Protein AF-K2DP05-F1 (afdb_monomer)

Foldseek 3Di:
DAAEEEDDDDDPCCLPVVLVCCVPPVVPHNYWYKYQDPFQGIAIPVQREGEHEDEFDLPPVVVLVVLVCVLVVLLQVLLVVDPLLVVAFAEKEKADESPDDDDPDPCLSNVVSVQVSVCRNVVHQWTDRPNDIIGMDGPTRHDRYYHYHYDYPDDDDLLLVSRLVRCLVVLVVQLVRLPDDDDPDDGHYEYEYEYPDPDDPDLLSVLLSVLVCVVVVLVRPRHQWYWYWYQDPVRRIDIATQDGNVLVVCLVVLNDPDADLNSLANLLSNVQSNVVSDPVSLVSNLSVVCVQLVPHAPQVRYLDFVSLQSLLLSLVVCLVVVVLVSSLVSLCSHLVDDNDPVSGNPVQVVVLVVVLVCLVVLHADPDQRGNLLSNLVSLLSSCLDVVCLVVSVVSLVSQVVVVRLVSLLSSLSSLLSSLQCLVVDDPVSSVVSNVVSVVVLVVCLVPPLVRASNLQSSLSSCVSVLQDAQVSLLVSLVSSVSYPPSLLSLLSLQQPSQVPPCVSDGHDNPSSVVVLLCCQPPPPHDVVSNLSNLQSVLVVCVVPVVCCVRCVVSLVSNLPDQDDLSNLVSNLSSLLSPLVPPLVVSLVSLVSSLVSLLVVLVVVVPDDDAREAPCLSNLLSCLQPPLVCNLVNVVSLLSVVVSPHHHHQLQSSLCSLVNHPDPVSSVVSLVSSVVSVVVVCVVPVPRDDDDSD

Mean predicted aligned error: 13.2 Å

Structure (mmCIF, N/CA/C/O backbone):
data_AF-K2DP05-F1
#
_entry.id   AF-K2DP05-F1
#
loop_
_atom_site.group_PDB
_atom_site.id
_atom_site.type_symbol
_atom_site.label_atom_id
_atom_site.label_alt_id
_atom_site.label_comp_id
_atom_site.label_asym_id
_atom_site.label_entity_id
_atom_site.label_seq_id
_atom_site.pdbx_PDB_ins_code
_atom_site.Cartn_x
_atom_site.Cartn_y
_atom_site.Cartn_z
_atom_site.occupancy
_atom_site.B_iso_or_equiv
_atom_site.auth_seq_id
_atom_site.auth_comp_id
_atom_site.auth_asym_id
_atom_site.auth_atom_id
_atom_site.pdbx_PDB_model_num
ATOM 1 N N . MET A 1 1 ? -7.275 -0.222 50.598 1.00 64.38 1 MET A N 1
ATOM 2 C CA . MET A 1 1 ? -8.168 -1.189 49.925 1.00 64.38 1 MET A CA 1
ATOM 3 C C . MET A 1 1 ? -9.582 -0.656 50.028 1.00 64.38 1 MET A C 1
ATOM 5 O O . MET A 1 1 ? -9.929 -0.184 51.102 1.00 64.38 1 MET A O 1
ATOM 9 N N . THR A 1 2 ? -10.350 -0.670 48.938 1.00 75.88 2 THR A N 1
ATOM 10 C CA . THR A 1 2 ? -11.776 -0.310 48.975 1.00 75.88 2 THR A CA 1
ATOM 11 C C . THR A 1 2 ? -12.585 -1.471 49.518 1.00 75.88 2 THR A C 1
ATOM 13 O O . THR A 1 2 ? -12.425 -2.600 49.063 1.00 75.88 2 THR A O 1
ATOM 16 N N . GLU A 1 3 ? -13.457 -1.185 50.473 1.00 84.69 3 GLU A N 1
ATOM 17 C CA . GLU A 1 3 ? -14.406 -2.148 51.013 1.00 84.69 3 GLU A CA 1
ATOM 18 C C . GLU A 1 3 ? -15.599 -2.295 50.052 1.00 84.69 3 GLU A C 1
ATOM 20 O O . GLU A 1 3 ? -16.242 -1.306 49.696 1.00 84.69 3 GLU A O 1
ATOM 25 N N . ILE A 1 4 ? -15.896 -3.519 49.610 1.00 85.19 4 ILE A N 1
ATOM 26 C CA . ILE A 1 4 ? -17.049 -3.822 48.750 1.00 85.19 4 ILE A CA 1
ATOM 27 C C . ILE A 1 4 ? -18.058 -4.636 49.559 1.00 85.19 4 ILE A C 1
ATOM 29 O O . ILE A 1 4 ? -17.746 -5.735 50.009 1.00 85.19 4 ILE A O 1
ATOM 33 N N . ILE A 1 5 ? -19.272 -4.108 49.725 1.00 84.31 5 ILE A N 1
ATOM 34 C CA . ILE A 1 5 ? -20.331 -4.724 50.531 1.00 84.31 5 ILE A CA 1
ATOM 35 C C . ILE A 1 5 ? -21.539 -5.057 49.649 1.00 84.31 5 ILE A C 1
ATOM 37 O O . ILE A 1 5 ? -22.158 -4.171 49.056 1.00 84.31 5 ILE A O 1
ATOM 41 N N . ARG A 1 6 ? -21.906 -6.342 49.601 1.00 88.06 6 ARG A N 1
ATOM 42 C CA . ARG A 1 6 ? -23.133 -6.820 48.949 1.00 88.06 6 ARG A CA 1
ATOM 43 C C . ARG A 1 6 ? -24.310 -6.767 49.916 1.00 88.06 6 ARG A C 1
ATOM 45 O O . ARG A 1 6 ? -24.205 -7.240 51.045 1.00 88.06 6 ARG A O 1
ATOM 52 N N . GLN A 1 7 ? -25.451 -6.279 49.440 1.00 84.69 7 GLN A N 1
ATOM 53 C CA . GLN A 1 7 ? -26.742 -6.432 50.105 1.00 84.69 7 GLN A CA 1
ATOM 54 C C . GLN A 1 7 ? -27.630 -7.395 49.310 1.00 84.69 7 GLN A C 1
ATOM 56 O O . GLN A 1 7 ? -27.856 -7.200 48.115 1.00 84.69 7 GLN A O 1
ATOM 61 N N . GLY A 1 8 ? -28.127 -8.434 49.984 1.00 81.50 8 GLY A N 1
ATOM 62 C CA . GLY A 1 8 ? -28.930 -9.499 49.378 1.00 81.50 8 GLY A CA 1
ATOM 63 C C . GLY A 1 8 ? -28.146 -10.780 49.072 1.00 81.50 8 GLY A C 1
ATOM 64 O O . GLY A 1 8 ? -26.972 -10.934 49.434 1.00 81.50 8 GLY A O 1
ATOM 65 N N . ASN A 1 9 ? -28.836 -11.721 48.424 1.00 83.69 9 ASN A N 1
ATOM 66 C CA . ASN A 1 9 ? -28.307 -13.050 48.127 1.00 83.69 9 ASN A CA 1
ATOM 67 C C . ASN A 1 9 ? -27.194 -13.007 47.063 1.00 83.69 9 ASN A C 1
ATOM 69 O O . ASN A 1 9 ? -27.253 -12.174 46.156 1.00 83.69 9 ASN A O 1
ATOM 73 N N . PRO A 1 10 ? -26.192 -13.906 47.156 1.00 85.88 10 PRO A N 1
ATOM 74 C CA . PRO A 1 10 ? -25.175 -14.059 46.125 1.00 85.88 10 PRO A CA 1
ATOM 75 C C . PRO A 1 10 ? -25.781 -14.358 44.757 1.00 85.88 10 PRO A C 1
ATOM 77 O O . PRO A 1 10 ? -26.712 -15.157 44.648 1.00 85.88 10 PRO A O 1
ATOM 80 N N . LYS A 1 11 ? -25.181 -13.775 43.722 1.00 89.69 11 LYS A N 1
ATOM 81 C CA . LYS A 1 11 ? -25.457 -14.077 42.315 1.00 89.69 11 LYS A CA 1
ATOM 82 C C . LYS A 1 11 ? -24.193 -14.556 41.610 1.00 89.69 11 LYS A C 1
ATOM 84 O O . LYS A 1 11 ? -23.084 -14.234 42.033 1.00 89.69 11 LYS A O 1
ATOM 89 N N . GLN A 1 12 ? -24.347 -15.303 40.517 1.00 87.00 12 GLN A N 1
ATOM 90 C CA . GLN A 1 12 ? -23.206 -15.758 39.715 1.00 87.00 12 GLN A CA 1
ATOM 91 C C . GLN A 1 12 ? -22.437 -14.567 39.120 1.00 87.00 12 GLN A C 1
ATOM 93 O O . GLN A 1 12 ? -21.209 -14.582 39.043 1.00 87.00 12 GLN A O 1
ATOM 98 N N . GLU A 1 13 ? -23.157 -13.509 38.761 1.00 90.00 13 GLU A N 1
ATOM 99 C CA . GLU A 1 13 ? -22.629 -12.284 38.174 1.00 90.00 13 GLU A CA 1
ATOM 100 C C . GLU A 1 13 ? -21.770 -11.462 39.157 1.00 90.00 13 GLU A C 1
ATOM 102 O O . GLU A 1 13 ? -20.997 -10.602 38.719 1.00 90.00 13 GLU A O 1
ATOM 107 N N . ASP A 1 14 ? -21.806 -11.770 40.465 1.00 89.12 14 ASP A N 1
ATOM 108 C CA . ASP A 1 14 ? -20.963 -11.123 41.483 1.00 89.12 14 ASP A CA 1
ATOM 109 C C . ASP A 1 14 ? -19.472 -11.291 41.144 1.00 89.12 14 ASP A C 1
ATOM 111 O O . ASP A 1 14 ? -18.669 -10.387 41.390 1.00 89.12 14 ASP A O 1
ATOM 115 N N . ALA A 1 15 ? -19.113 -12.415 40.506 1.00 88.12 15 ALA A N 1
ATOM 116 C CA . ALA A 1 15 ? -17.760 -12.719 40.044 1.00 88.12 15 ALA A CA 1
ATOM 117 C C . ALA A 1 15 ? -17.221 -11.714 39.009 1.00 88.12 15 ALA A C 1
ATOM 119 O O . ALA A 1 15 ? -16.009 -11.634 38.816 1.00 88.12 15 ALA A O 1
ATOM 120 N N . TYR A 1 16 ? -18.096 -10.944 38.356 1.00 90.19 16 TYR A N 1
ATOM 121 C CA . TYR A 1 16 ? -17.734 -9.945 37.345 1.00 90.19 16 TYR A CA 1
ATOM 122 C C . TYR A 1 16 ? -17.982 -8.521 37.829 1.00 90.19 16 TYR A C 1
ATOM 124 O O . TYR A 1 16 ? -17.175 -7.625 37.566 1.00 90.19 16 TYR A O 1
ATOM 132 N N . LEU A 1 17 ? -19.068 -8.310 38.579 1.00 91.25 17 LEU A N 1
ATOM 133 C CA . LEU A 1 17 ? -19.383 -7.002 39.136 1.00 91.25 17 LEU A CA 1
ATOM 134 C C . LEU A 1 17 ? -18.304 -6.546 40.124 1.00 91.25 17 LEU A C 1
ATOM 136 O O . LEU A 1 17 ? -17.851 -5.409 40.038 1.00 91.25 17 LEU A O 1
ATOM 140 N N . ILE A 1 18 ? -17.853 -7.414 41.035 1.00 90.06 18 ILE A N 1
ATOM 141 C CA . ILE A 1 18 ? -16.862 -7.042 42.057 1.00 90.06 18 ILE A CA 1
ATOM 142 C C . ILE A 1 18 ? -15.543 -6.567 41.413 1.00 90.06 18 ILE A C 1
ATOM 144 O O . ILE A 1 18 ? -15.092 -5.467 41.756 1.00 90.06 18 ILE A O 1
ATOM 148 N N . PRO A 1 19 ? -14.936 -7.293 40.449 1.00 88.69 19 PRO A N 1
ATOM 149 C CA . PRO A 1 19 ? -13.774 -6.794 39.716 1.00 88.69 19 PRO A CA 1
ATOM 150 C C . PRO A 1 19 ? -14.015 -5.479 38.975 1.00 88.69 19 PRO A C 1
ATOM 152 O O . PRO A 1 19 ? -13.147 -4.606 38.998 1.00 88.69 19 PRO A O 1
ATOM 155 N N . PHE A 1 20 ? -15.182 -5.310 38.344 1.00 90.19 20 PHE A N 1
ATOM 156 C CA . PHE A 1 20 ? -15.545 -4.056 37.683 1.00 90.19 20 PHE A CA 1
ATOM 157 C C . PHE A 1 20 ? -15.580 -2.887 38.679 1.00 90.19 20 PHE A C 1
ATOM 159 O O . PHE A 1 20 ? -14.923 -1.868 38.460 1.00 90.19 20 PHE A O 1
ATOM 166 N N . LEU A 1 21 ? -16.260 -3.055 39.818 1.00 89.38 21 LEU A N 1
ATOM 167 C CA . LEU A 1 21 ? -16.331 -2.049 40.881 1.00 89.38 21 LEU A CA 1
ATOM 168 C C . LEU A 1 21 ? -14.950 -1.736 41.463 1.00 89.38 21 LEU A C 1
ATOM 170 O O . LEU A 1 21 ? -14.613 -0.572 41.674 1.00 89.38 21 LEU A O 1
ATOM 174 N N . THR A 1 22 ? -14.130 -2.762 41.678 1.00 84.94 22 THR A N 1
ATOM 175 C CA . THR A 1 22 ? -12.777 -2.615 42.226 1.00 84.94 22 THR A CA 1
ATOM 176 C C . THR A 1 22 ? -11.888 -1.809 41.285 1.00 84.94 22 THR A C 1
ATOM 178 O O . THR A 1 22 ? -11.253 -0.842 41.703 1.00 84.94 22 THR A O 1
ATOM 181 N N . ASN A 1 23 ? -11.868 -2.163 40.000 1.00 80.12 23 ASN A N 1
ATOM 182 C CA . ASN A 1 23 ? -11.004 -1.511 39.020 1.00 80.12 23 ASN A CA 1
ATOM 183 C C . ASN A 1 23 ? -11.475 -0.102 38.659 1.00 80.12 23 ASN A C 1
ATOM 185 O O . ASN A 1 23 ? -10.648 0.795 38.482 1.00 80.12 23 ASN A O 1
ATOM 189 N N . PHE A 1 24 ? -12.788 0.104 38.552 1.00 78.00 24 PHE A N 1
ATOM 190 C CA . PHE A 1 24 ? -13.334 1.379 38.103 1.00 78.00 24 PHE A CA 1
ATOM 191 C C . PHE A 1 24 ? -13.538 2.380 39.250 1.00 78.00 24 PHE A C 1
ATOM 193 O O . PHE A 1 24 ? -13.177 3.553 39.123 1.00 78.00 24 PHE A O 1
ATOM 200 N N . TYR A 1 25 ? -14.054 1.924 40.393 1.00 77.75 25 TYR A N 1
ATOM 201 C CA . TYR A 1 25 ? -14.427 2.783 41.523 1.00 77.75 25 TYR A CA 1
ATOM 202 C C . TYR A 1 25 ? -13.545 2.606 42.763 1.00 77.75 25 TYR A C 1
ATOM 204 O O . TYR A 1 25 ? -13.482 3.521 43.587 1.00 77.75 25 TYR A O 1
ATOM 212 N N . GLY A 1 26 ? -12.803 1.501 42.879 1.00 67.06 26 GLY A N 1
ATOM 213 C CA . GLY A 1 26 ? -11.958 1.184 44.039 1.00 67.06 26 GLY A CA 1
ATOM 214 C C . GLY A 1 26 ? -10.750 2.107 44.259 1.00 67.06 26 GLY A C 1
ATOM 215 O O . GLY A 1 26 ? -9.982 1.929 45.197 1.00 67.06 26 GLY A O 1
ATOM 216 N N . LYS A 1 27 ? -10.552 3.122 43.412 1.00 67.94 27 LYS A N 1
ATOM 217 C CA . LYS A 1 27 ? -9.594 4.215 43.668 1.00 67.94 27 LYS A CA 1
ATOM 218 C C . LYS A 1 27 ? -10.256 5.508 44.144 1.00 67.94 27 LYS A C 1
ATOM 220 O O . LYS A 1 27 ? -9.560 6.405 44.602 1.00 67.94 27 LYS A O 1
ATOM 225 N N . ARG A 1 28 ? -11.577 5.628 43.991 1.00 73.25 28 ARG A N 1
ATOM 226 C CA . ARG A 1 28 ? -12.344 6.867 44.212 1.00 73.25 28 ARG A CA 1
ATOM 227 C C . ARG A 1 28 ? -13.224 6.813 45.453 1.00 73.25 28 ARG A C 1
ATOM 229 O O . ARG A 1 28 ? -13.580 7.857 45.985 1.00 73.25 28 ARG A O 1
ATOM 236 N N . HIS A 1 29 ? -13.558 5.614 45.917 1.00 76.50 29 HIS A N 1
ATOM 237 C CA . HIS A 1 29 ? -14.427 5.416 47.068 1.00 76.50 29 HIS A CA 1
ATOM 238 C C . HIS A 1 29 ? -13.774 4.449 48.050 1.00 76.50 29 HIS A C 1
ATOM 240 O O . HIS A 1 29 ? -13.302 3.385 47.656 1.00 76.50 29 HIS A O 1
ATOM 246 N N . ALA A 1 30 ? -13.765 4.811 49.334 1.00 77.25 30 ALA A N 1
ATOM 247 C CA . ALA A 1 30 ? -13.285 3.931 50.398 1.00 77.25 30 ALA A CA 1
ATOM 248 C C . ALA A 1 30 ? -14.214 2.722 50.605 1.00 77.25 30 ALA A C 1
ATOM 250 O O . ALA A 1 30 ? -13.748 1.652 50.986 1.00 77.25 30 ALA A O 1
ATOM 251 N N . LYS A 1 31 ? -15.509 2.886 50.299 1.00 85.56 31 LYS A N 1
ATOM 252 C CA . LYS A 1 31 ? -16.551 1.875 50.468 1.00 85.56 31 LYS A CA 1
ATOM 253 C C . LYS A 1 31 ? -17.579 1.932 49.333 1.00 85.56 31 LYS A C 1
ATOM 255 O O . LYS A 1 31 ? -18.032 3.021 48.976 1.00 85.56 31 LYS A O 1
ATOM 260 N N . ILE A 1 32 ? -17.952 0.774 48.789 1.00 87.88 32 ILE A N 1
ATOM 261 C CA . ILE A 1 32 ? -18.952 0.615 47.722 1.00 87.88 32 ILE A CA 1
ATOM 262 C C . ILE A 1 32 ? -19.990 -0.421 48.167 1.00 87.88 32 ILE A C 1
ATOM 264 O O . ILE A 1 32 ? -19.642 -1.546 48.510 1.00 87.88 32 ILE A O 1
ATOM 268 N N . GLU A 1 33 ? -21.269 -0.048 48.141 1.00 90.25 33 GLU A N 1
ATOM 269 C CA . GLU A 1 33 ? -22.407 -0.916 48.447 1.00 90.25 33 GLU A CA 1
ATOM 270 C C . GLU A 1 33 ? -23.235 -1.154 47.188 1.00 90.25 33 GLU A C 1
ATOM 272 O O . GLU A 1 33 ? -23.643 -0.204 46.510 1.00 90.25 33 GLU A O 1
ATOM 277 N N . PHE A 1 34 ? -23.537 -2.418 46.909 1.00 91.50 34 PHE A N 1
ATOM 278 C CA . PHE A 1 34 ? -24.412 -2.793 45.804 1.00 91.50 34 PHE A CA 1
ATOM 279 C C . PHE A 1 34 ? -25.514 -3.750 46.260 1.00 91.50 34 PHE A C 1
ATOM 281 O O . PHE A 1 34 ? -25.333 -4.534 47.193 1.00 91.50 34 PHE A O 1
ATOM 288 N N . ILE A 1 35 ? -26.666 -3.661 45.601 1.00 90.94 35 ILE A N 1
ATOM 289 C CA . ILE A 1 35 ? -27.849 -4.484 45.852 1.00 90.94 35 ILE A CA 1
ATOM 290 C C . ILE A 1 35 ? -28.086 -5.357 44.623 1.00 90.94 35 ILE A C 1
ATOM 292 O O . ILE A 1 35 ? -28.121 -4.834 43.507 1.00 90.94 35 ILE A O 1
ATOM 296 N N . ALA A 1 36 ? -28.259 -6.662 44.823 1.00 90.25 36 ALA A N 1
ATOM 297 C CA . ALA A 1 36 ? -28.726 -7.563 43.773 1.00 90.25 36 ALA A CA 1
ATOM 298 C C . ALA A 1 36 ? -30.238 -7.373 43.567 1.00 90.25 36 ALA A C 1
ATOM 300 O O . ALA A 1 36 ? -31.007 -7.480 44.522 1.00 90.25 36 ALA A O 1
ATOM 301 N N . LEU A 1 37 ? -30.662 -7.093 42.335 1.00 87.88 37 LEU A N 1
ATOM 302 C CA . LEU A 1 37 ? -32.071 -6.885 41.975 1.00 87.88 37 LEU A CA 1
ATOM 303 C C . LEU A 1 37 ? -32.534 -7.946 40.970 1.00 87.88 37 LEU A C 1
ATOM 305 O O . LEU A 1 37 ? -31.718 -8.668 40.411 1.00 87.88 37 LEU A O 1
ATOM 309 N N . GLU A 1 38 ? -33.834 -8.076 40.716 1.00 85.69 38 GLU A N 1
ATOM 310 C CA . GLU A 1 38 ? -34.303 -9.010 39.679 1.00 85.69 38 GLU A CA 1
ATOM 311 C C . GLU A 1 38 ? -34.013 -8.474 38.268 1.00 85.69 38 GLU A C 1
ATOM 313 O O . GLU A 1 38 ? -33.524 -9.209 37.410 1.00 85.69 38 GLU A O 1
ATOM 318 N N . ARG A 1 39 ? -34.327 -7.190 38.036 1.00 85.75 39 ARG A N 1
ATOM 319 C CA . ARG A 1 39 ? -34.051 -6.437 36.803 1.00 85.75 39 ARG A CA 1
ATOM 320 C C . ARG A 1 39 ? -33.924 -4.944 37.131 1.00 85.75 39 ARG A C 1
ATOM 322 O O . ARG A 1 39 ? -34.865 -4.411 37.722 1.00 85.75 39 ARG A O 1
ATOM 329 N N . PRO A 1 40 ? -32.855 -4.245 36.715 1.00 90.69 40 PRO A N 1
ATOM 330 C CA . PRO A 1 40 ? -31.603 -4.778 36.154 1.00 90.69 40 PRO A CA 1
ATOM 331 C C . PRO A 1 40 ? -30.846 -5.647 37.172 1.00 90.69 40 PRO A C 1
ATOM 333 O O . PRO A 1 40 ? -31.324 -5.809 38.283 1.00 90.69 40 PRO A O 1
ATOM 336 N N . ASP A 1 41 ? -29.703 -6.239 36.833 1.00 91.94 41 ASP A N 1
ATOM 337 C CA . ASP A 1 41 ? -29.026 -7.178 37.746 1.00 91.94 41 ASP A CA 1
ATOM 338 C C . ASP A 1 41 ? -28.619 -6.561 39.094 1.00 91.94 41 ASP A C 1
ATOM 340 O O . ASP A 1 41 ? -28.710 -7.239 40.129 1.00 91.94 41 ASP A O 1
ATOM 344 N N . TYR A 1 42 ? -28.189 -5.292 39.081 1.00 93.38 42 TYR A N 1
ATOM 345 C CA . TYR A 1 42 ? -27.649 -4.604 40.252 1.00 93.38 42 TYR A CA 1
ATOM 346 C C . TYR A 1 42 ? -27.976 -3.111 40.318 1.00 93.38 42 TYR A C 1
ATOM 348 O O . TYR A 1 42 ? -28.104 -2.426 39.301 1.00 93.38 42 TYR A O 1
ATOM 356 N N . PHE A 1 43 ? -27.987 -2.587 41.546 1.00 91.75 43 PHE A N 1
ATOM 357 C CA . PHE A 1 43 ? -27.950 -1.155 41.844 1.00 91.75 43 PHE A CA 1
ATOM 358 C C . PHE A 1 43 ? -26.793 -0.823 42.790 1.00 91.75 43 PHE A C 1
ATOM 360 O O . PHE A 1 43 ? -26.665 -1.420 43.859 1.00 91.75 43 PHE A O 1
ATOM 367 N N . ILE A 1 44 ? -25.959 0.148 42.415 1.00 91.06 44 ILE A N 1
ATOM 368 C CA . ILE A 1 44 ? -24.825 0.636 43.202 1.00 91.06 44 ILE A CA 1
ATOM 369 C C . ILE A 1 44 ? -25.233 1.934 43.898 1.00 91.06 44 ILE A C 1
ATOM 371 O O . ILE A 1 44 ? -25.442 2.964 43.248 1.00 91.06 44 ILE A O 1
ATOM 375 N N . LYS A 1 45 ? -25.331 1.898 45.230 1.00 87.75 45 LYS A N 1
ATOM 376 C CA . LYS A 1 45 ? -25.978 2.960 46.014 1.00 87.75 45 LYS A CA 1
ATOM 377 C C . LYS A 1 45 ? -25.252 4.296 45.946 1.00 87.75 45 LYS A C 1
ATOM 379 O O . LYS A 1 45 ? -25.875 5.312 45.660 1.00 87.75 45 LYS A O 1
ATOM 384 N N . GLN A 1 46 ? -23.945 4.300 46.211 1.00 84.69 46 GLN A N 1
ATOM 385 C CA . GLN A 1 46 ? -23.144 5.529 46.326 1.00 84.69 46 GLN A CA 1
ATOM 386 C C . GLN A 1 46 ? -23.085 6.311 45.015 1.00 84.69 46 GLN A C 1
ATOM 388 O O . GLN A 1 46 ? -22.849 7.513 45.017 1.00 84.69 46 GLN A O 1
ATOM 393 N N . LEU A 1 47 ? -23.278 5.611 43.902 1.00 83.38 47 LEU A N 1
ATOM 394 C CA . LEU A 1 47 ? -23.144 6.152 42.559 1.00 83.38 47 LEU A CA 1
ATOM 395 C C . LEU A 1 47 ? -24.492 6.378 41.892 1.00 83.38 47 LEU A C 1
ATOM 397 O O . LEU A 1 47 ? -24.524 6.859 40.762 1.00 83.38 47 LEU A O 1
ATOM 401 N N . ASN A 1 48 ? -25.584 5.977 42.552 1.00 89.25 48 ASN A N 1
ATOM 402 C CA . ASN A 1 48 ? -26.919 5.964 41.976 1.00 89.25 48 ASN A CA 1
ATOM 403 C C . ASN A 1 48 ? -26.895 5.367 40.554 1.00 89.25 48 ASN A C 1
ATOM 405 O O . ASN A 1 48 ? -27.242 6.030 39.579 1.00 89.25 48 ASN A O 1
ATOM 409 N N . THR A 1 49 ? -26.351 4.154 40.426 1.00 91.31 49 THR A N 1
ATOM 410 C CA . THR A 1 49 ? -26.049 3.530 39.128 1.00 91.31 49 THR A CA 1
ATOM 411 C C . THR A 1 49 ? -26.646 2.133 39.053 1.00 91.31 49 THR A C 1
ATOM 413 O O . THR A 1 49 ? -26.416 1.310 39.935 1.00 91.31 49 THR A O 1
ATOM 416 N N . TYR A 1 50 ? -27.372 1.855 37.981 1.00 93.25 50 TYR A N 1
ATOM 417 C CA . TYR A 1 50 ? -27.898 0.541 37.644 1.00 93.25 50 TYR A CA 1
ATOM 418 C C . TYR A 1 50 ? -26.955 -0.178 36.685 1.00 93.25 50 TYR A C 1
ATOM 420 O O . TYR A 1 50 ? -26.472 0.424 35.724 1.00 93.25 50 TYR A O 1
ATOM 428 N N . VAL A 1 51 ? -26.708 -1.464 36.933 1.00 94.38 51 VAL A N 1
ATOM 429 C CA . VAL A 1 51 ? -25.824 -2.290 36.104 1.00 94.38 51 VAL A CA 1
ATOM 430 C C . VAL A 1 51 ? -26.557 -3.546 35.665 1.00 94.38 51 VAL A C 1
ATOM 432 O O . VAL A 1 51 ? -27.055 -4.298 36.498 1.00 94.38 51 VAL A O 1
ATOM 435 N N . GLU A 1 52 ? -26.576 -3.779 34.357 1.00 96.00 52 GLU A N 1
ATOM 436 C CA . GLU A 1 52 ? -26.995 -5.041 33.753 1.00 96.00 52 GLU A CA 1
ATOM 437 C C . GLU A 1 52 ? -25.765 -5.780 33.234 1.00 96.00 52 GLU A C 1
ATOM 439 O O . GLU A 1 52 ? -24.976 -5.214 32.473 1.00 96.00 52 GLU A O 1
ATOM 444 N N . VAL A 1 53 ? -25.602 -7.045 33.613 1.00 94.75 53 VAL A N 1
ATOM 445 C CA . VAL A 1 53 ? -24.462 -7.871 33.216 1.00 94.75 53 VAL A CA 1
ATOM 446 C C . VAL A 1 53 ? -24.881 -8.787 32.068 1.00 94.75 53 VAL A C 1
ATOM 448 O O . VAL A 1 53 ? -25.926 -9.442 32.092 1.00 94.75 53 VAL A O 1
ATOM 451 N N . LYS A 1 54 ? -24.080 -8.826 31.002 1.00 92.81 54 LYS A N 1
ATOM 452 C CA . LYS A 1 54 ? -24.289 -9.730 29.865 1.00 92.81 54 LYS A CA 1
ATOM 453 C C . LYS A 1 54 ? -22.984 -10.405 29.495 1.00 92.81 54 LYS A C 1
ATOM 455 O O . LYS A 1 54 ? -21.994 -9.748 29.194 1.00 92.81 54 LYS A O 1
ATOM 460 N N . GLU A 1 55 ? -22.999 -11.726 29.478 1.00 88.81 55 GLU A N 1
ATOM 461 C CA . GLU A 1 55 ? -21.866 -12.504 29.001 1.00 88.81 55 GLU A CA 1
ATOM 462 C C . GLU A 1 55 ? -21.882 -12.590 27.468 1.00 88.81 55 GLU A C 1
ATOM 464 O O . GLU A 1 55 ? -22.934 -12.769 26.848 1.00 88.81 55 GLU A O 1
ATOM 469 N N . ILE A 1 56 ? -20.704 -12.464 26.861 1.00 84.38 56 ILE A N 1
ATOM 470 C CA . ILE A 1 56 ? -20.488 -12.678 25.432 1.00 84.38 56 ILE A CA 1
ATOM 471 C C . ILE A 1 56 ? -19.921 -14.083 25.263 1.00 84.38 56 ILE A C 1
ATOM 473 O O . ILE A 1 56 ? -18.816 -14.376 25.718 1.00 84.38 56 ILE A O 1
ATOM 477 N N . HIS A 1 57 ? -20.685 -14.927 24.578 1.00 79.19 57 HIS A N 1
ATOM 478 C CA . HIS A 1 57 ? -20.338 -16.304 24.235 1.00 79.19 57 HIS A CA 1
ATOM 479 C C . HIS A 1 57 ? -20.455 -16.483 22.731 1.00 79.19 57 HIS A C 1
ATOM 481 O O . HIS A 1 57 ? -21.308 -15.840 22.130 1.00 79.19 57 HIS A O 1
ATOM 487 N N . ASP A 1 58 ? -19.708 -17.405 22.132 1.00 71.31 58 ASP A N 1
ATOM 488 C CA . ASP A 1 58 ? -19.995 -17.845 20.766 1.00 71.31 58 ASP A CA 1
ATOM 489 C C . ASP A 1 58 ? -21.143 -18.851 20.780 1.00 71.31 58 ASP A C 1
ATOM 491 O O . ASP A 1 58 ? -20.958 -20.062 20.889 1.00 71.31 58 ASP A O 1
ATOM 495 N N . SER A 1 59 ? -22.366 -18.329 20.743 1.00 67.19 59 SER A N 1
ATOM 496 C CA . SER A 1 59 ? -23.569 -19.153 20.861 1.00 67.19 59 SER A CA 1
ATOM 497 C C . SER A 1 59 ? -23.724 -20.160 19.715 1.00 67.19 59 SER A C 1
ATOM 499 O O . SER A 1 59 ? -24.330 -21.211 19.919 1.00 67.19 59 SER A O 1
ATOM 501 N N . GLU A 1 60 ? -23.177 -19.872 18.532 1.00 68.75 60 GLU A N 1
ATOM 502 C CA . GLU A 1 60 ? -23.248 -20.737 17.352 1.00 68.75 60 GLU A CA 1
ATOM 503 C C . GLU A 1 60 ? -22.213 -21.865 17.433 1.00 68.75 60 GLU A C 1
ATOM 505 O O . GLU A 1 60 ? -22.578 -23.041 17.310 1.00 68.75 60 GLU A O 1
ATOM 510 N N . SER A 1 61 ? -20.954 -21.537 17.743 1.00 68.62 61 SER A N 1
ATOM 511 C CA . SER A 1 61 ? -19.909 -22.545 17.950 1.00 68.62 61 SER A CA 1
ATOM 512 C C . SER A 1 61 ? -20.181 -23.401 19.185 1.00 68.62 61 SER A C 1
ATOM 514 O O . SER A 1 61 ? -20.090 -24.622 19.097 1.00 68.62 61 SER A O 1
ATOM 516 N N . ASN A 1 62 ? -20.626 -22.815 20.305 1.00 69.12 62 ASN A N 1
ATOM 517 C CA . ASN A 1 62 ? -20.964 -23.576 21.513 1.00 69.12 62 ASN A CA 1
ATOM 518 C C . ASN A 1 62 ? -22.128 -24.545 21.269 1.00 69.12 62 ASN A C 1
ATOM 520 O O . ASN A 1 62 ? -22.100 -25.674 21.758 1.00 69.12 62 ASN A O 1
ATOM 524 N N . LYS A 1 63 ? -23.149 -24.145 20.496 1.00 73.56 63 LYS A N 1
ATOM 525 C CA . LYS A 1 63 ? -24.238 -25.055 20.100 1.00 73.56 63 LYS A CA 1
ATOM 526 C C . LYS A 1 63 ? -23.728 -26.172 19.197 1.00 73.56 63 LYS A C 1
ATOM 528 O O . LYS A 1 63 ? -24.079 -27.326 19.429 1.00 73.56 63 LYS A O 1
ATOM 533 N N . SER A 1 64 ? -22.897 -25.842 18.211 1.00 73.62 64 SER A N 1
ATOM 534 C CA . SER A 1 64 ? -22.317 -26.817 17.281 1.00 73.62 64 SER A CA 1
ATOM 535 C C . SER A 1 64 ? -21.432 -27.828 18.017 1.00 73.62 64 SER A C 1
ATOM 537 O O . SER A 1 64 ? -21.650 -29.030 17.891 1.00 73.62 64 SER A O 1
ATOM 539 N N . HIS A 1 65 ? -20.545 -27.361 18.900 1.00 73.56 65 HIS A N 1
ATOM 540 C CA . HIS A 1 65 ? -19.719 -28.192 19.778 1.00 73.56 65 HIS A CA 1
ATOM 541 C C . HIS A 1 65 ? -20.549 -29.042 20.745 1.00 73.56 65 HIS A C 1
ATOM 543 O O . HIS A 1 65 ? -20.240 -30.214 20.947 1.00 73.56 65 HIS A O 1
ATOM 549 N N . ALA A 1 66 ? -21.625 -28.503 21.327 1.00 77.81 66 ALA A N 1
ATOM 550 C CA . ALA A 1 66 ? -22.498 -29.270 22.215 1.00 77.81 66 ALA A CA 1
ATOM 551 C C . ALA A 1 66 ? -23.267 -30.374 21.467 1.00 77.81 66 ALA A C 1
ATOM 553 O O . ALA A 1 66 ? -23.430 -31.476 21.994 1.00 77.81 66 ALA A O 1
ATOM 554 N N . ILE A 1 67 ? -23.739 -30.102 20.245 1.00 81.88 67 ILE A N 1
ATOM 555 C CA . ILE A 1 67 ? -24.387 -31.102 19.384 1.00 81.88 67 ILE A CA 1
ATOM 556 C C . ILE A 1 67 ? -23.373 -32.173 18.976 1.00 81.88 67 ILE A C 1
ATOM 558 O O . ILE A 1 67 ? -23.645 -33.361 19.153 1.00 81.88 67 ILE A O 1
ATOM 562 N N . TRP A 1 68 ? -22.197 -31.757 18.506 1.00 85.81 68 TRP A N 1
ATOM 563 C CA . TRP A 1 68 ? -21.097 -32.648 18.153 1.00 85.81 68 TRP A CA 1
ATOM 564 C C . TRP A 1 68 ? -20.709 -33.545 19.332 1.00 85.81 68 TRP A C 1
ATOM 566 O O . TRP A 1 68 ? -20.725 -34.767 19.203 1.00 85.81 68 TRP A O 1
ATOM 576 N N . GLY A 1 69 ? -20.487 -32.964 20.514 1.00 81.19 69 GLY A N 1
ATOM 577 C CA . GLY A 1 69 ? -20.119 -33.694 21.725 1.00 81.19 69 GLY A CA 1
ATOM 578 C C . GLY A 1 69 ? -21.187 -34.701 22.151 1.00 81.19 69 GLY A C 1
ATOM 579 O O . GLY A 1 69 ? -20.861 -35.834 22.490 1.00 81.19 69 GLY A O 1
ATOM 580 N N . LYS A 1 70 ? -22.479 -34.349 22.062 1.00 85.12 70 LYS A N 1
ATOM 581 C CA . LYS A 1 70 ? -23.578 -35.298 22.327 1.00 85.12 70 LYS A CA 1
ATOM 582 C C . LYS A 1 70 ? -23.564 -36.490 21.371 1.00 85.12 70 LYS A C 1
ATOM 584 O O . LYS A 1 70 ? -23.802 -37.614 21.805 1.00 85.12 70 LYS A O 1
ATOM 589 N N . ILE A 1 71 ? -23.330 -36.249 20.083 1.00 86.44 71 ILE A N 1
ATOM 590 C CA . ILE A 1 71 ? -23.319 -37.296 19.056 1.00 86.44 71 ILE A CA 1
ATOM 591 C C . ILE A 1 71 ? -22.096 -38.194 19.233 1.00 86.44 71 ILE A C 1
ATOM 593 O O . ILE A 1 71 ? -22.237 -39.411 19.312 1.00 86.44 71 ILE A O 1
ATOM 597 N N . VAL A 1 72 ? -20.915 -37.596 19.362 1.00 87.62 72 VAL A N 1
ATOM 598 C CA . VAL A 1 72 ? -19.651 -38.314 19.528 1.00 87.62 72 VAL A CA 1
ATOM 599 C C . VAL A 1 72 ? -19.623 -39.112 20.824 1.00 87.62 72 VAL A C 1
ATOM 601 O O . VAL A 1 72 ? -19.202 -40.261 20.796 1.00 87.62 72 VAL A O 1
ATOM 604 N N . ASN A 1 73 ? -20.149 -38.582 21.933 1.00 86.62 73 ASN A N 1
ATOM 605 C CA . ASN A 1 73 ? -20.245 -39.344 23.179 1.00 86.62 73 ASN A CA 1
ATOM 606 C C . ASN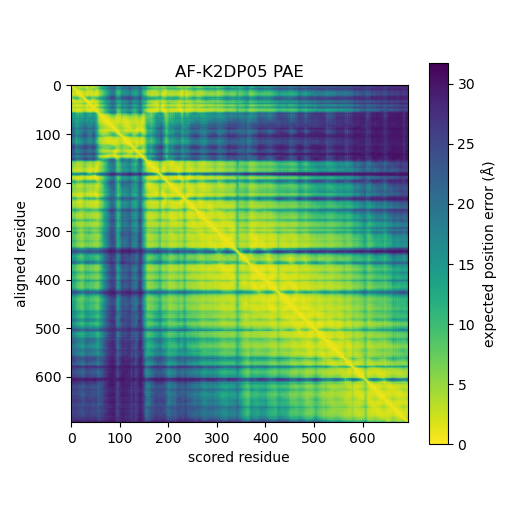 A 1 73 ? -21.126 -40.588 23.022 1.00 86.62 73 ASN A C 1
ATOM 608 O O . ASN A 1 73 ? -20.757 -41.647 23.515 1.00 86.62 73 ASN A O 1
ATOM 612 N N . LYS A 1 74 ? -22.244 -40.498 22.287 1.00 88.62 74 LYS A N 1
ATOM 613 C CA . LYS A 1 74 ? -23.084 -41.670 21.997 1.00 88.62 74 LYS A CA 1
ATOM 614 C C . LYS A 1 74 ? -22.366 -42.693 21.118 1.00 88.62 74 LYS A C 1
ATOM 616 O O . LYS A 1 74 ? -22.382 -43.871 21.449 1.00 88.62 74 LYS A O 1
ATOM 621 N N . ILE A 1 75 ? -21.705 -42.257 20.041 1.00 89.00 75 ILE A N 1
ATOM 622 C CA . ILE A 1 75 ? -20.906 -43.155 19.184 1.00 89.00 75 ILE A CA 1
ATOM 623 C C . ILE A 1 75 ? -19.797 -43.820 20.005 1.00 89.00 75 ILE A C 1
ATOM 625 O O . ILE A 1 75 ? -19.598 -45.022 19.911 1.00 89.00 75 ILE A O 1
ATOM 629 N N . SER A 1 76 ? -19.111 -43.050 20.845 1.00 89.75 76 SER A N 1
ATOM 630 C CA . SER A 1 76 ? -18.053 -43.525 21.733 1.00 89.75 76 SER A CA 1
ATOM 631 C C . SER A 1 76 ? -18.565 -44.593 22.704 1.00 89.75 76 SER A C 1
ATOM 633 O O . SER A 1 76 ? -17.983 -45.672 22.793 1.00 89.75 76 SER A O 1
ATOM 635 N N . SER A 1 77 ? -19.706 -44.359 23.363 1.00 90.00 77 SER A N 1
ATOM 636 C CA . SER A 1 77 ? -20.348 -45.357 24.228 1.00 90.00 77 SER A CA 1
ATOM 637 C C . SER A 1 77 ? -20.708 -46.647 23.484 1.00 90.00 77 SER A C 1
ATOM 639 O O . SER A 1 77 ? -20.475 -47.734 24.016 1.00 90.00 77 SER A O 1
ATOM 641 N N . GLU A 1 78 ? -21.223 -46.546 22.257 1.00 92.75 78 GLU A N 1
ATOM 642 C CA . GLU A 1 78 ? -21.510 -47.711 21.411 1.00 92.75 78 GLU A CA 1
ATOM 643 C C . GLU A 1 78 ? -20.228 -48.440 20.986 1.00 92.75 78 GLU A C 1
ATOM 645 O O . GLU A 1 78 ? -20.187 -49.665 21.024 1.00 92.75 78 GLU A O 1
ATOM 650 N N . VAL A 1 79 ? -19.146 -47.719 20.664 1.00 92.19 79 VAL A N 1
ATOM 651 C CA . VAL A 1 79 ? -17.832 -48.316 20.366 1.00 92.19 79 VAL A CA 1
ATOM 652 C C . VAL A 1 79 ? -17.333 -49.137 21.551 1.00 92.19 79 VAL A C 1
ATOM 654 O O . VAL A 1 79 ? -16.952 -50.289 21.363 1.00 92.19 79 VAL A O 1
ATOM 657 N N . TYR A 1 80 ? -17.371 -48.592 22.768 1.00 89.94 80 TYR A N 1
ATOM 658 C CA . TYR A 1 80 ? -16.901 -49.305 23.960 1.00 89.94 80 TYR A CA 1
ATOM 659 C C . TYR A 1 80 ? -17.788 -50.491 24.356 1.00 89.94 80 TYR A C 1
ATOM 661 O O . TYR A 1 80 ? -17.293 -51.461 24.931 1.00 89.94 80 TYR A O 1
ATOM 669 N N . SER A 1 81 ? -19.082 -50.431 24.038 1.00 90.31 81 SER A N 1
ATOM 670 C CA . SER A 1 81 ? -20.041 -51.506 24.325 1.00 90.31 81 SER A CA 1
ATOM 671 C C . SER A 1 81 ? -20.045 -52.601 23.250 1.00 90.31 81 SER A C 1
ATOM 673 O O . SER A 1 81 ? -20.560 -53.697 23.477 1.00 90.31 81 SER A O 1
ATOM 675 N N . ASN A 1 82 ? -19.459 -52.333 22.080 1.00 92.38 82 ASN A N 1
ATOM 676 C CA . ASN A 1 82 ? -19.446 -53.253 20.954 1.00 92.38 82 ASN A CA 1
ATOM 677 C C . ASN A 1 82 ? -18.466 -54.429 21.185 1.00 92.38 82 ASN A C 1
ATOM 679 O O . ASN A 1 82 ? -17.292 -54.206 21.499 1.00 92.38 82 ASN A O 1
ATOM 683 N N . PRO A 1 83 ? -18.879 -55.693 20.953 1.00 91.06 83 PRO A N 1
ATOM 684 C CA . PRO A 1 83 ? -18.021 -56.868 21.139 1.00 91.06 83 PRO A CA 1
ATOM 685 C C . PRO A 1 83 ? -16.679 -56.825 20.387 1.00 91.06 83 PRO A C 1
ATOM 687 O O . PRO A 1 83 ? -15.688 -57.375 20.878 1.00 91.06 83 PRO A O 1
ATOM 690 N N . LYS A 1 84 ? -16.619 -56.163 19.221 1.00 91.69 84 LYS A N 1
ATOM 691 C CA . LYS A 1 84 ? -15.405 -56.046 18.395 1.00 91.69 84 LYS A CA 1
ATOM 692 C C . LYS A 1 84 ? -14.322 -55.181 19.035 1.00 91.69 84 LYS A C 1
ATOM 694 O O . LYS A 1 84 ? -13.147 -55.370 18.731 1.00 91.69 84 LYS A O 1
ATOM 699 N N . TYR A 1 85 ? -14.672 -54.286 19.959 1.00 91.50 85 TYR A N 1
ATOM 700 C CA . TYR A 1 85 ? -13.702 -53.417 20.630 1.00 91.50 85 TYR A CA 1
ATOM 701 C C . TYR A 1 85 ? -12.614 -54.204 21.379 1.00 91.50 85 TYR A C 1
ATOM 703 O O . TYR A 1 85 ? -11.455 -53.793 21.401 1.00 91.50 85 TYR A O 1
ATOM 711 N N . LYS A 1 86 ? -12.935 -55.407 21.884 1.00 88.56 86 LYS A N 1
ATOM 712 C CA . LYS A 1 86 ? -11.964 -56.317 22.526 1.00 88.56 86 LYS A CA 1
ATOM 713 C C . LYS A 1 86 ? -10.798 -56.726 21.612 1.00 88.56 86 LYS A C 1
ATOM 715 O O . LYS A 1 86 ? -9.774 -57.195 22.104 1.00 88.56 86 LYS A O 1
ATOM 720 N N . GLN A 1 87 ? -10.953 -56.570 20.298 1.00 91.06 87 GLN A N 1
ATOM 721 C CA . GLN A 1 87 ? -9.947 -56.914 19.293 1.00 91.06 87 GLN A CA 1
ATOM 722 C C . GLN A 1 87 ? -9.018 -55.731 18.960 1.00 91.06 87 GLN A C 1
ATOM 724 O O . GLN A 1 87 ? -7.999 -55.921 18.300 1.00 91.06 87 GLN A O 1
ATOM 729 N N . VAL A 1 88 ? -9.323 -54.516 19.432 1.00 89.56 88 VAL A N 1
ATOM 730 C CA . VAL A 1 88 ? -8.543 -53.306 19.134 1.00 89.56 88 VAL A CA 1
ATOM 731 C C . VAL A 1 88 ? -7.207 -53.316 19.885 1.00 89.56 88 VAL A C 1
ATOM 733 O O . VAL A 1 88 ? -7.160 -53.428 21.114 1.00 89.56 88 VAL A O 1
ATOM 736 N N . ARG A 1 89 ? -6.099 -53.165 19.147 1.00 89.94 89 ARG A N 1
ATOM 737 C CA . ARG A 1 89 ? -4.726 -53.118 19.683 1.00 89.94 89 ARG A CA 1
ATOM 738 C C . ARG A 1 89 ? -4.028 -51.800 19.330 1.00 89.94 89 ARG A C 1
ATOM 740 O O . ARG A 1 89 ? -3.640 -51.571 18.181 1.00 89.94 89 ARG A O 1
ATOM 747 N N . GLY A 1 90 ? -3.829 -50.959 20.338 1.00 87.88 90 GLY A N 1
ATOM 748 C CA . GLY A 1 90 ? -3.236 -49.627 20.255 1.00 87.88 90 GLY A CA 1
ATOM 749 C C . GLY A 1 90 ? -4.214 -48.510 20.618 1.00 87.88 90 GLY A C 1
ATOM 750 O O . GLY A 1 90 ? -5.388 -48.745 20.920 1.00 87.88 90 GLY A O 1
ATOM 751 N N . THR A 1 91 ? -3.708 -47.281 20.566 1.00 87.50 91 THR A N 1
ATOM 752 C CA . THR A 1 91 ? -4.489 -46.061 20.784 1.00 87.50 91 THR A CA 1
ATOM 753 C C . THR A 1 91 ? -4.811 -45.411 19.446 1.00 87.50 91 THR A C 1
ATOM 755 O O . THR A 1 91 ? -3.903 -45.061 18.691 1.00 87.50 91 THR A O 1
ATOM 758 N N . TYR A 1 92 ? -6.094 -45.221 19.161 1.00 90.81 92 TYR A N 1
ATOM 759 C CA . TYR A 1 92 ? -6.596 -44.606 17.937 1.00 90.81 92 TYR A CA 1
ATOM 760 C C . TYR A 1 92 ? -7.302 -43.290 18.259 1.00 90.81 92 TYR A C 1
ATOM 762 O O . TYR A 1 92 ? -7.979 -43.180 19.278 1.00 90.81 92 TYR A O 1
ATOM 770 N N . LEU A 1 93 ? -7.157 -42.300 17.383 1.00 89.56 93 LEU A N 1
ATOM 771 C CA . LEU A 1 93 ? -7.910 -41.054 17.399 1.00 89.56 93 LEU A CA 1
ATOM 772 C C . LEU A 1 93 ? -8.789 -40.998 16.151 1.00 89.56 93 LEU A C 1
ATOM 774 O O . LEU A 1 93 ? -8.284 -41.007 15.028 1.00 89.56 93 LEU A O 1
ATOM 778 N N . VAL A 1 94 ? -10.098 -40.936 16.359 1.00 89.88 94 VAL A N 1
ATOM 779 C CA . VAL A 1 94 ? -11.110 -40.800 15.315 1.00 89.88 94 VAL A CA 1
ATOM 780 C C . VAL A 1 94 ? -11.500 -39.334 15.234 1.00 89.88 94 VAL A C 1
ATOM 782 O O . VAL A 1 94 ? -12.156 -38.810 16.134 1.00 89.88 94 VAL A O 1
ATOM 785 N N . ASN A 1 95 ? -11.087 -38.654 14.172 1.00 86.44 95 ASN A N 1
ATOM 786 C CA . ASN A 1 95 ? -11.402 -37.248 13.998 1.00 86.44 95 ASN A CA 1
ATOM 787 C C . ASN A 1 95 ? -12.693 -37.070 13.197 1.00 86.44 95 ASN A C 1
ATOM 789 O O . ASN A 1 95 ? -12.807 -37.497 12.046 1.00 86.44 95 ASN A O 1
ATOM 793 N N . VAL A 1 96 ? -13.659 -36.414 13.828 1.00 85.31 96 VAL A N 1
ATOM 794 C CA . VAL A 1 96 ? -15.044 -36.309 13.389 1.00 85.31 96 VAL A CA 1
ATOM 795 C C . VAL A 1 96 ? -15.380 -34.842 13.084 1.00 85.31 96 VAL A C 1
ATOM 797 O O . VAL A 1 96 ? -15.219 -34.006 13.970 1.00 85.31 96 VAL A O 1
ATOM 800 N N . PRO A 1 97 ? -15.870 -34.498 11.879 1.00 81.19 97 PRO A N 1
ATOM 801 C CA . PRO A 1 97 ? -16.251 -33.123 11.538 1.00 81.19 97 PRO A CA 1
ATOM 802 C C . PRO A 1 97 ? -17.366 -32.539 12.427 1.00 81.19 97 PRO A C 1
ATOM 804 O O . PRO A 1 97 ? -18.310 -33.246 12.782 1.00 81.19 97 PRO A O 1
ATOM 807 N N . GLU A 1 98 ? -17.318 -31.231 12.715 1.00 75.44 98 GLU A N 1
ATOM 808 C CA . GLU A 1 98 ? -18.328 -30.524 13.539 1.00 75.44 98 GLU A CA 1
ATOM 809 C C . GLU A 1 98 ? -19.745 -30.529 12.951 1.00 75.44 98 GLU A C 1
ATOM 811 O O . GLU A 1 98 ? -20.729 -30.404 13.674 1.00 75.44 98 GLU A O 1
ATOM 816 N N . ASN A 1 99 ? -19.874 -30.669 11.633 1.00 75.94 99 ASN A N 1
ATOM 817 C CA . ASN A 1 99 ? -21.135 -30.502 10.911 1.00 75.94 99 ASN A CA 1
ATOM 818 C C . ASN A 1 99 ? -21.968 -31.791 10.793 1.00 75.94 99 ASN A C 1
ATOM 820 O O . ASN A 1 99 ? -22.769 -31.917 9.860 1.00 75.94 99 ASN A O 1
ATOM 824 N N . ILE A 1 100 ? -21.794 -32.751 11.707 1.00 77.00 100 ILE A N 1
ATOM 825 C CA . ILE A 1 100 ? -22.661 -33.930 11.758 1.00 77.00 100 ILE A CA 1
ATOM 826 C C . ILE A 1 100 ? -24.082 -33.507 12.139 1.00 77.00 100 ILE A C 1
ATOM 828 O O . ILE A 1 100 ? -24.324 -32.893 13.178 1.00 77.00 100 ILE A O 1
ATOM 832 N N . LYS A 1 101 ? -25.045 -33.879 11.291 1.00 76.69 101 LYS A N 1
ATOM 833 C CA . LYS A 1 101 ? -26.471 -33.690 11.569 1.00 76.69 101 LYS A CA 1
ATOM 834 C C . LYS A 1 101 ? -26.916 -34.624 12.693 1.00 76.69 101 LYS A C 1
ATOM 836 O O . LYS A 1 101 ? -26.487 -35.774 12.750 1.00 76.69 101 LYS A O 1
ATOM 841 N N . THR A 1 102 ? -27.805 -34.146 13.563 1.00 75.31 102 THR A N 1
ATOM 842 C CA . THR A 1 102 ? -28.402 -34.983 14.610 1.00 75.31 102 THR A CA 1
ATOM 843 C C . THR A 1 102 ? -29.154 -36.157 13.970 1.00 75.31 102 THR A C 1
ATOM 845 O O . THR A 1 102 ? -30.071 -35.909 13.186 1.00 75.31 102 THR A O 1
ATOM 848 N N . PRO A 1 103 ? -28.782 -37.414 14.268 1.00 76.75 103 PRO A N 1
ATOM 849 C CA . PRO A 1 103 ? -29.440 -38.576 13.681 1.00 76.75 103 PRO A CA 1
ATOM 850 C C . PRO A 1 103 ? -30.876 -38.713 14.188 1.00 76.75 103 PRO A C 1
ATOM 852 O O . PRO A 1 103 ? -31.143 -38.453 15.363 1.00 76.75 103 PRO A O 1
ATOM 855 N N . THR A 1 104 ? -31.788 -39.153 13.321 1.00 71.38 104 THR A N 1
ATOM 856 C CA . THR A 1 104 ? -33.196 -39.419 13.664 1.00 71.38 104 THR A CA 1
ATOM 857 C C . THR A 1 104 ? -33.445 -40.854 14.131 1.00 71.38 104 THR A C 1
ATOM 859 O O . THR A 1 104 ? -34.426 -41.102 14.824 1.00 71.38 104 THR A O 1
ATOM 862 N N . GLU A 1 105 ? -32.562 -41.797 13.794 1.00 78.44 105 GLU A N 1
ATOM 863 C CA . GLU A 1 105 ? -32.714 -43.225 14.100 1.00 78.44 105 GLU A CA 1
ATOM 864 C C . GLU A 1 105 ? -31.812 -43.663 15.264 1.00 78.44 105 GLU A C 1
ATOM 866 O O . GLU A 1 105 ? -30.636 -43.305 15.321 1.00 78.44 105 GLU A O 1
ATOM 871 N N . GLN A 1 106 ? -32.333 -44.478 16.189 1.00 71.69 106 GLN A N 1
ATOM 872 C CA . GLN A 1 106 ? -31.559 -45.003 17.329 1.00 71.69 106 GLN A CA 1
ATOM 873 C C . GLN A 1 106 ? -30.457 -45.987 16.911 1.00 71.69 106 GLN A C 1
ATOM 875 O O . GLN A 1 106 ? -29.373 -45.971 17.489 1.00 71.69 106 GLN A O 1
ATOM 880 N N . THR A 1 107 ? -30.700 -46.798 15.879 1.00 82.00 107 THR A N 1
ATOM 881 C CA . THR A 1 107 ? -29.747 -47.786 15.334 1.00 82.00 107 THR A CA 1
ATOM 882 C C . THR A 1 107 ? -28.529 -47.146 14.663 1.00 82.00 107 THR A C 1
ATOM 884 O O . THR A 1 107 ? -27.527 -47.822 14.426 1.00 82.00 107 THR A O 1
ATOM 887 N N . TYR A 1 108 ? -28.587 -45.838 14.395 1.00 85.38 108 TYR A N 1
ATOM 888 C CA . TYR A 1 108 ? -27.512 -45.066 13.786 1.00 85.38 108 TYR A CA 1
ATOM 889 C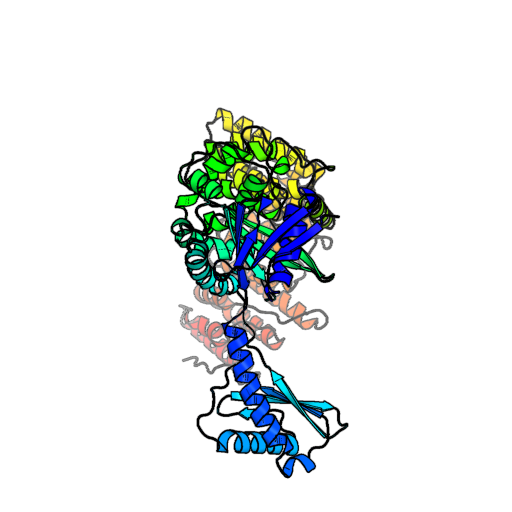 C . TYR A 1 108 ? -26.192 -45.199 14.552 1.00 85.38 108 TYR A C 1
ATOM 891 O O . TYR A 1 108 ? -25.163 -45.517 13.964 1.00 85.38 108 TYR A O 1
ATOM 899 N N . PHE A 1 109 ? -26.214 -44.989 15.872 1.00 87.62 109 PHE A N 1
ATOM 900 C CA . PHE A 1 109 ? -24.988 -44.932 16.674 1.00 87.62 109 PHE A CA 1
ATOM 901 C C . PHE A 1 109 ? -24.259 -46.279 16.705 1.00 87.62 109 PHE A C 1
ATOM 903 O O . PHE A 1 109 ? -23.042 -46.312 16.530 1.00 87.62 109 PHE A O 1
ATOM 910 N N . ALA A 1 110 ? -25.007 -47.380 16.835 1.00 86.94 110 ALA A N 1
ATOM 911 C CA . ALA A 1 110 ? -24.460 -48.732 16.801 1.00 86.94 110 ALA A CA 1
ATOM 912 C C . ALA A 1 110 ? -23.838 -49.059 15.433 1.00 86.94 110 ALA A C 1
ATOM 914 O O . ALA A 1 110 ? -22.736 -49.600 15.369 1.00 86.94 110 ALA A O 1
ATOM 915 N N . LYS A 1 111 ? -24.499 -48.672 14.331 1.00 87.94 111 LYS A N 1
ATOM 916 C CA . LYS A 1 111 ? -23.984 -48.870 12.967 1.00 87.94 111 LYS A CA 1
ATOM 917 C C . LYS A 1 111 ? -22.678 -48.109 12.724 1.00 87.94 111 LYS A C 1
ATOM 919 O O . LYS A 1 111 ? -21.741 -48.663 12.154 1.00 87.94 111 LYS A O 1
ATOM 924 N N . GLU A 1 112 ? -22.610 -46.852 13.157 1.00 89.19 112 GLU A N 1
ATOM 925 C CA . GLU A 1 112 ? -21.410 -46.026 12.992 1.00 89.19 112 GLU A CA 1
ATOM 926 C C . GLU A 1 112 ? -20.252 -46.510 13.873 1.00 89.19 112 GLU A C 1
ATOM 928 O O . GLU A 1 112 ? -19.113 -46.576 13.412 1.00 89.19 112 GLU A O 1
ATOM 933 N N . ALA A 1 113 ? -20.536 -46.933 15.107 1.00 90.56 113 ALA A N 1
ATOM 934 C CA . ALA A 1 113 ? -19.547 -47.562 15.977 1.00 90.56 113 ALA A CA 1
ATOM 935 C C . ALA A 1 113 ? -18.952 -48.834 15.349 1.00 90.56 113 ALA A C 1
ATOM 937 O O . ALA A 1 113 ? -17.733 -49.015 15.345 1.00 90.56 113 ALA A O 1
ATOM 938 N N . ASP A 1 114 ? -19.800 -49.685 14.766 1.00 90.50 114 ASP A N 1
ATOM 939 C CA . ASP A 1 114 ? -19.378 -50.924 14.109 1.00 90.50 114 ASP A CA 1
ATOM 940 C C . ASP A 1 114 ? -18.525 -50.644 12.854 1.00 90.50 114 ASP A C 1
ATOM 942 O O . ASP A 1 114 ? -17.506 -51.299 12.632 1.00 90.50 114 ASP A O 1
ATOM 946 N N . SER A 1 115 ? -18.884 -49.613 12.077 1.00 89.62 115 SER A N 1
ATOM 947 C CA . SER A 1 115 ? -18.109 -49.112 10.929 1.00 89.62 115 SER A CA 1
ATOM 948 C C . SER A 1 115 ? -16.713 -48.624 11.338 1.00 89.62 115 SER A C 1
ATOM 950 O O . SER A 1 115 ? -15.712 -49.025 10.739 1.00 89.62 115 SER A O 1
ATOM 952 N N . ILE A 1 116 ? -16.625 -47.813 12.399 1.00 91.00 116 ILE A N 1
ATOM 953 C CA . ILE A 1 116 ? -15.351 -47.307 12.936 1.00 91.00 116 ILE A CA 1
ATOM 954 C C . ILE A 1 116 ? -14.461 -48.466 13.389 1.00 91.00 116 ILE A C 1
ATOM 956 O O . ILE A 1 116 ? -13.278 -48.499 13.047 1.00 91.00 116 ILE A O 1
ATOM 960 N N . LEU A 1 117 ? -15.020 -49.427 14.128 1.00 92.50 117 LEU A N 1
ATOM 961 C CA . LEU A 1 117 ? -14.273 -50.584 14.617 1.00 92.50 117 LEU A CA 1
ATOM 962 C C . LEU A 1 117 ? -13.770 -51.466 13.475 1.00 92.50 117 LEU A C 1
ATOM 964 O O . LEU A 1 117 ? -12.603 -51.847 13.495 1.00 92.50 117 LEU A O 1
ATOM 968 N N . ASN A 1 118 ? -14.590 -51.733 12.454 1.00 92.44 118 ASN A N 1
ATOM 969 C CA . ASN A 1 118 ? -14.140 -52.473 11.272 1.00 92.44 118 ASN A CA 1
ATOM 970 C C . ASN A 1 118 ? -12.974 -51.747 10.583 1.00 92.44 118 ASN A C 1
ATOM 972 O O . ASN A 1 118 ? -11.953 -52.367 10.302 1.00 92.44 118 ASN A O 1
ATOM 976 N N . SER A 1 119 ? -13.067 -50.426 10.391 1.00 91.88 119 SER A N 1
ATOM 977 C CA . SER A 1 119 ? -11.971 -49.645 9.803 1.00 91.88 119 SER A CA 1
ATOM 978 C C . SER A 1 119 ? -10.692 -49.679 10.642 1.00 91.88 119 SER A C 1
ATOM 980 O O . SER A 1 119 ? -9.602 -49.765 10.080 1.00 91.88 119 SER A O 1
ATOM 982 N N . ILE A 1 120 ? -10.802 -49.648 11.974 1.00 91.25 120 ILE A N 1
ATOM 983 C CA . ILE A 1 120 ? -9.652 -49.781 12.879 1.00 91.25 120 ILE A CA 1
ATOM 984 C C . ILE A 1 120 ? -9.011 -51.168 12.747 1.00 91.25 120 ILE A C 1
ATOM 986 O O . ILE A 1 120 ? -7.790 -51.262 12.620 1.00 91.25 120 ILE A O 1
ATOM 990 N N . LEU A 1 121 ? -9.816 -52.234 12.755 1.00 90.62 121 LEU A N 1
ATOM 991 C CA . LEU A 1 121 ? -9.337 -53.619 12.660 1.00 90.62 121 LEU A CA 1
ATOM 992 C C . LEU A 1 121 ? -8.719 -53.928 11.287 1.00 90.62 121 LEU A C 1
ATOM 994 O O . LEU A 1 121 ? -7.760 -54.691 11.200 1.00 90.62 121 LEU A O 1
ATOM 998 N N . GLU A 1 122 ? -9.208 -53.280 10.232 1.00 90.94 122 GLU A N 1
ATOM 999 C CA . GLU A 1 122 ? -8.672 -53.361 8.869 1.00 90.94 122 GLU A CA 1
ATOM 1000 C C . GLU A 1 122 ? -7.509 -52.381 8.607 1.00 90.94 122 GLU A C 1
ATOM 1002 O O . GLU A 1 122 ? -7.020 -52.299 7.481 1.00 90.94 122 GLU A O 1
ATOM 1007 N N . ASN A 1 123 ? -7.050 -51.628 9.618 1.00 84.81 123 ASN A N 1
ATOM 1008 C CA . ASN A 1 123 ? -6.003 -50.598 9.511 1.00 84.81 123 ASN A CA 1
ATOM 1009 C C . ASN A 1 123 ? -6.263 -49.531 8.423 1.00 84.81 123 ASN A C 1
ATOM 1011 O O . ASN A 1 123 ? -5.336 -49.037 7.775 1.00 84.81 123 ASN A O 1
ATOM 1015 N N . LYS A 1 124 ? -7.522 -49.131 8.228 1.00 88.00 124 LYS A N 1
ATOM 1016 C CA . LYS A 1 124 ? -7.896 -48.042 7.315 1.00 88.00 124 LYS A CA 1
ATOM 1017 C C . LYS A 1 124 ? -7.666 -46.676 7.973 1.00 88.00 124 LYS A C 1
ATOM 1019 O O . LYS A 1 124 ? -8.091 -46.439 9.099 1.00 88.00 124 LYS A O 1
ATOM 1024 N N . LEU A 1 125 ? -7.064 -45.740 7.230 1.00 83.38 125 LEU A N 1
ATOM 1025 C CA . LEU A 1 125 ? -6.798 -44.356 7.680 1.00 83.38 125 LEU A CA 1
ATOM 1026 C C . LEU A 1 125 ? -8.041 -43.446 7.682 1.00 83.38 125 LEU A C 1
ATOM 1028 O O . LEU A 1 125 ? -7.969 -42.267 8.035 1.00 83.38 125 LEU A O 1
ATOM 1032 N N . GLY A 1 126 ? -9.195 -43.974 7.285 1.00 80.25 126 GLY A N 1
ATOM 1033 C CA . GLY A 1 126 ? -10.439 -43.229 7.266 1.00 80.25 126 GLY A CA 1
ATOM 1034 C C . GLY A 1 126 ? -11.657 -44.134 7.220 1.00 80.25 126 GLY A C 1
ATOM 1035 O O . GLY A 1 126 ? -11.591 -45.302 6.837 1.00 80.25 126 GLY A O 1
ATOM 1036 N N . ALA A 1 127 ? -12.784 -43.562 7.614 1.00 80.88 127 ALA A N 1
ATOM 1037 C CA . ALA A 1 127 ? -14.098 -44.173 7.512 1.00 80.88 127 ALA A CA 1
ATOM 1038 C C . ALA A 1 127 ? -15.113 -43.104 7.092 1.00 80.88 127 ALA A C 1
ATOM 1040 O O . ALA A 1 127 ? -14.766 -41.939 6.873 1.00 80.88 127 ALA A O 1
ATOM 1041 N N . LYS A 1 128 ? -16.374 -43.499 6.961 1.00 77.25 128 LYS A N 1
ATOM 1042 C CA . LYS A 1 128 ? -17.476 -42.559 6.773 1.00 77.25 128 LYS A CA 1
ATOM 1043 C C . LYS A 1 128 ? -18.403 -42.658 7.966 1.00 77.25 128 LYS A C 1
ATOM 1045 O O . LYS A 1 128 ? -18.726 -43.769 8.369 1.00 77.25 128 LYS A O 1
ATOM 1050 N N . ILE A 1 129 ? -18.812 -41.495 8.466 1.00 72.19 129 ILE A N 1
ATOM 1051 C CA . ILE A 1 129 ? -19.964 -41.354 9.351 1.00 72.19 129 ILE A CA 1
ATOM 1052 C C . ILE A 1 129 ? -21.048 -40.639 8.554 1.00 72.19 129 ILE A C 1
ATOM 1054 O O . ILE A 1 129 ? -20.844 -39.504 8.109 1.00 72.19 129 ILE A O 1
ATOM 1058 N N . SER A 1 130 ? -22.182 -41.303 8.310 1.00 71.25 130 SER A N 1
ATOM 1059 C CA . SER A 1 130 ? -23.149 -40.888 7.282 1.00 71.25 130 SER A CA 1
ATOM 1060 C C . SER A 1 130 ? -22.489 -40.685 5.899 1.00 71.25 130 SER A C 1
ATOM 1062 O O . SER A 1 130 ? -22.111 -41.639 5.222 1.00 71.25 130 SER A O 1
ATOM 1064 N N . SER A 1 131 ? -22.335 -39.424 5.473 1.00 69.88 131 SER A N 1
ATOM 1065 C CA . SER A 1 131 ? -21.723 -38.983 4.213 1.00 69.88 131 SER A CA 1
ATOM 1066 C C . SER A 1 131 ? -20.436 -38.177 4.425 1.00 69.88 131 SER A C 1
ATOM 1068 O O . SER A 1 131 ? -19.874 -37.659 3.461 1.00 69.88 131 SER A O 1
ATOM 1070 N N . LEU A 1 132 ? -19.995 -38.018 5.675 1.00 77.62 132 LEU A N 1
ATOM 1071 C CA . LEU A 1 132 ? -18.824 -37.229 6.036 1.00 77.62 132 LEU A CA 1
ATOM 1072 C C . LEU A 1 132 ? -17.624 -38.155 6.221 1.00 77.62 132 LEU A C 1
ATOM 1074 O O . LEU A 1 132 ? -17.689 -39.143 6.956 1.00 77.62 132 LEU A O 1
ATOM 1078 N N . SER A 1 133 ? -16.528 -37.832 5.540 1.00 82.06 133 SER A N 1
ATOM 1079 C CA . SER A 1 133 ? -15.260 -38.533 5.712 1.00 82.06 133 SER A CA 1
ATOM 1080 C C . SER A 1 133 ? -14.675 -38.208 7.084 1.00 82.06 133 SER A C 1
ATOM 1082 O O . SER A 1 133 ? -14.522 -37.036 7.430 1.00 82.06 133 SER A O 1
ATOM 1084 N N . ILE A 1 134 ? -14.332 -39.246 7.840 1.00 86.31 134 ILE A N 1
ATOM 1085 C CA . ILE A 1 134 ? -13.596 -39.145 9.101 1.00 86.31 134 ILE A CA 1
ATOM 1086 C C . ILE A 1 134 ? -12.184 -39.689 8.912 1.00 86.31 134 ILE A C 1
ATOM 1088 O O . ILE A 1 134 ? -11.971 -40.604 8.110 1.00 86.31 134 ILE A O 1
ATOM 1092 N N . THR A 1 135 ? -11.222 -39.143 9.651 1.00 87.81 135 THR A N 1
ATOM 1093 C CA . THR A 1 135 ? -9.845 -39.653 9.654 1.00 87.81 135 THR A CA 1
ATOM 1094 C C . THR A 1 135 ? -9.593 -40.456 10.916 1.00 87.81 135 THR A C 1
ATOM 1096 O O . THR A 1 135 ? -10.025 -40.079 12.004 1.00 87.81 135 THR A O 1
ATOM 1099 N N . ILE A 1 136 ? -8.916 -41.589 10.764 1.00 89.12 136 ILE A N 1
ATOM 1100 C CA . ILE A 1 136 ? -8.560 -42.470 11.872 1.00 89.12 136 ILE A CA 1
ATOM 1101 C C . ILE A 1 136 ? -7.041 -42.526 11.922 1.00 89.12 136 ILE A C 1
ATOM 1103 O O . ILE A 1 136 ? -6.395 -43.014 10.996 1.00 89.12 136 ILE A O 1
ATOM 1107 N N . SER A 1 137 ? -6.478 -42.029 13.016 1.00 88.50 137 SER A N 1
ATOM 1108 C CA . SER A 1 137 ? -5.036 -41.991 13.230 1.00 88.50 137 SER A CA 1
ATOM 1109 C C . SER A 1 137 ? -4.664 -42.926 14.366 1.00 88.50 137 SER A C 1
ATOM 1111 O O . SER A 1 137 ? -5.150 -42.771 15.485 1.00 88.50 137 SER A O 1
ATOM 1113 N N . LYS A 1 138 ? -3.767 -43.880 14.110 1.00 89.06 138 LYS A N 1
ATOM 1114 C CA . LYS A 1 138 ? -3.150 -44.659 15.184 1.00 89.06 138 LYS A CA 1
ATOM 1115 C C . LYS A 1 138 ? -2.073 -43.806 15.850 1.00 89.06 138 LYS A C 1
ATOM 1117 O O . LYS A 1 138 ? -1.086 -43.454 15.215 1.00 89.06 138 LYS A O 1
ATOM 1122 N N . ILE A 1 139 ? -2.283 -43.456 17.113 1.00 85.94 139 ILE A N 1
ATOM 1123 C CA . ILE A 1 139 ? -1.392 -42.583 17.884 1.00 85.94 139 ILE A CA 1
ATOM 1124 C C . ILE A 1 139 ? -0.202 -43.373 18.429 1.00 85.94 139 ILE A C 1
ATOM 1126 O O . ILE A 1 139 ? 0.930 -42.902 18.385 1.00 85.94 139 ILE A O 1
ATOM 1130 N N . ASN A 1 140 ? -0.442 -44.586 18.932 1.00 84.44 140 ASN A N 1
ATOM 1131 C CA . ASN A 1 140 ? 0.613 -45.493 19.376 1.00 84.44 140 ASN A CA 1
ATOM 1132 C C . ASN A 1 140 ? 0.126 -46.954 19.394 1.00 84.44 140 ASN A C 1
ATOM 1134 O O . ASN A 1 140 ? -1.060 -47.252 19.222 1.00 84.44 140 ASN A O 1
ATOM 1138 N N . ASN A 1 141 ? 1.065 -47.880 19.593 1.00 84.88 141 ASN A N 1
ATOM 1139 C CA . ASN A 1 141 ? 0.793 -49.319 19.637 1.00 84.88 141 ASN A CA 1
ATOM 1140 C C . ASN A 1 141 ? 0.420 -49.841 21.035 1.00 84.88 141 ASN A C 1
ATOM 1142 O O . ASN A 1 141 ? 0.089 -51.017 21.161 1.00 84.88 141 ASN A O 1
ATOM 1146 N N . SER A 1 142 ? 0.471 -49.004 22.073 1.00 75.94 142 SER A N 1
ATOM 1147 C CA . SER A 1 142 ? 0.187 -49.397 23.454 1.00 75.94 142 SER A CA 1
ATOM 1148 C C . SER A 1 142 ? -1.279 -49.157 23.833 1.00 75.94 142 SER A C 1
ATOM 1150 O O . SER A 1 142 ? -1.914 -48.198 23.398 1.00 75.94 142 SER A O 1
ATOM 1152 N N . GLY A 1 143 ? -1.819 -50.050 24.666 1.00 78.88 143 GLY A N 1
ATOM 1153 C CA . GLY A 1 143 ? -3.199 -49.980 25.153 1.00 78.88 143 GLY A CA 1
ATOM 1154 C C . GLY A 1 143 ? -4.250 -50.448 24.140 1.00 78.88 143 GLY A C 1
ATOM 1155 O O . GLY A 1 143 ? -3.930 -51.016 23.098 1.00 78.88 143 GLY A O 1
ATOM 1156 N N . SER A 1 144 ? -5.517 -50.225 24.478 1.00 84.75 144 SER A N 1
ATOM 1157 C CA . SER A 1 144 ? -6.678 -50.496 23.623 1.00 84.75 144 SER A CA 1
ATOM 1158 C C . SER A 1 144 ? -7.654 -49.346 23.822 1.00 84.75 144 SER A C 1
ATOM 1160 O O . SER A 1 144 ? -8.504 -49.410 24.702 1.00 84.75 144 SER A O 1
ATOM 1162 N N . TYR A 1 145 ? -7.492 -48.251 23.081 1.00 89.06 145 TYR A N 1
ATOM 1163 C CA . TYR A 1 145 ? -8.284 -47.033 23.279 1.00 89.06 145 TYR A CA 1
ATOM 1164 C C . TYR A 1 145 ? -8.690 -46.411 21.947 1.00 89.06 145 TYR A C 1
ATOM 1166 O O . TYR A 1 145 ? -7.900 -46.390 21.003 1.00 89.06 145 TYR A O 1
ATOM 1174 N N . VAL A 1 146 ? -9.913 -45.884 21.883 1.00 90.25 146 VAL A N 1
ATOM 1175 C CA . VAL A 1 146 ? -10.440 -45.166 20.718 1.00 90.25 146 VAL A CA 1
ATOM 1176 C C . VAL A 1 146 ? -10.940 -43.804 21.191 1.00 90.25 146 VAL A C 1
ATOM 1178 O O . VAL A 1 146 ? -12.044 -43.658 21.708 1.00 90.25 146 VAL A O 1
ATOM 1181 N N . GLY A 1 147 ? -10.087 -42.795 21.052 1.00 86.56 147 GLY A N 1
ATOM 1182 C CA . GLY A 1 147 ? -10.424 -41.408 21.331 1.00 86.56 147 GLY A CA 1
ATOM 1183 C C . GLY A 1 147 ? -11.135 -40.761 20.153 1.00 86.56 147 GLY A C 1
ATOM 1184 O O . GLY A 1 147 ? -10.949 -41.167 19.007 1.00 86.56 147 GLY A O 1
ATOM 1185 N N . PHE A 1 148 ? -11.901 -39.711 20.429 1.00 88.88 148 PHE A N 1
ATOM 1186 C CA . PHE A 1 148 ? -12.564 -38.918 19.402 1.00 88.88 148 PHE A CA 1
ATOM 1187 C C . PHE A 1 148 ? -12.072 -37.473 19.454 1.00 88.88 148 PHE A C 1
ATOM 1189 O O . PHE A 1 148 ? -12.014 -36.869 20.524 1.00 88.88 148 PHE A O 1
ATOM 1196 N N . GLY A 1 149 ? -11.704 -36.941 18.293 1.00 81.00 149 GLY A N 1
ATOM 1197 C CA . GLY A 1 149 ? -11.235 -35.572 18.097 1.00 81.00 149 GLY A CA 1
ATOM 1198 C C . GLY A 1 149 ? -12.064 -34.861 17.036 1.00 81.00 149 GLY A C 1
ATOM 1199 O O . GLY A 1 149 ? -12.850 -35.486 16.330 1.00 81.00 149 GLY A O 1
ATOM 1200 N N . ASN A 1 150 ? -11.897 -33.552 16.914 1.00 79.50 150 ASN A N 1
ATOM 1201 C CA . ASN A 1 150 ? -12.645 -32.727 15.973 1.00 79.50 150 ASN A CA 1
ATOM 1202 C C . ASN A 1 150 ? -11.733 -32.228 14.834 1.00 79.50 150 ASN A C 1
ATOM 1204 O O . ASN A 1 150 ? -10.588 -31.856 15.085 1.00 79.50 150 ASN A O 1
ATOM 1208 N N . ILE A 1 151 ? -12.243 -32.200 13.595 1.00 69.25 151 ILE A N 1
ATOM 1209 C CA . ILE A 1 151 ? -11.614 -31.511 12.455 1.00 69.25 151 ILE A CA 1
ATOM 1210 C C . ILE A 1 151 ? -12.424 -30.250 12.140 1.00 69.25 151 ILE A C 1
ATOM 1212 O O . ILE A 1 151 ? -13.469 -30.317 11.485 1.00 69.25 151 ILE A O 1
ATOM 1216 N N . GLY A 1 152 ? -11.923 -29.094 12.572 1.00 59.62 152 GLY A N 1
ATOM 1217 C CA . GLY A 1 152 ? -12.473 -27.804 12.162 1.00 59.62 152 GLY A CA 1
ATOM 1218 C C . GLY A 1 152 ? -12.251 -27.549 10.666 1.00 59.62 152 GLY A C 1
ATOM 1219 O O . GLY A 1 152 ? -11.264 -27.999 10.078 1.00 59.62 152 GLY A O 1
ATOM 1220 N N . LYS A 1 153 ? -13.153 -26.798 10.027 1.00 56.19 153 LYS A N 1
ATOM 1221 C CA . LYS A 1 153 ? -12.907 -26.293 8.669 1.00 56.19 153 LYS A CA 1
ATOM 1222 C C . LYS A 1 153 ? -11.855 -25.188 8.751 1.0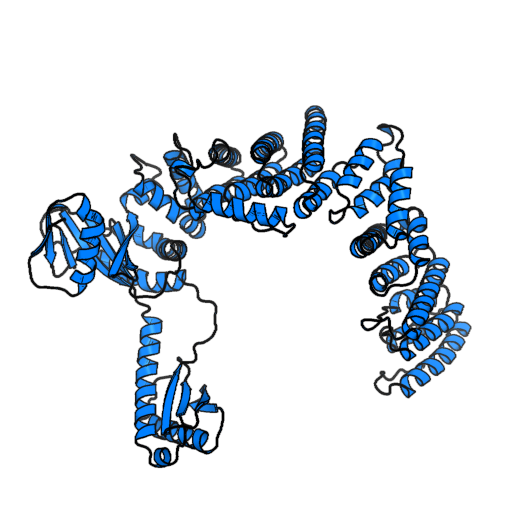0 56.19 153 LYS A C 1
ATOM 1224 O O . LYS A 1 153 ? -12.105 -24.157 9.367 1.00 56.19 153 LYS A O 1
ATOM 1229 N N . GLY A 1 154 ? -10.700 -25.381 8.118 1.00 45.56 154 GLY A N 1
ATOM 1230 C CA . GLY A 1 154 ? -9.754 -24.288 7.897 1.00 45.56 154 GLY A CA 1
ATOM 1231 C C . GLY A 1 154 ? -10.428 -23.193 7.066 1.00 45.56 154 GLY A C 1
ATOM 1232 O O . GLY A 1 154 ? -10.830 -23.440 5.931 1.00 45.56 154 GLY A O 1
ATOM 1233 N N . GLY A 1 155 ? -10.595 -22.006 7.642 1.00 54.16 155 GLY A N 1
ATOM 1234 C CA . GLY A 1 155 ? -11.220 -20.857 6.996 1.00 54.16 155 GLY A CA 1
ATOM 1235 C C . GLY A 1 155 ? -10.772 -19.553 7.650 1.00 54.16 155 GLY A C 1
ATOM 1236 O O . GLY A 1 155 ? -10.353 -19.545 8.806 1.00 54.16 155 GLY A O 1
ATOM 1237 N N . SER A 1 156 ? -10.832 -18.452 6.898 1.00 57.84 156 SER A N 1
ATOM 1238 C CA . SER A 1 156 ? -10.588 -17.118 7.451 1.00 57.84 156 SER A CA 1
ATOM 1239 C C . SER A 1 156 ? -11.674 -16.793 8.482 1.00 57.84 156 SER A C 1
ATOM 1241 O O . SER A 1 156 ? -12.865 -16.912 8.193 1.00 57.84 156 SER A O 1
ATOM 1243 N N . ILE A 1 157 ? -11.256 -16.428 9.693 1.00 68.19 157 ILE A N 1
ATOM 1244 C CA . ILE A 1 157 ? -12.142 -16.002 10.778 1.00 68.19 157 ILE A CA 1
ATOM 1245 C C . ILE A 1 157 ? -12.269 -14.480 10.694 1.00 68.19 157 ILE A C 1
ATOM 1247 O O . ILE A 1 157 ? -11.259 -13.796 10.543 1.00 68.19 157 ILE A O 1
ATOM 1251 N N . ASP A 1 158 ? -13.492 -13.958 10.816 1.00 78.62 158 ASP A N 1
ATOM 1252 C CA . ASP A 1 158 ? -13.768 -12.530 11.019 1.00 78.62 158 ASP A CA 1
ATOM 1253 C C . ASP A 1 158 ? -14.163 -12.304 12.490 1.00 78.62 158 ASP A C 1
ATOM 1255 O O . ASP A 1 158 ? -15.340 -12.463 12.846 1.00 78.62 158 ASP A O 1
ATOM 1259 N N . PRO A 1 159 ? -13.201 -11.955 13.370 1.00 81.12 159 PRO A N 1
ATOM 1260 C CA . PRO A 1 159 ? -13.462 -11.768 14.793 1.00 81.12 159 PRO A CA 1
ATOM 1261 C C . PRO A 1 159 ? -14.517 -10.702 15.071 1.00 81.12 159 PRO A C 1
ATOM 1263 O O . PRO A 1 159 ? -15.333 -10.858 15.979 1.00 81.12 159 PRO A O 1
ATOM 1266 N N . SER A 1 160 ? -14.520 -9.630 14.273 1.00 85.19 160 SER A N 1
ATOM 1267 C CA . SER A 1 160 ? -15.421 -8.495 14.458 1.00 85.19 160 SER A CA 1
ATOM 1268 C C . SER A 1 160 ? -16.868 -8.906 14.186 1.00 85.19 160 SER A C 1
ATOM 1270 O O . SER A 1 160 ? -17.782 -8.598 14.949 1.00 85.19 160 SER A O 1
ATOM 1272 N N . ASN A 1 161 ? -17.109 -9.652 13.109 1.00 85.38 161 ASN A N 1
ATOM 1273 C CA . ASN A 1 161 ? -18.456 -10.125 12.803 1.00 85.38 161 ASN A CA 1
ATOM 1274 C C . ASN A 1 161 ? -18.953 -11.166 13.820 1.00 85.38 161 ASN A C 1
ATOM 1276 O O . ASN A 1 161 ? -20.127 -11.155 14.194 1.00 85.38 161 ASN A O 1
ATOM 1280 N N . ILE A 1 162 ? -18.071 -12.042 14.313 1.00 81.88 162 ILE A N 1
ATOM 1281 C CA . ILE A 1 162 ? -18.431 -13.013 15.358 1.00 81.88 162 ILE A CA 1
ATOM 1282 C C . ILE A 1 162 ? -18.830 -12.289 16.645 1.00 81.88 162 ILE A C 1
ATOM 1284 O O . ILE A 1 162 ? -19.895 -12.564 17.201 1.00 81.88 162 ILE A O 1
ATOM 1288 N N . VAL A 1 163 ? -18.027 -11.327 17.106 1.00 85.88 163 VAL A N 1
ATOM 1289 C CA . VAL A 1 163 ? -18.355 -10.543 18.304 1.00 85.88 163 VAL A CA 1
ATOM 1290 C C . VAL A 1 163 ? -19.649 -9.749 18.080 1.00 85.88 163 VAL A C 1
ATOM 1292 O O . VAL A 1 163 ? -20.546 -9.828 18.918 1.00 85.88 163 VAL A O 1
ATOM 1295 N N . TYR A 1 164 ? -19.820 -9.086 16.928 1.00 89.19 164 TYR A N 1
ATOM 1296 C CA . TYR A 1 164 ? -21.052 -8.373 16.550 1.00 89.19 164 TYR A CA 1
ATOM 1297 C C . TYR A 1 164 ? -22.317 -9.235 16.696 1.00 89.19 164 TYR A C 1
ATOM 1299 O O . TYR A 1 164 ? -23.282 -8.825 17.350 1.00 89.19 164 TYR A O 1
ATOM 1307 N N . LYS A 1 165 ? -22.311 -10.445 16.119 1.00 86.56 165 LYS A N 1
ATOM 1308 C CA . LYS A 1 165 ? -23.453 -11.372 16.169 1.00 86.56 165 LYS A CA 1
ATOM 1309 C C . LYS A 1 165 ? -23.835 -11.754 17.599 1.00 86.56 165 LYS A C 1
ATOM 1311 O O . LYS A 1 165 ? -25.019 -11.939 17.875 1.00 86.56 165 LYS A O 1
ATOM 1316 N N . ASN A 1 166 ? -22.858 -11.840 18.500 1.00 85.94 166 ASN A N 1
ATOM 1317 C CA . ASN A 1 166 ? -23.083 -12.249 19.884 1.00 85.94 166 ASN A CA 1
ATOM 1318 C C . ASN A 1 166 ? -23.438 -11.073 20.815 1.00 85.94 166 ASN A C 1
ATOM 1320 O O . ASN A 1 166 ? -24.194 -11.268 21.764 1.00 85.94 166 ASN A O 1
ATOM 1324 N N . ILE A 1 167 ? -22.991 -9.842 20.535 1.00 89.19 167 ILE A N 1
ATOM 1325 C CA . ILE A 1 167 ? -23.353 -8.663 21.349 1.00 89.19 167 ILE A CA 1
ATOM 1326 C C . ILE A 1 167 ? -24.701 -8.045 20.962 1.00 89.19 167 ILE A C 1
ATOM 1328 O O . ILE A 1 167 ? -25.415 -7.536 21.828 1.00 89.19 167 ILE A O 1
ATOM 1332 N N . LYS A 1 168 ? -25.088 -8.092 19.679 1.00 90.19 168 LYS A N 1
ATOM 1333 C CA . LYS A 1 168 ? -26.300 -7.412 19.190 1.00 90.19 168 LYS A CA 1
ATOM 1334 C C . LYS A 1 168 ? -27.579 -7.844 19.933 1.00 90.19 168 LYS A C 1
ATOM 1336 O O . LYS A 1 168 ? -28.330 -6.961 20.359 1.00 90.19 168 LYS A O 1
ATOM 1341 N N . PRO A 1 169 ? -27.849 -9.148 20.160 1.00 88.25 169 PRO A N 1
ATOM 1342 C CA . PRO A 1 169 ? -29.019 -9.573 20.932 1.00 88.25 169 PRO A CA 1
ATOM 1343 C C . PRO A 1 169 ? -28.961 -9.122 22.398 1.00 88.25 169 PRO A C 1
ATOM 1345 O O . PRO A 1 169 ? -29.996 -8.800 22.990 1.00 88.25 169 PRO A O 1
ATOM 1348 N N . CYS A 1 170 ? -27.757 -9.060 22.979 1.00 90.31 170 CYS A N 1
ATOM 1349 C CA . CYS A 1 170 ? -27.544 -8.626 24.357 1.00 90.31 170 CYS A CA 1
ATOM 1350 C C . CYS A 1 170 ? -27.944 -7.163 24.558 1.00 90.31 170 CYS A C 1
ATOM 1352 O O . CYS A 1 170 ? -28.553 -6.851 25.577 1.00 90.31 170 CYS A O 1
ATOM 1354 N N . PHE A 1 171 ? -27.684 -6.286 23.583 1.00 93.38 171 PHE A N 1
ATOM 1355 C CA . PHE A 1 171 ? -28.020 -4.860 23.683 1.00 93.38 171 PHE A CA 1
ATOM 1356 C C . PHE A 1 171 ? -29.524 -4.624 23.767 1.00 93.38 171 PHE A C 1
ATOM 1358 O O . PHE A 1 171 ? -29.986 -3.927 24.669 1.00 93.38 171 PHE A O 1
ATOM 1365 N N . LYS A 1 172 ? -30.308 -5.277 22.902 1.00 91.12 172 LYS A N 1
ATOM 1366 C CA . LYS A 1 172 ? -31.772 -5.173 22.947 1.00 91.12 172 LYS A CA 1
ATOM 1367 C C . LYS A 1 172 ? -32.322 -5.637 24.298 1.00 91.12 172 LYS A C 1
ATOM 1369 O O . LYS A 1 172 ? -33.137 -4.943 24.902 1.00 91.12 172 LYS A O 1
ATOM 1374 N N . LYS A 1 173 ? -31.852 -6.792 24.785 1.00 92.50 173 LYS A N 1
ATOM 1375 C CA . LYS A 1 173 ? -32.285 -7.359 26.070 1.00 92.50 173 LYS A CA 1
ATOM 1376 C C . LYS A 1 173 ? -31.911 -6.442 27.241 1.00 92.50 173 LYS A C 1
ATOM 1378 O O . LYS A 1 173 ? -32.768 -6.135 28.067 1.00 92.50 173 LYS A O 1
ATOM 1383 N N . ALA A 1 174 ? -30.671 -5.957 27.266 1.00 94.44 174 ALA A N 1
ATOM 1384 C CA . ALA A 1 174 ? -30.178 -5.057 28.301 1.00 94.44 174 ALA A CA 1
ATOM 1385 C C . ALA A 1 174 ? -30.947 -3.731 28.334 1.00 94.44 174 ALA A C 1
ATOM 1387 O O . ALA A 1 174 ? -31.325 -3.283 29.411 1.00 94.44 174 ALA A O 1
ATOM 1388 N N . ASN A 1 175 ? -31.259 -3.140 27.175 1.00 94.62 175 ASN A N 1
ATOM 1389 C CA . ASN A 1 175 ? -32.059 -1.916 27.106 1.00 94.62 175 ASN A CA 1
ATOM 1390 C C . ASN A 1 175 ? -33.451 -2.097 27.735 1.00 94.62 175 ASN A C 1
ATOM 1392 O O . ASN A 1 175 ? -33.948 -1.199 28.411 1.00 94.62 175 ASN A O 1
ATOM 1396 N N . THR A 1 176 ? -34.085 -3.258 27.545 1.00 93.25 176 THR A N 1
ATOM 1397 C CA . THR A 1 176 ? -35.358 -3.568 28.211 1.00 93.25 176 THR A CA 1
ATOM 1398 C C . THR A 1 176 ? -35.176 -3.733 29.720 1.00 93.25 176 THR A C 1
ATOM 1400 O O . THR A 1 176 ? -35.965 -3.186 30.482 1.00 93.25 176 THR A O 1
ATOM 1403 N N . GLN A 1 177 ? -34.142 -4.452 30.166 1.00 93.25 177 GLN A N 1
ATOM 1404 C CA . GLN A 1 177 ? -33.905 -4.731 31.591 1.00 93.25 177 GLN A CA 1
ATOM 1405 C C . GLN A 1 177 ? -33.534 -3.470 32.386 1.00 93.25 177 GLN A C 1
ATOM 1407 O O . GLN A 1 177 ? -34.102 -3.235 33.448 1.00 93.25 177 GLN A O 1
ATOM 1412 N N . LEU A 1 178 ? -32.684 -2.605 31.828 1.00 92.25 178 LEU A N 1
ATOM 1413 C CA . LEU A 1 178 ? -32.332 -1.297 32.398 1.00 92.25 178 LEU A CA 1
ATOM 1414 C C . LEU A 1 178 ? -33.495 -0.287 32.368 1.00 92.25 178 LEU A C 1
ATOM 1416 O O . LEU A 1 178 ? -33.424 0.766 33.002 1.00 92.25 178 LEU A O 1
ATOM 1420 N N . GLY A 1 179 ? -34.558 -0.578 31.612 1.00 88.25 179 GLY A N 1
ATOM 1421 C CA . GLY A 1 179 ? -35.785 0.218 31.564 1.00 88.25 179 GLY A CA 1
ATOM 1422 C C . GLY A 1 179 ? -36.796 -0.106 32.663 1.00 88.25 179 GLY A C 1
ATOM 1423 O O . GLY A 1 179 ? -37.775 0.626 32.807 1.00 88.25 179 GLY A O 1
ATOM 1424 N N . TYR A 1 180 ? -36.589 -1.178 33.437 1.00 86.00 180 TYR A N 1
ATOM 1425 C CA . TYR A 1 180 ? -37.483 -1.507 34.547 1.00 86.00 180 TYR A CA 1
ATOM 1426 C C . TYR A 1 180 ? -37.377 -0.446 35.645 1.00 86.00 180 TYR A C 1
ATOM 1428 O O . TYR A 1 180 ? -36.294 -0.138 36.138 1.00 86.00 180 TYR A O 1
ATOM 1436 N N . LYS A 1 181 ? -38.525 0.113 36.040 1.00 70.50 181 LYS A N 1
ATOM 1437 C CA . LYS A 1 181 ? -38.612 1.097 37.122 1.00 70.50 181 LYS A CA 1
ATOM 1438 C C . LYS A 1 181 ? -38.468 0.392 38.471 1.00 70.50 181 LYS A C 1
ATOM 1440 O O . LYS A 1 181 ? -39.451 -0.076 39.034 1.00 70.50 181 LYS A O 1
ATOM 1445 N N . TRP A 1 182 ? -37.244 0.324 38.980 1.00 63.44 182 TRP A N 1
ATOM 1446 C CA . TRP A 1 182 ? -36.956 -0.017 40.370 1.00 63.44 182 TRP A CA 1
ATOM 1447 C C . TRP A 1 182 ? -36.596 1.286 41.101 1.00 63.44 182 TRP A C 1
ATOM 1449 O O . TRP A 1 182 ? -35.514 1.815 40.903 1.00 63.44 182 TRP A O 1
ATOM 1459 N N . HIS A 1 183 ? -37.521 1.813 41.914 1.00 57.22 183 HIS A N 1
ATOM 1460 C CA . HIS A 1 183 ? -37.445 3.091 42.656 1.00 57.22 183 HIS A CA 1
ATOM 1461 C C . HIS A 1 183 ? -37.530 4.407 41.841 1.00 57.22 183 HIS A C 1
ATOM 1463 O O . HIS A 1 183 ? -37.217 4.471 40.658 1.00 57.22 183 HIS A O 1
ATOM 1469 N N . GLU A 1 184 ? -37.954 5.491 42.511 1.00 52.53 184 GLU A N 1
ATOM 1470 C CA . GLU A 1 184 ? -38.169 6.853 41.967 1.00 52.53 184 GLU A CA 1
ATOM 1471 C C . GLU A 1 184 ? -36.883 7.609 41.571 1.00 52.53 184 GLU A C 1
ATOM 1473 O O . GLU A 1 184 ? -36.936 8.770 41.164 1.00 52.53 184 GLU A O 1
ATOM 1478 N N . LYS A 1 185 ? -35.703 6.994 41.702 1.00 59.88 185 LYS A N 1
ATOM 1479 C CA . LYS A 1 185 ? -34.425 7.673 41.459 1.00 59.88 185 LYS A CA 1
ATOM 1480 C C . LYS A 1 185 ? -33.943 7.450 40.028 1.00 59.88 185 LYS A C 1
ATOM 1482 O O . LYS A 1 185 ? -33.606 6.329 39.648 1.00 59.88 185 LYS A O 1
ATOM 1487 N N . ASN A 1 186 ? -33.830 8.545 39.273 1.00 72.25 186 ASN A N 1
ATOM 1488 C CA . ASN A 1 186 ? -33.091 8.591 38.011 1.00 72.25 186 ASN A CA 1
ATOM 1489 C C . ASN A 1 186 ? -31.607 8.338 38.299 1.00 72.25 186 ASN A C 1
ATOM 1491 O O . ASN A 1 186 ? -30.923 9.208 38.835 1.00 72.25 186 ASN A O 1
ATOM 1495 N N . GLY A 1 187 ? -31.139 7.128 38.001 1.00 83.94 187 GLY A N 1
ATOM 1496 C CA . GLY A 1 187 ? -29.747 6.713 38.152 1.00 83.94 187 GLY A CA 1
ATOM 1497 C C . GLY A 1 187 ? -29.116 6.351 36.813 1.00 83.94 187 GLY A C 1
ATOM 1498 O O . GLY A 1 187 ? -29.827 5.967 35.883 1.00 83.94 187 GLY A O 1
ATOM 1499 N N . LYS A 1 188 ? -27.786 6.451 36.736 1.00 90.81 188 LYS A N 1
ATOM 1500 C CA . LYS A 1 188 ? -27.001 6.129 35.536 1.00 90.81 188 LYS A CA 1
ATOM 1501 C C . LYS A 1 188 ? -27.189 4.666 35.146 1.00 90.81 188 LYS A C 1
ATOM 1503 O O . LYS A 1 188 ? -27.199 3.805 36.024 1.00 90.81 188 LYS A O 1
ATOM 1508 N N . LYS A 1 189 ? -27.292 4.361 33.852 1.00 94.25 189 LYS A N 1
ATOM 1509 C CA . LYS A 1 189 ? -27.585 2.997 33.370 1.00 94.25 189 LYS A CA 1
ATOM 1510 C C . LYS A 1 189 ? -26.432 2.395 32.573 1.00 94.25 189 LYS A C 1
ATOM 1512 O O . LYS A 1 189 ? -26.119 2.839 31.467 1.00 94.25 189 LYS A O 1
ATOM 1517 N N . ILE A 1 190 ? -25.816 1.355 33.128 1.00 95.44 190 ILE A N 1
ATOM 1518 C CA . ILE A 1 190 ? -24.625 0.706 32.579 1.00 95.44 190 ILE A CA 1
ATOM 1519 C C . ILE A 1 190 ? -24.951 -0.710 32.104 1.00 95.44 190 ILE A C 1
ATOM 1521 O O . ILE A 1 190 ? -25.508 -1.519 32.843 1.00 95.44 190 ILE A O 1
ATOM 1525 N N . LEU A 1 191 ? -24.514 -1.034 30.890 1.00 96.56 191 LEU A N 1
ATOM 1526 C CA . LEU A 1 191 ? -24.369 -2.408 30.425 1.00 96.56 191 LEU A CA 1
ATOM 1527 C C . LEU A 1 191 ? -22.916 -2.860 30.617 1.00 96.56 191 LEU A C 1
ATOM 1529 O O . LEU A 1 191 ? -22.003 -2.292 30.018 1.00 96.56 191 LEU A O 1
ATOM 1533 N N . LEU A 1 192 ? -22.706 -3.905 31.415 1.00 95.69 192 LEU A N 1
ATOM 1534 C CA . LEU A 1 192 ? -21.414 -4.562 31.589 1.00 95.69 192 LEU A CA 1
ATOM 1535 C C . LEU A 1 192 ? -21.353 -5.834 30.738 1.00 95.69 192 LEU A C 1
ATOM 1537 O O . LEU A 1 192 ? -22.006 -6.834 31.035 1.00 95.69 192 LEU A O 1
ATOM 1541 N N . LEU A 1 193 ? -20.547 -5.798 29.682 1.00 93.88 193 LEU A N 1
ATOM 1542 C CA . LEU A 1 193 ? -20.233 -6.947 28.846 1.00 93.88 193 LEU A CA 1
ATOM 1543 C C . LEU A 1 193 ? -19.066 -7.732 29.439 1.00 93.88 193 LEU A C 1
ATOM 1545 O O . LEU A 1 193 ? -17.984 -7.187 29.642 1.00 93.88 193 LEU A O 1
ATOM 1549 N N . VAL A 1 194 ? -19.267 -9.022 29.672 1.00 90.44 194 VAL A N 1
ATOM 1550 C CA . VAL A 1 194 ? -18.235 -9.919 30.197 1.00 90.44 194 VAL A CA 1
ATOM 1551 C C . VAL A 1 194 ? -17.802 -10.852 29.087 1.00 90.44 194 VAL A C 1
ATOM 1553 O O . VAL A 1 194 ? -18.609 -11.638 28.588 1.00 90.44 194 VAL A O 1
ATOM 1556 N N . ASN A 1 195 ? -16.532 -10.782 28.694 1.00 85.62 195 ASN A N 1
ATOM 1557 C CA . ASN A 1 195 ? -16.040 -11.683 27.668 1.00 85.62 195 ASN A CA 1
ATOM 1558 C C . ASN A 1 195 ? -15.801 -13.080 28.234 1.00 85.62 195 ASN A C 1
ATOM 1560 O O . ASN A 1 195 ? -14.966 -13.268 29.121 1.00 85.62 195 ASN A O 1
ATOM 1564 N N . LYS A 1 196 ? -16.518 -14.059 27.691 1.00 79.31 196 LYS A N 1
ATOM 1565 C CA . LYS A 1 196 ? -16.322 -15.486 27.964 1.00 79.31 196 LYS A CA 1
ATOM 1566 C C . LYS A 1 196 ? -15.807 -16.237 26.743 1.00 79.31 196 LYS A C 1
ATOM 1568 O O . LYS A 1 196 ? -15.777 -17.464 26.739 1.00 79.31 196 LYS A O 1
ATOM 1573 N N . TYR A 1 197 ? -15.388 -15.498 25.723 1.00 74.25 197 TYR A N 1
ATOM 1574 C CA . TYR A 1 197 ? -14.940 -16.024 24.452 1.00 74.25 197 TYR A CA 1
ATOM 1575 C C . TYR A 1 197 ? -13.484 -15.640 24.161 1.00 74.25 197 TYR A C 1
ATOM 1577 O O . TYR A 1 197 ? -12.965 -14.667 24.701 1.00 74.25 197 TYR A O 1
ATOM 1585 N N . TYR A 1 198 ? -12.801 -16.418 23.316 1.00 69.19 198 TYR A N 1
ATOM 1586 C CA . TYR A 1 198 ? -11.388 -16.180 22.983 1.00 69.19 198 TYR A CA 1
ATOM 1587 C C . TYR A 1 198 ? -11.181 -14.918 22.124 1.00 69.19 198 TYR A C 1
ATOM 1589 O O . TYR A 1 198 ? -10.116 -14.311 22.155 1.00 69.19 198 TYR A O 1
ATOM 1597 N N . PHE A 1 199 ? -12.212 -14.494 21.386 1.00 67.44 199 PHE A N 1
ATOM 1598 C CA . PHE A 1 199 ? -12.224 -13.235 20.639 1.00 67.44 199 PHE A CA 1
ATOM 1599 C C . PHE A 1 199 ? -12.900 -12.119 21.444 1.00 67.44 199 PHE A C 1
ATOM 1601 O O . PHE A 1 199 ? -13.755 -12.415 22.282 1.00 67.44 199 PHE A O 1
ATOM 1608 N N . PRO A 1 200 ? -12.581 -10.840 21.179 1.00 72.12 200 PRO A N 1
ATOM 1609 C CA . PRO A 1 200 ? -11.683 -10.317 20.145 1.00 72.12 200 PRO A CA 1
ATOM 1610 C C . PRO A 1 200 ? -10.194 -10.472 20.485 1.00 72.12 200 PRO A C 1
ATOM 1612 O O . PRO A 1 200 ? -9.815 -10.388 21.650 1.00 72.12 200 PRO A O 1
ATOM 1615 N N . LEU A 1 201 ? -9.355 -10.651 19.455 1.00 67.88 201 LEU A N 1
ATOM 1616 C CA . LEU A 1 201 ? -7.892 -10.710 19.612 1.00 67.88 201 LEU A CA 1
ATOM 1617 C C . LEU A 1 201 ? -7.290 -9.319 19.830 1.00 67.88 201 LEU A C 1
ATOM 1619 O O . LEU A 1 201 ? -6.266 -9.180 20.498 1.00 67.88 201 LEU A O 1
ATOM 1623 N N . TRP A 1 202 ? -7.932 -8.292 19.268 1.00 77.62 202 TRP A N 1
ATOM 1624 C CA . TRP A 1 202 ? -7.467 -6.912 19.323 1.00 77.62 202 TRP A CA 1
ATOM 1625 C C . TRP A 1 202 ? -8.609 -5.938 19.610 1.00 77.62 202 TRP A C 1
ATOM 1627 O O . TRP A 1 202 ? -9.768 -6.185 19.278 1.00 77.62 202 TRP A O 1
ATOM 1637 N N . ASP A 1 203 ? -8.277 -4.771 20.167 1.00 81.44 203 ASP A N 1
ATOM 1638 C CA . ASP A 1 203 ? -9.273 -3.742 20.490 1.00 81.44 203 ASP A CA 1
ATOM 1639 C C . ASP A 1 203 ? -10.050 -3.276 19.255 1.00 81.44 203 ASP A C 1
ATOM 1641 O O . ASP A 1 203 ? -11.256 -3.046 19.341 1.00 81.44 203 ASP A O 1
ATOM 1645 N N . TRP A 1 204 ? -9.413 -3.192 18.083 1.00 80.69 204 TRP A N 1
ATOM 1646 C CA . TRP A 1 204 ? -10.123 -2.787 16.870 1.00 80.69 204 TRP A CA 1
ATOM 1647 C C . TRP A 1 204 ? -11.254 -3.751 16.507 1.00 80.69 204 TRP A C 1
ATOM 1649 O O . TRP A 1 204 ? -12.255 -3.296 15.958 1.00 80.69 204 TRP A O 1
ATOM 1659 N N . ASP A 1 205 ? -11.147 -5.046 16.825 1.00 84.94 205 ASP A N 1
ATOM 1660 C CA . ASP A 1 205 ? -12.204 -6.005 16.503 1.00 84.94 205 ASP A CA 1
ATOM 1661 C C . ASP A 1 205 ? -13.446 -5.701 17.335 1.00 84.94 205 ASP A C 1
ATOM 1663 O O . ASP A 1 205 ? -14.565 -5.645 16.824 1.00 84.94 205 ASP A O 1
ATOM 1667 N N . LEU A 1 206 ? -13.233 -5.414 18.619 1.00 88.62 206 LEU A N 1
ATOM 1668 C CA . LEU A 1 206 ? -14.278 -5.039 19.561 1.00 88.62 206 LEU A CA 1
ATOM 1669 C C . LEU A 1 206 ? -14.997 -3.755 19.129 1.00 88.62 206 LEU A C 1
ATOM 1671 O O . LEU A 1 206 ? -16.227 -3.712 19.081 1.00 88.62 206 LEU A O 1
ATOM 1675 N N . PHE A 1 207 ? -14.239 -2.715 18.773 1.00 91.38 207 PHE A N 1
ATOM 1676 C CA . PHE A 1 207 ? -14.818 -1.436 18.361 1.00 91.38 207 PHE A CA 1
ATOM 1677 C C . PHE A 1 207 ? -15.471 -1.500 16.973 1.00 91.38 207 PHE A C 1
ATOM 1679 O O . PHE A 1 207 ? -16.535 -0.909 16.794 1.00 91.38 207 PHE A O 1
ATOM 1686 N N . ASN A 1 208 ? -14.924 -2.262 16.016 1.00 90.00 208 ASN A N 1
ATOM 1687 C CA . ASN A 1 208 ? -15.601 -2.536 14.739 1.00 90.00 208 ASN A CA 1
ATOM 1688 C C . ASN A 1 208 ? -16.935 -3.268 14.970 1.00 90.00 208 ASN A C 1
ATOM 1690 O O . ASN A 1 208 ? -17.948 -2.918 14.365 1.00 90.00 208 ASN A O 1
ATOM 1694 N N . SER A 1 209 ? -16.956 -4.240 15.887 1.00 90.31 209 SER A N 1
ATOM 1695 C CA . SER A 1 209 ? -18.170 -4.990 16.237 1.00 90.31 209 SER A CA 1
ATOM 1696 C C . SER A 1 209 ? -19.270 -4.084 16.773 1.00 90.31 209 SER A C 1
ATOM 1698 O O . SER A 1 209 ? -20.415 -4.159 16.332 1.00 90.31 209 SER A O 1
ATOM 1700 N N . ILE A 1 210 ? -18.935 -3.210 17.725 1.00 92.44 210 ILE A N 1
ATOM 1701 C CA . ILE A 1 210 ? -19.919 -2.313 18.339 1.00 92.44 210 ILE A CA 1
ATOM 1702 C C . ILE A 1 210 ? -20.335 -1.214 17.367 1.00 92.44 210 ILE A C 1
ATOM 1704 O O . ILE A 1 210 ? -21.516 -0.868 17.324 1.00 92.44 210 ILE A O 1
ATOM 1708 N N . ALA A 1 211 ? -19.429 -0.722 16.521 1.00 92.88 211 ALA A N 1
ATOM 1709 C CA . ALA A 1 211 ? -19.780 0.249 15.490 1.00 92.88 211 ALA A CA 1
ATOM 1710 C C . ALA A 1 211 ? -20.871 -0.268 14.537 1.00 92.88 211 ALA A C 1
ATOM 1712 O O . ALA A 1 211 ? -21.772 0.487 14.174 1.00 92.88 211 ALA A O 1
ATOM 1713 N N . ASN A 1 212 ? -20.899 -1.571 14.239 1.00 90.50 212 ASN A N 1
ATOM 1714 C CA . ASN A 1 212 ? -21.973 -2.186 13.448 1.00 90.50 212 ASN A CA 1
ATOM 1715 C C . ASN A 1 212 ? -23.351 -2.184 14.145 1.00 90.50 212 ASN A C 1
ATOM 1717 O O . ASN A 1 212 ? -24.374 -2.395 13.495 1.00 90.50 212 ASN A O 1
ATOM 1721 N N . THR A 1 213 ? -23.405 -1.947 15.459 1.00 90.88 213 THR A N 1
ATOM 1722 C CA . THR A 1 213 ? -24.654 -1.746 16.223 1.00 90.88 213 THR A CA 1
ATOM 1723 C C . THR A 1 213 ? -24.958 -0.274 16.493 1.00 90.88 213 THR A C 1
ATOM 1725 O O . THR A 1 213 ? -25.957 0.033 17.134 1.00 90.88 213 THR A O 1
ATOM 1728 N N . TYR A 1 214 ? -24.118 0.654 16.023 1.00 91.75 214 TYR A N 1
ATOM 1729 C CA . TYR A 1 214 ? -24.192 2.061 16.416 1.00 91.75 214 TYR A CA 1
ATOM 1730 C C . TYR A 1 214 ? -25.552 2.699 16.123 1.00 91.75 214 TYR A C 1
ATOM 1732 O O . TYR A 1 214 ? -26.062 3.461 16.940 1.00 91.75 214 TYR A O 1
ATOM 1740 N N . LYS A 1 215 ? -26.179 2.348 14.992 1.00 88.81 215 LYS A N 1
ATOM 1741 C CA . LYS A 1 215 ? -27.525 2.826 14.658 1.00 88.81 215 LYS A CA 1
ATOM 1742 C C . LYS A 1 215 ? -28.544 2.423 15.732 1.00 88.81 215 LYS A C 1
ATOM 1744 O O . LYS A 1 215 ? -29.232 3.304 16.236 1.00 88.81 215 LYS A O 1
ATOM 1749 N N . ASP A 1 216 ? -28.555 1.147 16.115 1.00 90.00 216 ASP A N 1
ATOM 1750 C CA . ASP A 1 216 ? -29.444 0.595 17.146 1.00 90.00 216 ASP A CA 1
ATOM 1751 C C . ASP A 1 216 ? -29.147 1.224 18.522 1.00 90.00 216 ASP A C 1
ATOM 1753 O O . ASP A 1 216 ? -30.058 1.595 19.256 1.00 90.00 216 ASP A O 1
ATOM 1757 N N . LEU A 1 217 ? -27.864 1.410 18.860 1.00 91.75 217 LEU A N 1
ATOM 1758 C CA . LEU A 1 217 ? -27.441 2.016 20.130 1.00 91.75 217 LEU A CA 1
ATOM 1759 C C . LEU A 1 217 ? -27.991 3.430 20.335 1.00 91.75 217 LEU A C 1
ATOM 1761 O O . LEU A 1 217 ? -28.303 3.799 21.463 1.00 91.75 217 LEU A O 1
ATOM 1765 N N . ARG A 1 218 ? -28.142 4.214 19.261 1.00 89.19 218 ARG A N 1
ATOM 1766 C CA . ARG A 1 218 ? -28.724 5.563 19.345 1.00 89.19 218 ARG A CA 1
ATOM 1767 C C . ARG A 1 218 ? -30.218 5.552 19.667 1.00 89.19 218 ARG A C 1
ATOM 1769 O O . ARG A 1 218 ? -30.712 6.530 20.219 1.00 89.19 218 ARG A O 1
ATOM 1776 N N . GLU A 1 219 ? -30.919 4.476 19.326 1.00 90.44 219 GLU A N 1
ATOM 1777 C CA . GLU A 1 219 ? -32.356 4.313 19.575 1.00 90.44 219 GLU A CA 1
ATOM 1778 C C . GLU A 1 219 ? -32.632 3.770 20.987 1.00 90.44 219 GLU A C 1
ATOM 1780 O O . GLU A 1 219 ? -33.724 3.943 21.525 1.00 90.44 219 GLU A O 1
ATOM 1785 N N . TYR A 1 220 ? -31.642 3.146 21.632 1.00 92.94 220 TYR A N 1
ATOM 1786 C CA . TYR A 1 220 ? -31.794 2.620 22.985 1.00 92.94 220 TYR A CA 1
ATOM 1787 C C . TYR A 1 220 ? -31.821 3.731 24.044 1.00 92.94 220 TYR A C 1
ATOM 1789 O O . TYR A 1 220 ? -30.848 4.447 24.299 1.00 92.94 220 TYR A O 1
ATOM 1797 N N . GLU A 1 221 ? -32.965 3.864 24.713 1.00 90.69 221 GLU A N 1
ATOM 1798 C CA . GLU A 1 221 ? -33.195 4.883 25.737 1.00 90.69 221 GLU A CA 1
ATOM 1799 C C . GLU A 1 221 ? -32.433 4.615 27.039 1.00 90.69 221 GLU A C 1
ATOM 1801 O O . GLU A 1 221 ? -31.930 5.556 27.652 1.00 90.69 221 GLU A O 1
ATOM 1806 N N . ASN A 1 222 ? -32.295 3.344 27.421 1.00 93.19 222 ASN A N 1
ATOM 1807 C CA . ASN A 1 222 ? -31.882 2.928 28.760 1.00 93.19 222 ASN A CA 1
ATOM 1808 C C . ASN A 1 222 ? -30.418 2.492 28.868 1.00 93.19 222 ASN A C 1
ATOM 1810 O O . ASN A 1 222 ? -30.014 2.057 29.937 1.00 93.19 222 ASN A O 1
ATOM 1814 N N . ILE A 1 223 ? -29.629 2.563 27.796 1.00 94.75 223 ILE A N 1
ATOM 1815 C CA . ILE A 1 223 ? -28.192 2.264 27.846 1.00 94.75 223 ILE A CA 1
ATOM 1816 C C . ILE A 1 223 ? -27.433 3.583 27.757 1.00 94.75 223 ILE A C 1
ATOM 1818 O O . ILE A 1 223 ? -27.402 4.212 26.701 1.00 94.75 223 ILE A O 1
ATOM 1822 N N . GLU A 1 224 ? -26.823 4.006 28.861 1.00 94.75 224 GLU A N 1
ATOM 1823 C CA . GLU A 1 224 ? -26.007 5.223 28.890 1.00 94.75 224 GLU A CA 1
ATOM 1824 C C . GLU A 1 224 ? -24.530 4.914 28.667 1.00 94.75 224 GLU A C 1
ATOM 1826 O O . GLU A 1 224 ? -23.867 5.628 27.921 1.00 94.75 224 GLU A O 1
ATOM 1831 N N . GLU A 1 225 ? -24.017 3.826 29.243 1.00 95.00 225 GLU A N 1
ATOM 1832 C CA . GLU A 1 225 ? -22.654 3.361 28.988 1.00 95.00 225 GLU A CA 1
ATOM 1833 C C . GLU A 1 225 ? -22.595 1.861 28.731 1.00 95.00 225 GLU A C 1
ATOM 1835 O O . GLU A 1 225 ? -23.359 1.080 29.302 1.00 95.00 225 GLU A O 1
ATOM 1840 N N . ILE A 1 226 ? -21.631 1.462 27.901 1.00 95.88 226 ILE A N 1
ATOM 1841 C CA . ILE A 1 226 ? -21.268 0.060 27.702 1.00 95.88 226 ILE A CA 1
ATOM 1842 C C . ILE A 1 226 ? -19.827 -0.115 28.144 1.00 95.88 226 ILE A C 1
ATOM 1844 O O . ILE A 1 226 ? -18.917 0.495 27.579 1.00 95.88 226 ILE A O 1
ATOM 1848 N N . TRP A 1 227 ? -19.630 -0.970 29.135 1.00 94.06 227 TRP A N 1
ATOM 1849 C CA . TRP A 1 227 ? -18.326 -1.369 29.635 1.00 94.06 227 TRP A CA 1
ATOM 1850 C C . TRP A 1 227 ? -18.038 -2.805 29.245 1.00 94.06 227 TRP A C 1
ATOM 1852 O O . TRP A 1 227 ? -18.946 -3.615 29.096 1.00 94.06 227 TRP A O 1
ATOM 1862 N N . TYR A 1 228 ? -16.761 -3.117 29.097 1.00 91.94 228 TYR A N 1
ATOM 1863 C CA . TYR A 1 228 ? -16.295 -4.440 28.738 1.00 91.94 228 TYR A CA 1
ATOM 1864 C C . TYR A 1 228 ? -15.223 -4.913 29.691 1.00 91.94 228 TYR A C 1
ATOM 1866 O O . TYR A 1 228 ? -14.270 -4.188 29.983 1.00 91.94 228 TYR A O 1
ATOM 1874 N N . LEU A 1 229 ? -15.423 -6.131 30.172 1.00 90.44 229 LEU A N 1
ATOM 1875 C CA . LEU A 1 229 ? -14.603 -6.782 31.165 1.00 90.44 229 LEU A CA 1
ATOM 1876 C C . LEU A 1 229 ? -13.885 -7.968 30.519 1.00 90.44 229 LEU A C 1
ATOM 1878 O O . LEU A 1 229 ? -14.526 -8.931 30.089 1.00 90.44 229 LEU A O 1
ATOM 1882 N N . LEU A 1 230 ? -12.556 -7.887 30.463 1.00 85.62 230 LEU A N 1
ATOM 1883 C CA . LEU A 1 230 ? -11.692 -8.927 29.911 1.00 85.62 230 LEU A CA 1
ATOM 1884 C C . LEU A 1 230 ? -10.891 -9.593 31.040 1.00 85.62 230 LEU A C 1
ATOM 1886 O O . LEU A 1 230 ? -10.132 -8.892 31.717 1.00 85.62 230 LEU A O 1
ATOM 1890 N N . PRO A 1 231 ? -11.031 -10.911 31.263 1.00 80.25 231 PRO A N 1
ATOM 1891 C CA . PRO A 1 231 ? -10.178 -11.628 32.205 1.00 80.25 231 PRO A CA 1
ATOM 1892 C C . PRO A 1 231 ? -8.731 -11.702 31.694 1.00 80.25 231 PRO A C 1
ATOM 1894 O O . PRO A 1 231 ? -8.492 -11.916 30.506 1.00 80.25 231 PRO A O 1
ATOM 1897 N N . LYS A 1 232 ? -7.767 -11.545 32.601 1.00 79.50 232 LYS A N 1
ATOM 1898 C CA . LYS A 1 232 ? -6.330 -11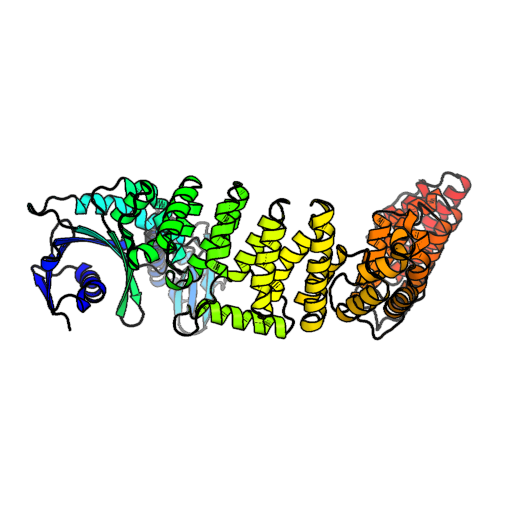.765 32.379 1.00 79.50 232 LYS A CA 1
ATOM 1899 C C . LYS A 1 232 ? -5.879 -13.066 33.048 1.00 79.50 232 LYS A C 1
ATOM 1901 O O . LYS A 1 232 ? -6.538 -13.558 33.960 1.00 79.50 232 LYS A O 1
ATOM 1906 N N . GLU A 1 233 ? -4.711 -13.572 32.650 1.00 73.50 233 GLU A N 1
ATOM 1907 C CA . GLU A 1 233 ? -4.124 -14.829 33.153 1.00 73.50 233 GLU A CA 1
ATOM 1908 C C . GLU A 1 233 ? -3.982 -14.885 34.690 1.00 73.50 233 GLU A C 1
ATOM 1910 O O . GLU A 1 233 ? -4.097 -15.953 35.281 1.00 73.50 233 GLU A O 1
ATOM 1915 N N . ASN A 1 234 ? -3.828 -13.736 35.358 1.00 74.19 234 ASN A N 1
ATOM 1916 C CA . ASN A 1 234 ? -3.609 -13.649 36.808 1.00 74.19 234 ASN A CA 1
ATOM 1917 C C . ASN A 1 234 ? -4.901 -13.495 37.639 1.00 74.19 234 ASN A C 1
ATOM 1919 O O . ASN A 1 234 ? -4.848 -12.963 38.745 1.00 74.19 234 ASN A O 1
ATOM 1923 N N . ASN A 1 235 ? -6.073 -13.870 37.108 1.00 68.75 235 ASN A N 1
ATOM 1924 C CA . ASN A 1 235 ? -7.395 -13.548 37.685 1.00 68.75 235 ASN A CA 1
ATOM 1925 C C . ASN A 1 235 ? -7.659 -12.037 37.863 1.00 68.75 235 ASN A C 1
ATOM 1927 O O . ASN A 1 235 ? -8.606 -11.629 38.539 1.00 68.75 235 ASN A O 1
ATOM 1931 N N . GLU A 1 236 ? -6.839 -11.193 37.238 1.00 78.62 236 GLU A N 1
ATOM 1932 C CA . GLU A 1 236 ? -7.104 -9.767 37.108 1.00 78.62 236 GLU A CA 1
ATOM 1933 C C . GLU A 1 236 ? -8.079 -9.513 35.960 1.00 78.62 236 GLU A C 1
ATOM 1935 O O . GLU A 1 236 ? -8.218 -10.322 35.045 1.00 78.62 236 GLU A O 1
ATOM 1940 N N . TYR A 1 237 ? -8.722 -8.350 35.975 1.00 81.62 237 TYR A N 1
ATOM 1941 C CA . TYR A 1 237 ? -9.628 -7.943 34.910 1.00 81.62 237 TYR A CA 1
ATOM 1942 C C . TYR A 1 237 ? -9.221 -6.597 34.328 1.00 81.62 237 TYR A C 1
ATOM 1944 O O . TYR A 1 237 ? -8.899 -5.657 35.055 1.00 81.62 237 TYR A O 1
ATOM 1952 N N . GLU A 1 238 ? -9.282 -6.486 33.005 1.00 84.31 238 GLU A N 1
ATOM 1953 C CA . GLU A 1 238 ? -9.209 -5.210 32.306 1.00 84.31 238 GLU A CA 1
ATOM 1954 C C . GLU A 1 238 ? -10.621 -4.671 32.057 1.00 84.31 238 GLU A C 1
ATOM 1956 O O . GLU A 1 238 ? -11.473 -5.379 31.522 1.00 84.31 238 GLU A O 1
ATOM 1961 N N . CYS A 1 239 ? -10.864 -3.413 32.432 1.00 87.44 239 CYS A N 1
ATOM 1962 C CA . CYS A 1 239 ? -12.129 -2.720 32.186 1.00 87.44 239 CYS A CA 1
ATOM 1963 C C . CYS A 1 239 ? -11.951 -1.696 31.062 1.00 87.44 239 CYS A C 1
ATOM 1965 O O . CYS A 1 239 ? -11.111 -0.800 31.172 1.00 87.44 239 CYS A O 1
ATOM 1967 N N . LYS A 1 240 ? -12.766 -1.783 30.008 1.00 88.69 240 LYS A N 1
ATOM 1968 C CA . LYS A 1 240 ? -12.749 -0.848 28.874 1.00 88.69 240 LYS A CA 1
ATOM 1969 C C . LYS A 1 240 ? -14.120 -0.214 28.685 1.00 88.69 240 LYS A C 1
ATOM 1971 O O . LYS A 1 240 ? -15.113 -0.922 28.557 1.00 88.69 240 LYS A O 1
ATOM 1976 N N . LEU A 1 241 ? -14.171 1.115 28.630 1.00 91.50 241 LEU A N 1
ATOM 1977 C CA . LEU A 1 241 ? -15.364 1.830 28.186 1.00 91.50 241 LEU A CA 1
ATOM 1978 C C . LEU A 1 241 ? -15.468 1.691 26.667 1.00 91.50 241 LEU A C 1
ATOM 1980 O O . LEU A 1 241 ? -14.528 2.039 25.949 1.00 91.50 241 LEU A O 1
ATOM 1984 N N . LEU A 1 242 ? -16.597 1.176 26.193 1.00 93.38 242 LEU A N 1
ATOM 1985 C CA . LEU A 1 242 ? -16.850 0.935 24.777 1.00 93.38 242 LEU A CA 1
ATOM 1986 C C . LEU A 1 242 ? -17.875 1.891 24.183 1.00 93.38 242 LEU A C 1
ATOM 1988 O O . LEU A 1 242 ? -17.852 2.097 22.979 1.00 93.38 242 LEU A O 1
ATOM 1992 N N . TYR A 1 243 ? -18.761 2.484 24.978 1.00 95.25 243 TYR A N 1
ATOM 1993 C CA . TYR A 1 243 ? -19.762 3.437 24.494 1.00 95.25 243 TYR A CA 1
ATOM 1994 C C . TYR A 1 243 ? -20.212 4.365 25.622 1.00 95.25 243 TYR A C 1
ATOM 1996 O O . TYR A 1 243 ? -20.342 3.911 26.756 1.00 95.25 243 TYR A O 1
ATOM 2004 N N . GLY A 1 244 ? -20.486 5.630 25.295 1.00 94.44 244 GLY A N 1
ATOM 2005 C CA . GLY A 1 244 ? -21.064 6.620 26.204 1.00 94.44 244 GLY A CA 1
ATOM 2006 C C . GLY A 1 244 ? -22.077 7.499 25.472 1.00 94.44 244 GLY A C 1
ATOM 2007 O O . GLY A 1 244 ? -21.711 8.252 24.571 1.00 94.44 244 GLY A O 1
ATOM 2008 N N . LYS A 1 245 ? -23.354 7.401 25.843 1.00 93.31 245 LYS A N 1
ATOM 2009 C CA . LYS A 1 245 ? -24.486 8.002 25.125 1.00 93.31 245 LYS A CA 1
ATOM 2010 C C . LYS A 1 245 ? -24.379 9.516 24.987 1.00 93.31 245 LYS A C 1
ATOM 2012 O O . LYS A 1 245 ? -24.655 10.043 23.914 1.00 93.31 245 LYS A O 1
ATOM 2017 N N . GLU A 1 246 ? -23.950 10.208 26.040 1.00 91.50 246 GLU A N 1
ATOM 2018 C CA . GLU A 1 246 ? -23.774 11.665 26.020 1.00 91.50 246 GLU A CA 1
ATOM 2019 C C . GLU A 1 246 ? -22.718 12.095 24.998 1.00 91.50 246 GLU A C 1
ATOM 2021 O O . GLU A 1 246 ? -23.012 12.929 24.145 1.00 91.50 246 GLU A O 1
ATOM 2026 N N . LEU A 1 247 ? -21.547 11.445 24.994 1.00 92.94 247 LEU A N 1
ATOM 2027 C CA . LEU A 1 247 ? -20.479 11.719 24.028 1.00 92.94 247 LEU A CA 1
ATOM 2028 C C . LEU A 1 247 ? -20.969 11.566 22.582 1.00 92.94 247 LEU A C 1
ATOM 2030 O O . LEU A 1 247 ? -20.684 12.404 21.727 1.00 92.94 247 LEU A O 1
ATOM 2034 N N . PHE A 1 248 ? -21.705 10.491 22.293 1.00 93.25 248 PHE A N 1
ATOM 2035 C CA . PHE A 1 248 ? -22.214 10.253 20.943 1.00 93.25 248 PHE A CA 1
ATOM 2036 C C . PHE A 1 248 ? -23.380 11.178 20.588 1.00 93.25 248 PHE A C 1
ATOM 2038 O O . PHE A 1 248 ? -23.484 11.584 19.436 1.00 93.25 248 PHE A O 1
ATOM 2045 N N . LYS A 1 249 ? -24.203 11.603 21.552 1.00 92.88 249 LYS A N 1
ATOM 2046 C CA . LYS A 1 249 ? -25.207 12.655 21.333 1.00 92.88 249 LYS A CA 1
ATOM 2047 C C . LYS A 1 249 ? -24.543 13.987 20.967 1.00 92.88 249 LYS A C 1
ATOM 2049 O O . LYS A 1 249 ? -24.980 14.636 20.019 1.00 92.88 249 LYS A O 1
ATOM 2054 N N . GLU A 1 250 ? -23.469 14.369 21.658 1.00 93.31 250 GLU A N 1
ATOM 2055 C CA . GLU A 1 250 ? -22.681 15.560 21.317 1.00 93.31 250 GLU A CA 1
ATOM 2056 C C . GLU A 1 250 ? -22.003 15.435 19.942 1.00 93.31 250 GLU A C 1
ATOM 2058 O O . GLU A 1 250 ? -21.990 16.405 19.182 1.00 93.31 250 GLU A O 1
ATOM 2063 N N . LEU A 1 251 ? -21.500 14.245 19.583 1.00 94.00 251 LEU A N 1
ATOM 2064 C CA . LEU A 1 251 ? -20.929 13.970 18.258 1.00 94.00 251 LEU A CA 1
ATOM 2065 C C . LEU A 1 251 ? -21.968 14.119 17.140 1.00 94.00 251 LEU A C 1
ATOM 2067 O O . LEU A 1 251 ? -21.681 14.727 16.109 1.00 94.00 251 LEU A O 1
ATOM 2071 N N . GLU A 1 252 ? -23.169 13.566 17.326 1.00 92.25 252 GLU A N 1
ATOM 2072 C CA . GLU A 1 252 ? -24.258 13.658 16.346 1.00 92.25 252 GLU A CA 1
ATOM 2073 C C . GLU A 1 252 ? -24.700 15.104 16.125 1.00 92.25 252 GLU A C 1
ATOM 2075 O O . GLU A 1 252 ? -24.870 15.522 14.977 1.00 92.25 252 GLU A O 1
ATOM 2080 N N . ASN A 1 253 ? -24.821 15.863 17.215 1.00 92.81 253 ASN A N 1
ATOM 2081 C CA . ASN A 1 253 ? -25.274 17.251 17.204 1.00 92.81 253 ASN A CA 1
ATOM 2082 C C . ASN A 1 253 ? -24.157 18.260 16.908 1.00 92.81 253 ASN A C 1
ATOM 2084 O O . ASN A 1 253 ? -24.444 19.447 16.776 1.00 92.81 253 ASN A O 1
ATOM 2088 N N . LYS A 1 254 ? -22.893 17.814 16.823 1.00 93.69 254 LYS A N 1
ATOM 2089 C CA . LYS A 1 254 ? -21.707 18.683 16.734 1.00 93.69 254 LYS A CA 1
ATOM 2090 C C . LYS A 1 254 ? -21.736 19.779 17.810 1.00 93.69 254 LYS A C 1
ATOM 2092 O O . LYS A 1 254 ? -21.534 20.955 17.525 1.00 93.69 254 LYS A O 1
ATOM 2097 N N . SER A 1 255 ? -22.019 19.387 19.051 1.00 92.25 255 SER A N 1
ATOM 2098 C CA . SER A 1 255 ? -22.296 20.311 20.158 1.00 92.25 255 SER A CA 1
ATOM 2099 C C . SER A 1 255 ? -21.499 19.959 21.417 1.00 92.25 255 SER A C 1
ATOM 2101 O O . SER A 1 255 ? -22.063 19.902 22.508 1.00 92.25 255 SER A O 1
ATOM 2103 N N . PHE A 1 256 ? -20.204 19.666 21.266 1.00 88.31 256 PHE A N 1
ATOM 2104 C CA . PHE A 1 256 ? -19.337 19.328 22.398 1.00 88.31 256 PHE A CA 1
ATOM 2105 C C . PHE A 1 256 ? -19.242 20.492 23.388 1.00 88.31 256 PHE A C 1
ATOM 2107 O O . PHE A 1 256 ? -18.846 21.603 23.022 1.00 88.31 256 PHE A O 1
ATOM 2114 N N . THR A 1 257 ? -19.572 20.216 24.646 1.00 82.25 257 THR A N 1
ATOM 2115 C CA . THR A 1 257 ? -19.483 21.186 25.746 1.00 82.25 257 THR A CA 1
ATOM 2116 C C . THR A 1 257 ? -18.166 21.057 26.507 1.00 82.25 257 THR A C 1
ATOM 2118 O O . THR A 1 257 ? -17.485 22.058 26.725 1.00 82.25 257 THR A O 1
ATOM 2121 N N . GLU A 1 258 ? -17.760 19.824 26.818 1.00 84.06 258 GLU A N 1
ATOM 2122 C CA . GLU A 1 258 ? -16.476 19.485 27.428 1.00 84.06 258 GLU A CA 1
ATOM 2123 C C . GLU A 1 258 ? -16.034 18.074 27.000 1.00 84.06 258 GLU A C 1
ATOM 2125 O O . GLU A 1 258 ? -16.809 17.121 27.032 1.00 84.06 258 GLU A O 1
ATOM 2130 N N . ILE A 1 259 ? -14.757 17.901 26.631 1.00 83.62 259 ILE A N 1
ATOM 2131 C CA . ILE A 1 259 ? -14.198 16.576 26.321 1.00 83.62 259 ILE A CA 1
ATOM 2132 C C . ILE A 1 259 ? -13.116 16.212 27.334 1.00 83.62 259 ILE A C 1
ATOM 2134 O O . ILE A 1 259 ? -11.989 16.717 27.296 1.00 83.62 259 ILE A O 1
ATOM 2138 N N . THR A 1 260 ? -13.455 15.264 28.208 1.00 86.06 260 THR A N 1
ATOM 2139 C CA . THR A 1 260 ? -12.509 14.636 29.136 1.00 86.06 260 THR A CA 1
ATOM 2140 C C . THR A 1 260 ? -11.488 13.764 28.392 1.00 86.06 260 THR A C 1
ATOM 2142 O O . THR A 1 260 ? -11.710 13.338 27.256 1.00 86.06 260 THR A O 1
ATOM 2145 N N . SER A 1 261 ? -10.368 13.423 29.037 1.00 83.00 261 SER A N 1
ATOM 2146 C CA . SER A 1 261 ? -9.376 12.503 28.452 1.00 83.00 261 SER A CA 1
ATOM 2147 C C . SER A 1 261 ? -9.968 11.126 28.116 1.00 83.00 261 SER A C 1
ATOM 2149 O O . SER A 1 261 ? -9.599 10.534 27.105 1.00 83.00 261 SER A O 1
ATOM 2151 N N . ASN A 1 262 ? -10.928 10.642 28.913 1.00 83.81 262 ASN A N 1
ATOM 2152 C CA . ASN A 1 262 ? -11.624 9.380 28.647 1.00 83.81 262 ASN A CA 1
ATOM 2153 C C . ASN A 1 262 ? -12.529 9.481 27.414 1.00 83.81 262 ASN A C 1
ATOM 2155 O O . ASN A 1 262 ? -12.545 8.561 26.602 1.00 83.81 262 ASN A O 1
ATOM 2159 N N . ASN A 1 263 ? -13.228 10.606 27.244 1.00 88.31 263 ASN A N 1
ATOM 2160 C CA . ASN A 1 263 ? -14.053 10.868 26.065 1.00 88.31 263 ASN A CA 1
ATOM 2161 C C . ASN A 1 263 ? -13.197 10.945 24.794 1.00 88.31 263 ASN A C 1
ATOM 2163 O O . ASN A 1 263 ? -13.548 10.353 23.776 1.00 88.31 263 ASN A O 1
ATOM 2167 N N . ALA A 1 264 ? -12.045 11.619 24.862 1.00 87.69 264 ALA A N 1
ATOM 2168 C CA . ALA A 1 264 ? -11.109 11.689 23.743 1.00 87.69 264 ALA A CA 1
ATOM 2169 C C . ALA A 1 264 ? -10.539 10.306 23.380 1.00 87.69 264 ALA A C 1
ATOM 2171 O O . ALA A 1 264 ? -10.484 9.958 22.200 1.00 87.69 264 ALA A O 1
ATOM 2172 N N . LEU A 1 265 ? -10.167 9.500 24.382 1.00 86.50 265 LEU A N 1
ATOM 2173 C CA . LEU A 1 265 ? -9.700 8.129 24.171 1.00 86.50 265 LEU A CA 1
ATOM 2174 C C . LEU A 1 265 ? -10.796 7.260 23.544 1.00 86.50 265 LEU A C 1
ATOM 2176 O O . LEU A 1 265 ? -10.539 6.578 22.552 1.00 86.50 265 LEU A O 1
ATOM 2180 N N . LEU A 1 266 ? -12.020 7.324 24.074 1.00 91.19 266 LEU A N 1
ATOM 2181 C CA . LEU A 1 266 ? -13.164 6.596 23.534 1.00 91.19 266 LEU A CA 1
ATOM 2182 C C . LEU A 1 266 ? -13.416 6.984 22.074 1.00 91.19 266 LEU A C 1
ATOM 2184 O O . LEU A 1 266 ? -13.465 6.108 21.213 1.00 91.19 266 LEU A O 1
ATOM 2188 N N . LEU A 1 267 ? -13.490 8.281 21.770 1.00 91.62 267 LEU A N 1
ATOM 2189 C CA . LEU A 1 267 ? -13.712 8.739 20.402 1.00 91.62 267 LEU A CA 1
ATOM 2190 C C . LEU A 1 267 ? -12.591 8.292 19.454 1.00 91.62 267 LEU A C 1
ATOM 2192 O O . LEU A 1 267 ? -12.871 7.902 18.324 1.00 91.62 267 LEU A O 1
ATOM 2196 N N . SER A 1 268 ? -11.335 8.290 19.909 1.00 89.38 268 SER A N 1
ATOM 2197 C CA . SER A 1 268 ? -10.203 7.838 19.091 1.00 89.38 268 SER A CA 1
ATOM 2198 C C . SER A 1 268 ? -10.335 6.372 18.666 1.00 89.38 268 SER A C 1
ATOM 2200 O O . SER A 1 268 ? -10.072 6.033 17.514 1.00 89.38 268 SER A O 1
ATOM 2202 N N . ARG A 1 269 ? -10.834 5.510 19.559 1.00 89.81 269 ARG A N 1
ATOM 2203 C CA . ARG A 1 269 ? -11.070 4.085 19.280 1.00 89.81 269 ARG A CA 1
ATOM 2204 C C . ARG A 1 269 ? -12.254 3.862 18.344 1.00 89.81 269 ARG A C 1
ATOM 2206 O O . ARG A 1 269 ? -12.259 2.901 17.583 1.00 89.81 269 ARG A O 1
ATOM 2213 N N . TRP A 1 270 ? -13.216 4.780 18.357 1.00 92.88 270 TRP A N 1
ATOM 2214 C CA . TRP A 1 270 ? -14.360 4.799 17.446 1.00 92.88 270 TRP A CA 1
ATOM 2215 C C . TRP A 1 270 ? -14.087 5.464 16.098 1.00 92.88 270 TRP A C 1
ATOM 2217 O O . TRP A 1 270 ? -14.887 5.301 15.180 1.00 92.88 270 TRP A O 1
ATOM 2227 N N . PHE A 1 271 ? -12.969 6.176 15.950 1.00 92.00 271 PHE A N 1
ATOM 2228 C CA . PHE A 1 271 ? -12.686 6.979 14.765 1.00 92.00 271 PHE A CA 1
ATOM 2229 C C . PHE A 1 271 ? -12.698 6.138 13.479 1.00 92.00 271 PHE A C 1
ATOM 2231 O O . PHE A 1 271 ? -13.521 6.369 12.594 1.00 92.00 271 PHE A O 1
ATOM 2238 N N . ALA A 1 272 ? -11.846 5.113 13.393 1.00 90.56 272 ALA A N 1
ATOM 2239 C CA . ALA A 1 272 ? -11.794 4.235 12.223 1.00 90.56 272 ALA A CA 1
ATOM 2240 C C . ALA A 1 272 ? -13.062 3.378 12.033 1.00 90.56 272 ALA A C 1
ATOM 2242 O O . ALA A 1 272 ? -13.552 3.308 10.904 1.00 90.56 272 ALA A O 1
ATOM 2243 N N . PRO A 1 273 ? -13.642 2.764 13.085 1.00 91.94 273 PRO A N 1
ATOM 2244 C CA . PRO A 1 273 ? -14.913 2.055 12.961 1.00 91.94 273 PRO A CA 1
ATOM 2245 C C . PRO A 1 273 ? -16.048 2.910 12.380 1.00 91.94 273 PRO A C 1
ATOM 2247 O O . PRO A 1 273 ? -16.722 2.466 11.456 1.00 91.94 273 PRO A O 1
ATOM 2250 N N . LEU A 1 274 ? -16.239 4.151 12.844 1.00 92.31 274 LEU A N 1
ATOM 2251 C CA . LEU A 1 274 ? -17.310 5.019 12.331 1.00 92.31 274 LEU A CA 1
ATOM 2252 C C . LEU A 1 274 ? -17.105 5.419 10.870 1.00 92.31 274 LEU A C 1
ATOM 2254 O O . LEU A 1 274 ? -18.080 5.459 10.118 1.00 92.31 274 LEU A O 1
ATOM 2258 N N . LEU A 1 275 ? -15.856 5.660 10.453 1.00 89.81 275 LEU A N 1
ATOM 2259 C CA . LEU A 1 275 ? -15.534 5.922 9.047 1.00 89.81 275 LEU A CA 1
ATOM 2260 C C . LEU A 1 275 ? -15.931 4.753 8.134 1.00 89.81 275 LEU A C 1
ATOM 2262 O O . LEU A 1 275 ? -16.366 4.985 7.009 1.00 89.81 275 LEU A O 1
ATOM 2266 N N . LYS A 1 276 ? -15.814 3.508 8.615 1.00 88.00 276 LYS A N 1
ATOM 2267 C CA . LYS A 1 276 ? -16.213 2.306 7.862 1.00 88.00 276 LYS A CA 1
ATOM 2268 C C . LYS A 1 276 ? -17.726 2.108 7.810 1.00 88.00 276 LYS A C 1
ATOM 2270 O O . LYS A 1 276 ? -18.220 1.567 6.827 1.00 88.00 276 LYS A O 1
ATOM 2275 N N . VAL A 1 277 ? -18.453 2.521 8.851 1.00 85.94 277 VAL A N 1
ATOM 2276 C CA . VAL A 1 277 ? -19.917 2.369 8.912 1.00 85.94 277 VAL A CA 1
ATOM 2277 C C . VAL A 1 277 ? -20.605 3.260 7.880 1.00 85.94 277 VAL A C 1
ATOM 2279 O O . VAL A 1 277 ? -21.523 2.810 7.200 1.00 85.94 277 VAL A O 1
ATOM 2282 N N . SER A 1 278 ? -20.206 4.532 7.776 1.00 85.25 278 SER A N 1
ATOM 2283 C CA . SER A 1 278 ? -20.788 5.453 6.796 1.00 85.25 278 SER A CA 1
ATOM 2284 C C . SER A 1 278 ? -19.931 6.698 6.579 1.00 85.25 278 SER A C 1
ATOM 2286 O O . SER A 1 278 ? -19.509 7.355 7.533 1.00 85.25 278 SER A O 1
ATOM 2288 N N . ALA A 1 279 ? -19.817 7.117 5.316 1.00 85.88 279 ALA A N 1
ATOM 2289 C CA . ALA A 1 279 ? -19.207 8.386 4.915 1.00 85.88 279 ALA A CA 1
ATOM 2290 C C . ALA A 1 279 ? -19.893 9.622 5.540 1.00 85.88 279 ALA A C 1
ATOM 2292 O O . ALA A 1 279 ? -19.296 10.696 5.625 1.00 85.88 279 ALA A O 1
ATOM 2293 N N . SER A 1 280 ? -21.137 9.489 6.022 1.00 87.44 280 SER A N 1
ATOM 2294 C CA . SER A 1 280 ? -21.857 10.565 6.720 1.00 87.44 280 SER A CA 1
ATOM 2295 C C . SER A 1 280 ? -21.232 10.955 8.064 1.00 87.44 280 SER A C 1
ATOM 2297 O O . SER A 1 280 ? -21.576 12.000 8.617 1.00 87.44 280 SER A O 1
ATOM 2299 N N . TYR A 1 281 ? -20.359 10.115 8.633 1.00 90.75 281 TYR A N 1
ATOM 2300 C CA . TYR A 1 281 ? -19.694 10.400 9.907 1.00 90.75 281 TYR A CA 1
ATOM 2301 C C . TYR A 1 281 ? -18.425 11.230 9.759 1.00 90.75 281 TYR A C 1
ATOM 2303 O O . TYR A 1 281 ? -17.977 11.811 10.743 1.00 90.75 281 TYR A O 1
ATOM 2311 N N . GLU A 1 282 ? -17.872 11.346 8.555 1.00 92.81 282 GLU A N 1
ATOM 2312 C CA . GLU A 1 282 ? -16.605 12.039 8.321 1.00 92.81 282 GLU A CA 1
ATOM 2313 C C . GLU A 1 282 ? -16.614 13.488 8.821 1.00 92.81 282 GLU A C 1
ATOM 2315 O O . GLU A 1 282 ? -15.701 13.909 9.524 1.00 92.81 282 GLU A O 1
ATOM 2320 N N . GLU A 1 283 ? -17.676 14.243 8.533 1.00 93.19 283 GLU A N 1
ATOM 2321 C CA . GLU A 1 283 ? -17.782 15.644 8.951 1.00 93.19 283 GLU A CA 1
ATOM 2322 C C . GLU A 1 283 ? -17.937 15.783 10.477 1.00 93.19 283 GLU A C 1
ATOM 2324 O O . GLU A 1 283 ? -17.387 16.697 11.092 1.00 93.19 283 GLU A O 1
ATOM 2329 N N . LYS A 1 284 ? -18.659 14.850 11.113 1.00 94.19 284 LYS A N 1
ATOM 2330 C CA . LYS A 1 284 ? -18.832 14.806 12.576 1.00 94.19 284 LYS A CA 1
ATOM 2331 C C . LYS A 1 284 ? -17.516 14.467 13.268 1.00 94.19 284 LYS A C 1
ATOM 2333 O O . LYS A 1 284 ? -17.151 15.110 14.250 1.00 94.19 284 LYS A O 1
ATOM 2338 N N . LEU A 1 285 ? -16.780 13.501 12.724 1.00 94.44 285 LEU A N 1
ATOM 2339 C CA . LEU A 1 285 ? -15.459 13.114 13.206 1.00 94.44 285 LEU A CA 1
ATOM 2340 C C . LEU A 1 285 ? -14.436 14.235 13.015 1.00 94.44 285 LEU A C 1
ATOM 2342 O O . LEU A 1 285 ? -13.657 14.487 13.930 1.00 94.44 285 LEU A O 1
ATOM 2346 N N . LEU A 1 286 ? -14.470 14.953 11.888 1.00 94.94 286 LEU A N 1
ATOM 2347 C CA . LEU A 1 286 ? -13.629 16.131 11.670 1.00 94.94 286 LEU A CA 1
ATOM 2348 C C . LEU A 1 286 ? -13.932 17.229 12.696 1.00 94.94 286 LEU A C 1
ATOM 2350 O O . LEU A 1 286 ? -13.009 17.769 13.306 1.00 94.94 286 LEU A O 1
ATOM 2354 N N . TYR A 1 287 ? -15.214 17.534 12.920 1.00 94.44 287 TYR A N 1
ATOM 2355 C CA . TYR A 1 287 ? -15.637 18.511 13.924 1.00 94.44 287 TYR A CA 1
ATOM 2356 C C . TYR A 1 287 ? -15.131 18.129 15.322 1.00 94.44 287 TYR A C 1
ATOM 2358 O O . TYR A 1 287 ? -14.502 18.938 16.007 1.00 94.44 287 TYR A O 1
ATOM 2366 N N . ALA A 1 288 ? -15.333 16.872 15.718 1.00 93.81 288 ALA A N 1
ATOM 2367 C CA . ALA A 1 288 ? -14.876 16.363 17.002 1.00 93.81 288 ALA A CA 1
ATOM 2368 C C . ALA A 1 288 ? -13.349 16.407 17.135 1.00 93.81 288 ALA A C 1
ATOM 2370 O O . ALA A 1 288 ? -12.822 16.851 18.154 1.00 93.81 288 ALA A O 1
ATOM 2371 N N . LEU A 1 289 ? -12.624 16.019 16.085 1.00 94.12 289 LEU A N 1
ATOM 2372 C CA . LEU A 1 289 ? -11.167 16.058 16.057 1.00 94.12 289 LEU A CA 1
ATOM 2373 C C . LEU A 1 289 ? -10.640 17.491 16.212 1.00 94.12 289 LEU A C 1
ATOM 2375 O O . LEU A 1 289 ? -9.732 17.727 17.010 1.00 94.12 289 LEU A O 1
ATOM 2379 N N . LYS A 1 290 ? -11.234 18.461 15.506 1.00 93.75 290 LYS A N 1
ATOM 2380 C CA . LYS A 1 290 ? -10.905 19.887 15.652 1.00 93.75 290 LYS A CA 1
ATOM 2381 C C . LYS A 1 290 ? -11.149 20.395 17.063 1.00 93.75 290 LYS A C 1
ATOM 2383 O O . LYS A 1 290 ? -10.312 21.126 17.593 1.00 93.75 290 LYS A O 1
ATOM 2388 N N . TYR A 1 291 ? -12.263 19.997 17.669 1.00 92.75 291 TYR A N 1
ATOM 2389 C CA . TYR A 1 291 ? -12.592 20.373 19.037 1.00 92.75 291 TYR A CA 1
ATOM 2390 C C . TYR A 1 291 ? -11.560 19.809 20.028 1.00 92.75 291 TYR A C 1
ATOM 2392 O O . TYR A 1 291 ? -10.966 20.559 20.803 1.00 92.75 291 TYR A O 1
ATOM 2400 N N . ILE A 1 292 ? -11.265 18.507 19.942 1.00 91.12 292 ILE A N 1
ATOM 2401 C CA . ILE A 1 292 ? -10.292 17.814 20.803 1.00 91.12 292 ILE A CA 1
ATOM 2402 C C . ILE A 1 292 ? -8.890 18.421 20.680 1.00 91.12 292 ILE A C 1
ATOM 2404 O O . ILE A 1 292 ? -8.189 18.610 21.679 1.00 91.12 292 ILE A O 1
ATOM 2408 N N . LEU A 1 293 ? -8.472 18.726 19.451 1.00 91.12 293 LEU A N 1
ATOM 2409 C CA . LEU A 1 293 ? -7.125 19.192 19.135 1.00 91.12 293 LEU A CA 1
ATOM 2410 C C . LEU A 1 293 ? -6.994 20.716 19.090 1.00 91.12 293 LEU A C 1
ATOM 2412 O O . LEU A 1 293 ? -5.939 21.214 18.685 1.00 91.12 293 LEU A O 1
ATOM 2416 N N . LYS A 1 294 ? -8.016 21.477 19.509 1.00 88.94 294 LYS A N 1
ATOM 2417 C CA . LYS A 1 294 ? -8.030 22.948 19.423 1.00 88.94 294 LYS A CA 1
ATOM 2418 C C . LYS A 1 294 ? -6.738 23.559 19.979 1.00 88.94 294 LYS A C 1
ATOM 2420 O O . LYS A 1 294 ? -6.050 24.285 19.263 1.00 88.94 294 LYS A O 1
ATOM 2425 N N . TYR A 1 295 ? -6.344 23.131 21.182 1.00 86.56 295 TYR A N 1
ATOM 2426 C CA . TYR A 1 295 ? -5.130 23.578 21.886 1.00 86.56 295 TYR A CA 1
ATOM 2427 C C . TYR A 1 295 ? -4.179 22.437 22.283 1.00 86.56 295 TYR A C 1
ATOM 2429 O O . TYR A 1 295 ? -3.264 22.639 23.078 1.00 86.56 295 TYR A O 1
ATOM 2437 N N . LYS A 1 296 ? -4.395 21.224 21.761 1.00 87.69 296 LYS A N 1
ATOM 2438 C CA . LYS A 1 296 ? -3.617 20.025 22.110 1.00 87.69 296 LYS A CA 1
ATOM 2439 C C . LYS A 1 296 ? -2.958 19.424 20.871 1.00 87.69 296 LYS A C 1
ATOM 2441 O O . LYS A 1 296 ? -3.474 19.549 19.762 1.00 87.69 296 LYS A O 1
ATOM 2446 N N . HIS A 1 297 ? -1.820 18.762 21.060 1.00 87.88 297 HIS A N 1
ATOM 2447 C CA . HIS A 1 297 ? -1.176 17.992 19.998 1.00 87.88 297 HIS A CA 1
ATOM 2448 C C . HIS A 1 297 ? -1.755 16.565 19.951 1.00 87.88 297 HIS A C 1
ATOM 2450 O O . HIS A 1 297 ? -1.972 16.001 21.024 1.00 87.88 297 HIS A O 1
ATOM 2456 N N . PRO A 1 298 ? -1.935 15.932 18.771 1.00 89.88 298 PRO A N 1
ATOM 2457 C CA . PRO A 1 298 ? -2.435 14.555 18.667 1.00 89.88 298 PRO A CA 1
ATOM 2458 C C . PRO A 1 298 ? -1.728 13.558 19.598 1.00 89.88 298 PRO A C 1
ATOM 2460 O O . PRO A 1 298 ? -2.380 12.886 20.390 1.00 89.88 298 PRO A O 1
ATOM 2463 N N . PHE A 1 299 ? -0.390 13.538 19.578 1.00 86.12 299 PHE A N 1
ATOM 2464 C CA . PHE A 1 299 ? 0.431 12.683 20.454 1.00 86.12 299 PHE A CA 1
ATOM 2465 C C . PHE A 1 299 ? 0.308 12.967 21.964 1.00 86.12 299 PHE A C 1
ATOM 2467 O O . PHE A 1 299 ? 0.811 12.176 22.751 1.00 86.12 299 PHE A O 1
ATOM 2474 N N . ASP A 1 300 ? -0.293 14.088 22.379 1.00 83.81 300 ASP A N 1
ATOM 2475 C CA . ASP A 1 300 ? -0.548 14.377 23.799 1.00 83.81 300 ASP A CA 1
ATOM 2476 C C . ASP A 1 300 ? -1.944 13.907 24.243 1.00 83.81 300 ASP A C 1
ATOM 2478 O O . ASP A 1 300 ? -2.220 13.850 25.439 1.00 83.81 300 ASP A O 1
ATOM 2482 N N . VAL A 1 301 ? -2.837 13.615 23.291 1.00 84.06 301 VAL A N 1
ATOM 2483 C CA . VAL A 1 301 ? -4.230 13.230 23.557 1.00 84.06 301 VAL A CA 1
ATOM 2484 C C . VAL A 1 301 ? -4.448 11.738 23.350 1.00 84.06 301 VAL A C 1
ATOM 2486 O O . VAL A 1 301 ? -5.120 11.101 24.157 1.00 84.06 301 VAL A O 1
ATOM 2489 N N . PHE A 1 302 ? -3.899 11.183 22.270 1.00 84.38 302 PHE A N 1
ATOM 2490 C CA . PHE A 1 302 ? -4.142 9.802 21.872 1.00 84.38 302 PHE A CA 1
ATOM 2491 C C . PHE A 1 302 ? -2.936 8.926 22.215 1.00 84.38 302 PHE A C 1
ATOM 2493 O O . PHE A 1 302 ? -1.827 9.152 21.729 1.00 84.38 302 PHE A O 1
ATOM 2500 N N . THR A 1 303 ? -3.169 7.913 23.049 1.00 75.38 303 THR A N 1
ATOM 2501 C CA . THR A 1 303 ? -2.136 6.997 23.561 1.00 75.38 303 THR A CA 1
ATOM 2502 C C . THR A 1 303 ? -1.941 5.747 22.703 1.00 75.38 303 THR A C 1
ATOM 2504 O O . THR A 1 303 ? -0.947 5.039 22.842 1.00 75.38 303 THR A O 1
ATOM 2507 N N . ASP A 1 304 ? -2.887 5.461 21.812 1.00 76.81 304 ASP A N 1
ATOM 2508 C CA . ASP A 1 304 ? -2.870 4.268 20.972 1.00 76.81 304 ASP A CA 1
ATOM 2509 C C . ASP A 1 304 ? -2.397 4.664 19.559 1.00 76.81 304 ASP A C 1
ATOM 2511 O O . ASP A 1 304 ? -2.868 5.649 18.985 1.00 76.81 304 ASP A O 1
ATOM 2515 N N . ASN A 1 305 ? -1.452 3.909 18.987 1.00 78.06 305 ASN A N 1
ATOM 2516 C CA . ASN A 1 305 ? -0.909 4.195 17.650 1.00 78.06 305 ASN A CA 1
ATOM 2517 C C . ASN A 1 305 ? -1.948 4.023 16.545 1.00 78.06 305 ASN A C 1
ATOM 2519 O O . ASN A 1 305 ? -2.041 4.866 15.659 1.00 78.06 305 ASN A O 1
ATOM 2523 N N . TYR A 1 306 ? -2.747 2.960 16.629 1.00 81.81 306 TYR A N 1
ATOM 2524 C CA . TYR A 1 306 ? -3.733 2.640 15.606 1.00 81.81 306 TYR A CA 1
ATOM 2525 C C . TYR A 1 306 ? -4.708 3.812 15.352 1.00 81.81 306 TYR A C 1
ATOM 2527 O O . TYR A 1 306 ? -4.789 4.271 14.214 1.00 81.81 306 TYR A O 1
ATOM 2535 N N . PRO A 1 307 ? -5.355 4.413 16.376 1.00 83.25 307 PRO A N 1
ATOM 2536 C CA . PRO A 1 307 ? -6.132 5.637 16.186 1.00 83.25 307 PRO A CA 1
ATOM 2537 C C . PRO A 1 307 ? -5.355 6.807 15.575 1.00 83.25 307 PRO A C 1
ATOM 2539 O O . PRO A 1 307 ? -5.899 7.517 14.737 1.00 83.25 307 PRO A O 1
ATOM 2542 N N . LEU A 1 308 ? -4.097 7.032 15.970 1.00 87.62 308 LEU A N 1
ATOM 2543 C CA . LEU A 1 308 ? -3.288 8.127 15.421 1.00 87.62 308 LEU A CA 1
ATOM 2544 C C . LEU A 1 308 ? -2.997 7.936 13.928 1.00 87.62 308 LEU A C 1
ATOM 2546 O O . LEU A 1 308 ? -3.067 8.901 13.168 1.00 87.62 308 LEU A O 1
ATOM 2550 N N . GLU A 1 309 ? -2.672 6.712 13.515 1.00 89.19 309 GLU A N 1
ATOM 2551 C CA . GLU A 1 309 ? -2.436 6.347 12.116 1.00 89.19 309 GLU A CA 1
ATOM 2552 C C . GLU A 1 309 ? -3.708 6.525 11.281 1.00 89.19 309 GLU A C 1
ATOM 2554 O O . GLU A 1 309 ? -3.671 7.125 10.208 1.00 89.19 309 GLU A O 1
ATOM 2559 N N . GLU A 1 310 ? -4.850 6.091 11.812 1.00 89.88 310 GLU A N 1
ATOM 2560 C CA . GLU A 1 310 ? -6.165 6.239 11.187 1.00 89.88 310 GLU A CA 1
ATOM 2561 C C . GLU A 1 310 ? -6.593 7.707 11.061 1.00 89.88 310 GLU A C 1
ATOM 2563 O O . GLU A 1 310 ? -7.054 8.137 10.000 1.00 89.88 310 GLU A O 1
ATOM 2568 N N . ILE A 1 311 ? -6.366 8.506 12.107 1.00 93.25 311 ILE A N 1
ATOM 2569 C CA . ILE A 1 311 ? -6.592 9.952 12.082 1.00 93.25 311 ILE A CA 1
ATOM 2570 C C . ILE A 1 311 ? -5.670 10.618 11.056 1.00 93.25 311 ILE A C 1
ATOM 2572 O O . ILE A 1 311 ? -6.134 11.465 10.302 1.00 93.25 311 ILE A O 1
ATOM 2576 N N . ALA A 1 312 ? -4.389 10.248 10.969 1.00 93.38 312 ALA A N 1
ATOM 2577 C CA . ALA A 1 312 ? -3.496 10.787 9.942 1.00 93.38 312 ALA A CA 1
ATOM 2578 C C . ALA A 1 312 ? -3.966 10.401 8.530 1.00 93.38 312 ALA A C 1
ATOM 2580 O O . ALA A 1 312 ? -4.035 11.252 7.641 1.00 93.38 312 ALA A O 1
ATOM 2581 N N . ARG A 1 313 ? -4.362 9.138 8.330 1.00 93.06 313 ARG A N 1
ATOM 2582 C CA . ARG A 1 313 ? -4.875 8.618 7.055 1.00 93.06 313 ARG A CA 1
ATOM 2583 C C . ARG A 1 313 ? -6.161 9.310 6.610 1.00 93.06 313 ARG A C 1
ATOM 2585 O O . ARG A 1 313 ? -6.398 9.405 5.405 1.00 93.06 313 ARG A O 1
ATOM 2592 N N . PHE A 1 314 ? -6.955 9.839 7.539 1.00 95.31 314 PHE A N 1
ATOM 2593 C CA . PHE A 1 314 ? -8.156 10.613 7.229 1.00 95.31 314 PHE A CA 1
ATOM 2594 C C . PHE A 1 314 ? -7.883 11.810 6.306 1.00 95.31 314 PHE A C 1
ATOM 2596 O O . PHE A 1 314 ? -8.743 12.166 5.505 1.00 95.31 314 PHE A O 1
ATOM 2603 N N . GLY A 1 315 ? -6.660 12.356 6.297 1.00 96.19 315 GLY A N 1
ATOM 2604 C CA . GLY A 1 315 ? -6.255 13.382 5.331 1.00 96.19 315 GLY A CA 1
ATOM 2605 C C . GLY A 1 315 ? -6.460 12.966 3.869 1.00 96.19 315 GLY A C 1
ATOM 2606 O O . GLY A 1 315 ? -6.850 13.786 3.041 1.00 96.19 315 GLY A O 1
ATOM 2607 N N . ASN A 1 316 ? -6.307 11.677 3.544 1.00 95.19 316 ASN A N 1
ATOM 2608 C CA . ASN A 1 316 ? -6.578 11.168 2.196 1.00 95.19 316 ASN A CA 1
ATOM 2609 C C . ASN A 1 316 ? -8.059 11.244 1.820 1.00 95.19 316 ASN A C 1
ATOM 2611 O O . ASN A 1 316 ? -8.376 11.428 0.640 1.00 95.19 316 ASN A O 1
ATOM 2615 N N . VAL A 1 317 ? -8.947 11.070 2.800 1.00 94.31 317 VAL A N 1
ATOM 2616 C CA . VAL A 1 317 ? -10.397 11.174 2.621 1.00 94.31 317 VAL A CA 1
ATOM 2617 C C . VAL A 1 317 ? -10.771 12.634 2.373 1.00 94.31 317 VAL A C 1
ATOM 2619 O O . VAL A 1 317 ? -11.421 12.928 1.373 1.00 94.31 317 VAL A O 1
ATOM 2622 N N . LEU A 1 318 ? -10.248 13.548 3.198 1.00 96.56 318 LEU A N 1
ATOM 2623 C CA . LEU A 1 318 ? -10.452 14.994 3.057 1.00 96.56 318 LEU A CA 1
ATOM 2624 C C . LEU A 1 318 ? -10.015 15.498 1.672 1.00 96.56 318 LEU A C 1
ATOM 2626 O O . LEU A 1 318 ? -10.796 16.142 0.973 1.00 96.56 318 LEU A O 1
ATOM 2630 N N . ILE A 1 319 ? -8.816 15.117 1.216 1.00 96.75 319 ILE A N 1
ATOM 2631 C CA . ILE A 1 319 ? -8.325 15.470 -0.129 1.00 96.75 319 ILE A CA 1
ATOM 2632 C C . ILE A 1 319 ? -9.219 14.875 -1.224 1.00 96.75 319 ILE A C 1
ATOM 2634 O O . ILE A 1 319 ? -9.516 15.545 -2.209 1.00 96.75 319 ILE A O 1
ATOM 2638 N N . GLY A 1 320 ? -9.679 13.629 -1.056 1.00 94.62 320 GLY A N 1
ATOM 2639 C CA . GLY A 1 320 ? -10.585 12.975 -2.006 1.00 94.62 320 GLY A CA 1
ATOM 2640 C C . GLY A 1 320 ? -11.928 13.694 -2.176 1.00 94.62 320 GLY A C 1
ATOM 2641 O O . GLY A 1 320 ? -12.537 13.583 -3.234 1.00 94.62 320 GLY A O 1
ATOM 2642 N N . LYS A 1 321 ? -12.357 14.460 -1.167 1.00 93.75 321 LYS A N 1
ATOM 2643 C CA . LYS A 1 321 ? -13.577 15.283 -1.186 1.00 93.75 321 LYS A CA 1
ATOM 2644 C C . LYS A 1 321 ? -13.330 16.754 -1.531 1.00 93.75 321 LYS A C 1
ATOM 2646 O O . LYS A 1 321 ? -14.244 17.564 -1.423 1.00 93.75 321 LYS A O 1
ATOM 2651 N N . GLY A 1 322 ? -12.103 17.120 -1.904 1.00 94.56 322 GLY A N 1
ATOM 2652 C CA . GLY A 1 322 ? -11.729 18.509 -2.179 1.00 94.56 322 GLY A CA 1
ATOM 2653 C C . GLY A 1 322 ? -11.637 19.398 -0.930 1.00 94.56 322 GLY A C 1
ATOM 2654 O O . GLY A 1 322 ? -11.532 20.615 -1.051 1.00 94.56 322 GLY A O 1
ATOM 2655 N N . GLN A 1 323 ? -11.642 18.821 0.277 1.00 96.19 323 GLN A N 1
ATOM 2656 C CA . GLN A 1 323 ? -11.491 19.545 1.544 1.00 96.19 323 GLN A CA 1
ATOM 2657 C C . GLN A 1 323 ? -10.002 19.765 1.866 1.00 96.19 323 GLN A C 1
ATOM 2659 O O . GLN A 1 323 ? -9.478 19.279 2.869 1.00 96.19 323 GLN A O 1
ATOM 2664 N N . TYR A 1 324 ? -9.295 20.470 0.981 1.00 96.81 324 TYR A N 1
ATOM 2665 C CA . TYR A 1 324 ? -7.840 20.635 1.055 1.00 96.81 324 TYR A CA 1
ATOM 2666 C C . TYR A 1 324 ? -7.375 21.392 2.301 1.00 96.81 324 TYR A C 1
ATOM 2668 O O . TYR A 1 324 ? -6.452 20.935 2.967 1.00 96.81 324 TYR A O 1
ATOM 2676 N N . GLU A 1 325 ? -8.051 22.484 2.668 1.00 96.81 325 GLU A N 1
ATOM 2677 C CA . GLU A 1 325 ? -7.714 23.271 3.867 1.00 96.81 325 GLU A CA 1
ATOM 2678 C C . GLU A 1 325 ? -7.806 22.430 5.150 1.00 96.81 325 GLU A C 1
ATOM 2680 O O . GLU A 1 325 ? -7.006 22.568 6.075 1.00 96.81 325 GLU A O 1
ATOM 2685 N N . GLU A 1 326 ? -8.743 21.481 5.180 1.00 97.38 326 GLU A N 1
ATOM 2686 C CA . GLU A 1 326 ? -8.918 20.563 6.303 1.00 97.38 326 GLU A CA 1
ATOM 2687 C C . GLU A 1 326 ? -7.811 19.514 6.374 1.00 97.38 326 GLU A C 1
ATOM 2689 O O . GLU A 1 326 ? -7.314 19.184 7.455 1.00 97.38 326 GLU A O 1
ATOM 2694 N N . ALA A 1 327 ? -7.379 19.016 5.215 1.00 97.31 327 ALA A N 1
ATOM 2695 C CA . ALA A 1 327 ? -6.226 18.133 5.128 1.00 97.31 327 ALA A CA 1
ATOM 2696 C C . ALA A 1 327 ? -4.932 18.855 5.535 1.00 97.31 327 ALA A C 1
ATOM 2698 O O . ALA A 1 327 ? -4.122 18.285 6.265 1.00 97.31 327 ALA A O 1
ATOM 2699 N N . ILE A 1 328 ? -4.758 20.113 5.121 1.00 97.00 328 ILE A N 1
ATOM 2700 C CA . ILE A 1 328 ? -3.625 20.967 5.499 1.00 97.00 328 ILE A CA 1
ATOM 2701 C C . ILE A 1 328 ? -3.594 21.163 7.015 1.00 97.00 328 ILE A C 1
ATOM 2703 O O . ILE A 1 328 ? -2.579 20.861 7.644 1.00 97.00 328 ILE A O 1
ATOM 2707 N N . TRP A 1 329 ? -4.719 21.561 7.619 1.00 96.06 329 TRP A N 1
ATOM 2708 C CA . TRP A 1 329 ? -4.842 21.691 9.073 1.00 96.06 329 TRP A CA 1
ATOM 2709 C C . TRP A 1 329 ? -4.426 20.404 9.800 1.00 96.06 329 TRP A C 1
ATOM 2711 O O . TRP A 1 329 ? -3.666 20.443 10.772 1.00 96.06 329 TRP A O 1
ATOM 2721 N N . LEU A 1 330 ? -4.888 19.248 9.314 1.00 95.81 330 LEU A N 1
ATOM 2722 C CA . LEU A 1 330 ? -4.556 17.949 9.891 1.00 95.81 330 LEU A CA 1
ATOM 2723 C C . LEU A 1 330 ? -3.051 17.652 9.791 1.00 95.81 330 LEU A C 1
ATOM 2725 O O . LEU A 1 330 ? -2.434 17.256 10.782 1.00 95.81 330 LEU A O 1
ATOM 2729 N N . ILE A 1 331 ? -2.447 17.873 8.620 1.00 95.69 331 ILE A N 1
ATOM 2730 C CA . ILE A 1 331 ? -1.009 17.683 8.391 1.00 95.69 331 ILE A CA 1
ATOM 2731 C C . ILE A 1 331 ? -0.196 18.559 9.353 1.00 95.69 331 ILE A C 1
ATOM 2733 O O . ILE A 1 331 ? 0.711 18.066 10.031 1.00 95.69 331 ILE A O 1
ATOM 2737 N N . GLU A 1 332 ? -0.543 19.839 9.477 1.00 94.50 332 GLU A N 1
ATOM 2738 C CA . GLU A 1 332 ? 0.123 20.767 10.391 1.00 94.50 332 GLU A CA 1
ATOM 2739 C C . GLU A 1 332 ? 0.029 20.312 11.845 1.00 94.50 332 GLU A C 1
ATOM 2741 O O . GLU A 1 332 ? 1.037 20.313 12.564 1.00 94.50 332 GLU A O 1
ATOM 2746 N N . LYS A 1 333 ? -1.156 19.855 12.271 1.00 92.38 333 LYS A N 1
ATOM 2747 C CA . LYS A 1 333 ? -1.378 19.367 13.635 1.00 92.38 333 LYS A CA 1
ATOM 2748 C C 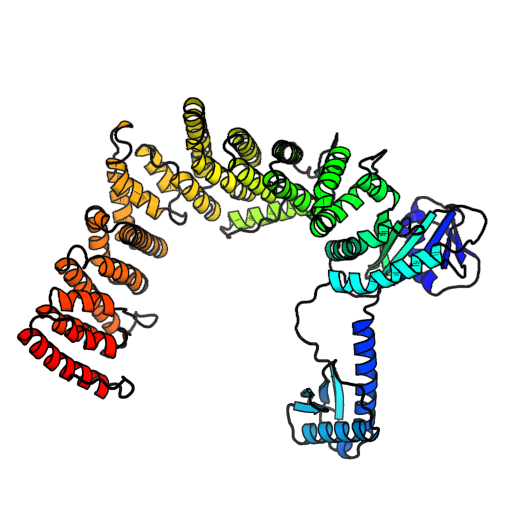. LYS A 1 333 ? -0.454 18.221 14.011 1.00 92.38 333 LYS A C 1
ATOM 2750 O O . LYS A 1 333 ? -0.062 18.170 15.169 1.00 92.38 333 LYS A O 1
ATOM 2755 N N . PHE A 1 334 ? -0.082 17.343 13.083 1.00 91.38 334 PHE A N 1
ATOM 2756 C CA . PHE A 1 334 ? 0.871 16.268 13.368 1.00 91.38 334 PHE A CA 1
ATOM 2757 C C . PHE A 1 334 ? 2.337 16.656 13.158 1.00 91.38 334 PHE A C 1
ATOM 2759 O O . PHE A 1 334 ? 3.217 16.129 13.844 1.00 91.38 334 PHE A O 1
ATOM 2766 N N . LEU A 1 335 ? 2.639 17.538 12.201 1.00 88.75 335 LEU A N 1
ATOM 2767 C CA . LEU A 1 335 ? 4.024 17.897 11.884 1.00 88.75 335 LEU A CA 1
ATOM 2768 C C . LEU A 1 335 ? 4.675 18.794 12.940 1.00 88.75 335 LEU A C 1
ATOM 2770 O O . LEU A 1 335 ? 5.898 18.727 13.106 1.00 88.75 335 LEU A O 1
ATOM 2774 N N . ASN A 1 336 ? 3.881 19.589 13.661 1.00 78.69 336 ASN A N 1
ATOM 2775 C CA . ASN A 1 336 ? 4.364 20.614 14.589 1.00 78.69 336 ASN A CA 1
ATOM 2776 C C . ASN A 1 336 ? 5.073 20.070 15.847 1.00 78.69 336 ASN A C 1
ATOM 2778 O O . ASN A 1 336 ? 5.747 20.835 16.537 1.00 78.69 336 ASN A O 1
ATOM 2782 N N . LYS A 1 337 ? 4.994 18.766 16.154 1.00 73.19 337 LYS A N 1
ATOM 2783 C CA . LYS A 1 337 ? 5.704 18.161 17.298 1.00 73.19 337 LYS A CA 1
ATOM 2784 C C . LYS A 1 337 ? 6.174 16.740 16.992 1.00 73.19 337 LYS A C 1
ATOM 2786 O O . LYS A 1 337 ? 5.507 15.962 16.318 1.00 73.19 337 LYS A O 1
ATOM 2791 N N . TYR A 1 338 ? 7.337 16.374 17.530 1.00 67.56 338 TYR A N 1
ATOM 2792 C CA . TYR A 1 338 ? 7.786 14.978 17.579 1.00 67.56 338 TYR A CA 1
ATOM 2793 C C . TYR A 1 338 ? 7.234 14.312 18.854 1.00 67.56 338 TYR A C 1
ATOM 2795 O O . TYR A 1 338 ? 7.206 14.979 19.895 1.00 67.56 338 TYR A O 1
ATOM 2803 N N . PRO A 1 339 ? 6.837 13.026 18.838 1.00 63.53 339 PRO A N 1
ATOM 2804 C CA . PRO A 1 339 ? 6.470 12.323 20.068 1.00 63.53 339 PRO A CA 1
ATOM 2805 C C . PRO A 1 339 ? 7.629 12.388 21.088 1.00 63.53 339 PRO A C 1
ATOM 2807 O O . PRO A 1 339 ? 8.744 11.936 20.815 1.00 63.53 339 PRO A O 1
ATOM 2810 N N . LYS A 1 340 ? 7.406 13.015 22.257 1.00 55.88 340 LYS A N 1
ATOM 2811 C CA . LYS A 1 340 ? 8.440 13.206 23.298 1.00 55.88 340 LYS A CA 1
ATOM 2812 C C . LYS A 1 340 ? 8.750 11.875 23.995 1.00 55.88 340 LYS A C 1
ATOM 2814 O O . LYS A 1 340 ? 7.832 11.238 24.486 1.00 55.88 340 LYS A O 1
ATOM 2819 N N . ARG A 1 341 ? 10.033 11.513 24.161 1.00 42.81 341 ARG A N 1
ATOM 2820 C CA . ARG A 1 341 ? 10.488 10.245 24.792 1.00 42.81 341 ARG A CA 1
ATOM 2821 C C . ARG A 1 341 ? 9.858 9.907 26.158 1.00 42.81 341 ARG A C 1
ATOM 2823 O O . ARG A 1 341 ? 9.753 8.727 26.458 1.00 42.81 341 ARG A O 1
ATOM 2830 N N . ALA A 1 342 ? 9.475 10.898 26.968 1.00 36.12 342 ALA A N 1
ATOM 2831 C CA . ALA A 1 342 ? 8.947 10.679 28.322 1.00 36.12 342 ALA A CA 1
ATOM 2832 C C . ALA A 1 342 ? 7.442 10.337 28.367 1.00 36.12 342 ALA A C 1
ATOM 2834 O O . ALA A 1 342 ? 7.019 9.633 29.274 1.00 36.12 342 ALA A O 1
ATOM 2835 N N . ASN A 1 343 ? 6.666 10.779 27.368 1.00 39.31 343 ASN A N 1
ATOM 2836 C CA . ASN A 1 343 ? 5.210 10.565 27.280 1.00 39.31 343 ASN A CA 1
ATOM 2837 C C . ASN A 1 343 ? 4.802 9.798 26.009 1.00 39.31 343 ASN A C 1
ATOM 2839 O O . ASN A 1 343 ? 3.619 9.643 25.734 1.00 39.31 343 ASN A O 1
ATOM 2843 N N . ALA A 1 344 ? 5.768 9.385 25.184 1.00 36.38 344 ALA A N 1
ATOM 2844 C CA . ALA A 1 344 ? 5.496 8.775 23.893 1.00 36.38 344 ALA A CA 1
ATOM 2845 C C . ALA A 1 344 ? 4.919 7.372 24.055 1.00 36.38 344 ALA A C 1
ATOM 2847 O O . ALA A 1 344 ? 5.470 6.549 24.791 1.00 36.38 344 ALA A O 1
ATOM 2848 N N . ASN A 1 345 ? 3.901 7.084 23.244 1.00 52.47 345 ASN A N 1
ATOM 2849 C CA . ASN A 1 345 ? 3.541 5.741 22.813 1.00 52.47 345 ASN A CA 1
ATOM 2850 C C . ASN A 1 345 ? 4.833 4.976 22.509 1.00 52.47 345 ASN A C 1
ATOM 2852 O O . ASN A 1 345 ? 5.495 5.234 21.497 1.00 52.47 345 ASN A O 1
ATOM 2856 N N . LYS A 1 346 ? 5.223 4.058 23.406 1.00 54.56 346 LY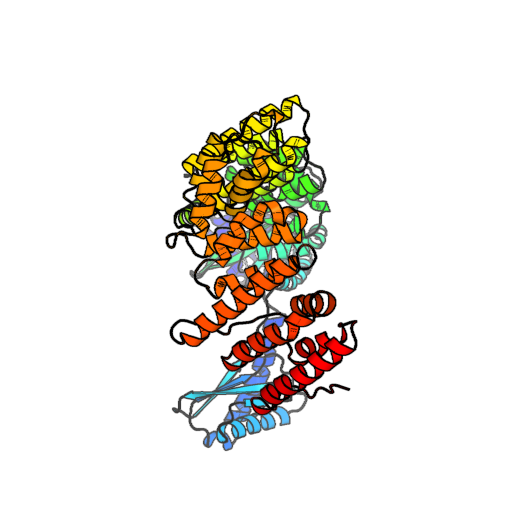S A N 1
ATOM 2857 C CA . LYS A 1 346 ? 6.415 3.216 23.221 1.00 54.56 346 LYS A CA 1
ATOM 2858 C C . LYS A 1 346 ? 6.373 2.520 21.854 1.00 54.56 346 LYS A C 1
ATOM 2860 O O . LYS A 1 346 ? 7.427 2.344 21.257 1.00 54.56 346 LYS A O 1
ATOM 2865 N N . GLY A 1 347 ? 5.168 2.247 21.337 1.00 61.38 347 GLY A N 1
ATOM 2866 C CA . GLY A 1 347 ? 4.899 1.725 19.997 1.00 61.38 347 GLY A CA 1
ATOM 2867 C C . GLY A 1 347 ? 5.538 2.534 18.864 1.00 61.38 347 GLY A C 1
ATOM 2868 O O . GLY A 1 347 ? 6.444 2.025 18.220 1.00 61.38 347 GLY A O 1
ATOM 2869 N N . GLU A 1 348 ? 5.145 3.795 18.633 1.00 72.44 348 GLU A N 1
ATOM 2870 C CA . GLU A 1 348 ? 5.575 4.565 17.440 1.00 72.44 348 GLU A CA 1
ATOM 2871 C C . GLU A 1 348 ? 7.096 4.744 17.387 1.00 72.44 348 GLU A C 1
ATOM 2873 O O . GLU A 1 348 ? 7.732 4.543 16.355 1.00 72.44 348 GLU A O 1
ATOM 2878 N N . LEU A 1 349 ? 7.714 5.089 18.521 1.00 73.00 349 LEU A N 1
ATOM 2879 C CA . LEU A 1 349 ? 9.167 5.236 18.584 1.00 73.00 349 LEU A CA 1
ATOM 2880 C C . LEU A 1 349 ? 9.899 3.897 18.450 1.00 73.00 349 LEU A C 1
ATOM 2882 O O . LEU A 1 349 ? 11.024 3.899 17.952 1.00 73.00 349 LEU A O 1
ATOM 2886 N N . SER A 1 350 ? 9.310 2.792 18.913 1.00 75.06 350 SER A N 1
ATOM 2887 C CA . SER A 1 350 ? 9.879 1.450 18.751 1.00 75.06 350 SER A CA 1
ATOM 2888 C C . SER A 1 350 ? 9.824 1.019 17.290 1.00 75.06 350 SER A C 1
ATOM 2890 O O . SER A 1 350 ? 10.864 0.701 16.721 1.00 75.06 350 SER A O 1
ATOM 2892 N N . VAL A 1 351 ? 8.655 1.137 16.656 1.00 78.00 351 VAL A N 1
ATOM 2893 C CA . VAL A 1 351 ? 8.445 0.811 15.239 1.00 78.00 351 VAL A CA 1
ATOM 2894 C C . VAL A 1 351 ? 9.363 1.660 14.353 1.00 78.00 351 VAL A C 1
ATOM 2896 O O . VAL A 1 351 ? 10.096 1.134 13.524 1.00 78.00 351 VAL A O 1
ATOM 2899 N N . LEU A 1 352 ? 9.452 2.976 14.587 1.00 80.75 352 LEU A N 1
ATOM 2900 C CA . LEU A 1 352 ? 10.372 3.848 13.840 1.00 80.75 352 LEU A CA 1
ATOM 2901 C C . LEU A 1 352 ? 11.857 3.507 14.036 1.00 80.75 352 LEU A C 1
ATOM 2903 O O . LEU A 1 352 ? 12.680 3.895 13.200 1.00 80.75 352 LEU A O 1
ATOM 2907 N N . ARG A 1 353 ? 12.235 2.875 15.156 1.00 82.50 353 ARG A N 1
ATOM 2908 C CA . ARG A 1 353 ? 13.610 2.402 15.375 1.00 82.50 353 ARG A CA 1
ATOM 2909 C C . ARG A 1 353 ? 13.864 1.118 14.603 1.00 82.50 353 ARG A C 1
ATOM 2911 O O . ARG A 1 353 ? 14.905 1.050 13.962 1.00 82.50 353 ARG A O 1
ATOM 2918 N N . GLU A 1 354 ? 12.936 0.171 14.659 1.00 83.25 354 GLU A N 1
ATOM 2919 C CA . GLU A 1 354 ? 12.994 -1.106 13.941 1.00 83.25 354 GLU A CA 1
ATOM 2920 C C . GLU A 1 354 ? 13.111 -0.877 12.432 1.00 83.25 354 GLU A C 1
ATOM 2922 O O . GLU A 1 354 ? 14.160 -1.155 11.860 1.00 83.25 354 GLU A O 1
ATOM 2927 N N . LEU A 1 355 ? 12.167 -0.143 11.837 1.00 84.19 355 LEU A N 1
ATOM 2928 C CA . LEU A 1 355 ? 12.174 0.173 10.400 1.00 84.19 355 LEU A CA 1
ATOM 2929 C C . LEU A 1 355 ? 13.432 0.947 9.959 1.00 84.19 355 LEU A C 1
ATOM 2931 O O . LEU A 1 355 ? 13.892 0.861 8.820 1.00 84.19 355 LEU A O 1
ATOM 2935 N N . ASN A 1 356 ? 14.015 1.739 10.862 1.00 86.19 356 ASN A N 1
ATOM 2936 C CA . ASN A 1 356 ? 15.283 2.420 10.613 1.00 86.19 356 ASN A CA 1
ATOM 2937 C C . ASN A 1 356 ? 16.478 1.453 10.612 1.00 86.19 356 ASN A C 1
ATOM 2939 O O . ASN A 1 356 ? 17.431 1.677 9.863 1.00 86.19 356 ASN A O 1
ATOM 2943 N N . PHE A 1 357 ? 16.465 0.412 11.446 1.00 86.62 357 PHE A N 1
ATOM 2944 C CA . PHE A 1 357 ? 17.472 -0.645 11.390 1.00 86.62 357 PHE A CA 1
ATOM 2945 C C . PHE A 1 357 ? 17.349 -1.452 10.100 1.00 86.62 357 PHE A C 1
ATOM 2947 O O . PHE A 1 357 ? 18.373 -1.649 9.447 1.00 86.62 357 PHE A O 1
ATOM 2954 N N . ASP A 1 358 ? 16.135 -1.794 9.683 1.00 86.69 358 ASP A N 1
ATOM 2955 C CA . ASP A 1 358 ? 15.869 -2.563 8.462 1.00 86.69 358 ASP A CA 1
ATOM 2956 C C . ASP A 1 358 ? 16.418 -1.832 7.225 1.00 86.69 358 ASP A C 1
ATOM 2958 O O . ASP A 1 358 ? 17.229 -2.367 6.466 1.00 86.69 358 ASP A O 1
ATOM 2962 N N . ILE A 1 359 ? 16.135 -0.529 7.087 1.00 86.50 359 ILE A N 1
ATOM 2963 C CA . ILE A 1 359 ? 16.692 0.285 5.989 1.00 86.50 359 ILE A CA 1
ATOM 2964 C C . ILE A 1 359 ? 18.219 0.364 6.055 1.00 86.50 359 ILE A C 1
ATOM 2966 O O . ILE A 1 359 ? 18.894 0.322 5.023 1.00 86.50 359 ILE A O 1
ATOM 2970 N N . LYS A 1 360 ? 18.796 0.481 7.257 1.00 88.12 360 LYS A N 1
ATOM 2971 C CA . LYS A 1 360 ? 20.257 0.492 7.424 1.00 88.12 360 LYS A CA 1
ATOM 2972 C C . LYS A 1 360 ? 20.897 -0.851 7.070 1.00 88.12 360 LYS A C 1
ATOM 2974 O O . LYS A 1 360 ? 22.057 -0.849 6.664 1.00 88.12 360 LYS A O 1
ATOM 2979 N N . ARG A 1 361 ? 20.155 -1.954 7.193 1.00 87.00 361 ARG A N 1
ATOM 2980 C CA . ARG A 1 361 ? 20.532 -3.305 6.754 1.00 87.00 361 ARG A CA 1
ATOM 2981 C C . ARG A 1 361 ? 20.260 -3.562 5.267 1.00 87.00 361 ARG A C 1
ATOM 2983 O O . ARG A 1 361 ? 20.584 -4.638 4.783 1.00 87.00 361 ARG A O 1
ATOM 2990 N N . ASN A 1 362 ? 19.764 -2.563 4.528 1.00 83.12 362 ASN A N 1
ATOM 2991 C CA . ASN A 1 362 ? 19.326 -2.671 3.130 1.00 83.12 362 ASN A CA 1
ATOM 2992 C C . ASN A 1 362 ? 18.144 -3.630 2.913 1.00 83.12 362 ASN A C 1
ATOM 2994 O O . ASN A 1 362 ? 17.983 -4.164 1.816 1.00 83.12 362 ASN A O 1
ATOM 2998 N N . GLU A 1 363 ? 17.302 -3.808 3.926 1.00 81.75 363 GLU A N 1
ATOM 2999 C CA . GLU A 1 363 ? 16.028 -4.508 3.784 1.00 81.75 363 GLU A CA 1
ATOM 3000 C C . GLU A 1 363 ? 15.004 -3.595 3.084 1.00 81.75 363 GLU A C 1
ATOM 3002 O O . GLU A 1 363 ? 15.020 -2.365 3.233 1.00 81.75 363 GLU A O 1
ATOM 3007 N N . GLU A 1 364 ? 14.131 -4.183 2.262 1.00 72.94 364 GLU A N 1
ATOM 3008 C CA . GLU A 1 364 ? 13.077 -3.436 1.569 1.00 72.94 364 GLU A CA 1
ATOM 3009 C C . GLU A 1 364 ? 11.885 -3.213 2.498 1.00 72.94 364 GLU A C 1
ATOM 3011 O O . GLU A 1 364 ? 11.074 -4.105 2.734 1.00 72.94 364 GLU A O 1
ATOM 3016 N N . VAL A 1 365 ? 11.763 -1.986 3.001 1.00 77.50 365 VAL A N 1
ATOM 3017 C CA . VAL A 1 365 ? 10.657 -1.572 3.866 1.00 77.50 365 VAL A CA 1
ATOM 3018 C C . VAL A 1 365 ? 9.621 -0.812 3.041 1.00 77.50 365 VAL A C 1
ATOM 3020 O O . VAL A 1 365 ? 9.731 0.400 2.855 1.00 77.50 365 VAL A O 1
ATOM 3023 N N . ASN A 1 366 ? 8.607 -1.525 2.548 1.00 69.50 366 ASN A N 1
ATOM 3024 C CA . ASN A 1 366 ? 7.503 -0.929 1.779 1.00 69.50 366 ASN A CA 1
ATOM 3025 C C . ASN A 1 366 ? 6.239 -0.671 2.619 1.00 69.50 366 ASN A C 1
ATOM 3027 O O . ASN A 1 366 ? 5.282 -0.079 2.125 1.00 69.50 366 ASN A O 1
ATOM 3031 N N . ASN A 1 367 ? 6.226 -1.087 3.887 1.00 71.31 367 ASN A N 1
ATOM 3032 C CA . ASN A 1 367 ? 5.049 -0.980 4.743 1.00 71.31 367 ASN A CA 1
ATOM 3033 C C . ASN A 1 367 ? 4.864 0.452 5.273 1.00 71.31 367 ASN A C 1
ATOM 3035 O O . ASN A 1 367 ? 5.822 1.098 5.701 1.00 71.31 367 ASN A O 1
ATOM 3039 N N . ILE A 1 368 ? 3.614 0.928 5.269 1.00 77.56 368 ILE A N 1
ATOM 3040 C CA . ILE A 1 368 ? 3.206 2.209 5.858 1.00 77.56 368 ILE A CA 1
ATOM 3041 C C . ILE A 1 368 ? 2.533 1.895 7.194 1.00 77.56 368 ILE A C 1
ATOM 3043 O O . ILE A 1 368 ? 1.353 1.562 7.228 1.00 77.56 368 ILE A O 1
ATOM 3047 N N . THR A 1 369 ? 3.300 1.938 8.279 1.00 74.69 369 THR A N 1
ATOM 3048 C CA . THR A 1 369 ? 2.847 1.484 9.612 1.00 74.69 369 THR A CA 1
ATOM 3049 C C . THR A 1 369 ? 3.152 2.507 10.700 1.00 74.69 369 THR A C 1
ATOM 3051 O O . THR A 1 369 ? 3.452 2.152 11.835 1.00 74.69 369 THR A O 1
ATOM 3054 N N . THR A 1 370 ? 3.229 3.782 10.321 1.00 87.25 370 THR A N 1
ATOM 3055 C CA . THR A 1 370 ? 3.536 4.870 11.250 1.00 87.25 370 THR A CA 1
ATOM 3056 C C . THR A 1 370 ? 2.759 6.116 10.874 1.00 87.25 370 THR A C 1
ATOM 3058 O O . THR A 1 370 ? 2.434 6.344 9.702 1.00 87.25 370 THR A O 1
ATOM 3061 N N . VAL A 1 371 ? 2.528 6.980 11.857 1.00 89.62 371 VAL A N 1
ATOM 3062 C CA . VAL A 1 371 ? 1.778 8.228 11.676 1.00 89.62 371 VAL A CA 1
ATOM 3063 C C . VAL A 1 371 ? 2.452 9.116 10.631 1.00 89.62 371 VAL A C 1
ATOM 3065 O O . VAL A 1 371 ? 1.813 9.600 9.699 1.00 89.62 371 VAL A O 1
ATOM 3068 N N . PHE A 1 372 ? 3.772 9.295 10.736 1.00 90.81 372 PHE A N 1
ATOM 3069 C CA . PHE A 1 372 ? 4.527 10.095 9.768 1.00 90.81 372 PHE A CA 1
ATOM 3070 C C . PHE A 1 372 ? 4.637 9.432 8.390 1.00 90.81 372 PHE A C 1
ATOM 3072 O O . PHE A 1 372 ? 4.739 10.148 7.396 1.00 90.81 372 PHE A O 1
ATOM 3079 N N . GLY A 1 373 ? 4.598 8.096 8.323 1.00 91.50 373 GLY A N 1
ATOM 3080 C CA . GLY A 1 373 ? 4.475 7.367 7.064 1.00 91.50 373 GLY A CA 1
ATOM 3081 C C . GLY A 1 373 ? 3.168 7.728 6.369 1.00 91.50 373 GLY A C 1
ATOM 3082 O O . GLY A 1 373 ? 3.199 8.253 5.262 1.00 91.50 373 GLY A O 1
ATOM 3083 N N . HIS A 1 374 ? 2.027 7.570 7.047 1.00 93.50 374 HIS A N 1
ATOM 3084 C CA . HIS A 1 374 ? 0.725 7.954 6.491 1.00 93.50 374 HIS A CA 1
ATOM 3085 C C . HIS A 1 374 ? 0.665 9.429 6.082 1.00 93.50 374 HIS A C 1
ATOM 3087 O O . HIS A 1 374 ? 0.143 9.735 5.012 1.00 93.50 374 HIS A O 1
ATOM 3093 N N . LEU A 1 375 ? 1.249 10.335 6.871 1.00 95.06 375 LEU A N 1
ATOM 3094 C CA . LEU A 1 375 ? 1.314 11.754 6.512 1.00 95.06 375 LEU A CA 1
ATOM 3095 C C . LEU A 1 375 ? 2.098 12.008 5.229 1.00 95.06 375 LEU A C 1
ATOM 3097 O O . LEU A 1 375 ? 1.673 12.849 4.445 1.00 95.06 375 LEU A O 1
ATOM 3101 N N . ALA A 1 376 ? 3.199 11.293 4.981 1.00 95.88 376 ALA A N 1
ATOM 3102 C CA . ALA A 1 376 ? 3.918 11.423 3.717 1.00 95.88 376 ALA A CA 1
ATOM 3103 C C . ALA A 1 376 ? 2.996 11.095 2.531 1.00 95.88 376 ALA A C 1
ATOM 3105 O O . ALA A 1 376 ? 2.921 11.865 1.585 1.00 95.88 376 ALA A O 1
ATOM 3106 N N . TRP A 1 377 ? 2.197 10.035 2.615 1.00 95.44 377 TRP A N 1
ATOM 3107 C CA . TRP A 1 377 ? 1.245 9.687 1.554 1.00 95.44 377 TRP A CA 1
ATOM 3108 C C . TRP A 1 377 ? 0.098 10.697 1.410 1.00 95.44 377 TRP A C 1
ATOM 3110 O O . TRP A 1 377 ? -0.310 11.006 0.292 1.00 95.44 377 TRP A O 1
ATOM 3120 N N . VAL A 1 378 ? -0.384 11.276 2.514 1.00 97.38 378 VAL A N 1
ATOM 3121 C CA . VAL A 1 378 ? -1.356 12.384 2.463 1.00 97.38 378 VAL A CA 1
ATOM 3122 C C . VAL A 1 378 ? -0.753 13.606 1.763 1.00 97.38 378 VAL A C 1
ATOM 3124 O O . VAL A 1 378 ? -1.406 14.207 0.914 1.00 97.38 378 VAL A O 1
ATOM 3127 N N . ILE A 1 379 ? 0.503 13.952 2.062 1.00 97.94 379 ILE A N 1
ATOM 3128 C CA . ILE A 1 379 ? 1.220 15.064 1.419 1.00 97.94 379 ILE A CA 1
ATOM 3129 C C . ILE A 1 379 ? 1.444 14.782 -0.073 1.00 97.94 379 ILE A C 1
ATOM 3131 O O . ILE A 1 379 ? 1.296 15.687 -0.890 1.00 97.94 379 ILE A O 1
ATOM 3135 N N . GLN A 1 380 ? 1.744 13.537 -0.450 1.00 97.06 380 GLN A N 1
ATOM 3136 C CA . GLN A 1 380 ? 1.820 13.134 -1.856 1.00 97.06 380 GLN A CA 1
ATOM 3137 C C . GLN A 1 380 ? 0.470 13.330 -2.556 1.00 97.06 380 GLN A C 1
ATOM 3139 O O . GLN A 1 380 ? 0.407 13.869 -3.653 1.00 97.06 380 GLN A O 1
ATOM 3144 N N . LYS A 1 381 ? -0.637 12.935 -1.920 1.00 97.12 381 LYS A N 1
ATOM 3145 C CA . LYS A 1 381 ? -1.968 13.143 -2.497 1.00 97.12 381 LYS A CA 1
ATOM 3146 C C . LYS A 1 381 ? -2.322 14.631 -2.601 1.00 97.12 381 LYS A C 1
ATOM 3148 O O . LYS A 1 381 ? -3.007 15.026 -3.541 1.00 97.12 381 LYS A O 1
ATOM 3153 N N . LEU A 1 382 ? -1.849 15.455 -1.662 1.00 96.81 382 LEU A N 1
ATOM 3154 C CA . LEU A 1 382 ? -2.018 16.910 -1.692 1.00 96.81 382 LEU A CA 1
ATOM 3155 C C . LEU A 1 382 ? -1.292 17.523 -2.898 1.00 96.81 382 LEU A C 1
ATOM 3157 O O . LEU A 1 382 ? -1.885 18.337 -3.602 1.00 96.81 382 LEU A O 1
ATOM 3161 N N . SER A 1 383 ? -0.062 17.080 -3.188 1.00 95.06 383 SER A N 1
ATOM 3162 C CA . SER A 1 383 ? 0.724 17.589 -4.322 1.00 95.06 383 SER A CA 1
ATOM 3163 C C . SER A 1 383 ? 0.166 17.209 -5.696 1.00 95.06 383 SER A C 1
ATOM 3165 O O . SER A 1 383 ? 0.586 17.790 -6.697 1.00 95.06 383 SER A O 1
ATOM 3167 N N . CYS A 1 384 ? -0.812 16.298 -5.770 1.00 93.19 384 CYS A N 1
ATOM 3168 C CA . CYS A 1 384 ? -1.542 16.032 -7.009 1.00 93.19 384 CYS A CA 1
ATOM 3169 C C . CYS A 1 384 ? -2.339 17.249 -7.503 1.00 93.19 384 CYS A C 1
ATOM 3171 O O . CYS A 1 384 ? -2.579 17.365 -8.707 1.00 93.19 384 CYS A O 1
ATOM 3173 N N . ASN A 1 385 ? -2.750 18.144 -6.598 1.00 91.38 385 ASN A N 1
ATOM 3174 C CA . ASN A 1 385 ? -3.385 19.407 -6.951 1.00 91.38 385 ASN A CA 1
ATOM 3175 C C . ASN A 1 385 ? -2.318 20.504 -7.067 1.00 91.38 385 ASN A C 1
ATOM 3177 O O . ASN A 1 385 ? -1.616 20.806 -6.103 1.00 91.38 385 ASN A O 1
ATOM 3181 N N . THR A 1 386 ? -2.222 21.118 -8.247 1.00 88.62 386 THR A N 1
ATOM 3182 C CA . THR A 1 386 ? -1.174 22.090 -8.585 1.00 88.62 386 THR A CA 1
ATOM 3183 C C . THR A 1 386 ? -1.175 23.324 -7.692 1.00 88.62 386 THR A C 1
ATOM 3185 O O . THR A 1 386 ? -0.105 23.868 -7.432 1.00 88.62 386 THR A O 1
ATOM 3188 N N . LYS A 1 387 ? -2.342 23.709 -7.159 1.00 90.50 387 LYS A N 1
ATOM 3189 C CA . LYS A 1 387 ? -2.493 24.831 -6.225 1.00 90.50 387 LYS A CA 1
ATOM 3190 C C . LYS A 1 387 ? -1.724 24.623 -4.916 1.00 90.50 387 LYS A C 1
ATOM 3192 O O . LYS A 1 387 ? -1.307 25.602 -4.322 1.00 90.50 387 LYS A O 1
ATOM 3197 N N . TYR A 1 388 ? -1.543 23.374 -4.482 1.00 93.62 388 TYR A N 1
ATOM 3198 C CA . TYR A 1 388 ? -0.997 23.035 -3.162 1.00 93.62 388 TYR A CA 1
ATOM 3199 C C . TYR A 1 388 ? 0.407 22.410 -3.218 1.00 93.62 388 TYR A C 1
ATOM 3201 O O . TYR A 1 388 ? 0.859 21.768 -2.264 1.00 93.62 388 TYR A O 1
ATOM 3209 N N . ILE A 1 389 ? 1.099 22.532 -4.356 1.00 92.62 389 ILE A N 1
ATOM 3210 C CA . ILE A 1 389 ? 2.433 21.946 -4.548 1.00 92.62 389 ILE A CA 1
ATOM 3211 C C . ILE A 1 389 ? 3.460 22.572 -3.592 1.00 92.62 389 ILE A C 1
ATOM 3213 O O . ILE A 1 389 ? 4.301 21.852 -3.048 1.00 92.62 389 ILE A O 1
ATOM 3217 N N . GLU A 1 390 ? 3.395 23.884 -3.366 1.00 92.00 390 GLU A N 1
ATOM 3218 C CA . GLU A 1 390 ? 4.326 24.606 -2.490 1.00 92.00 390 GLU A CA 1
ATOM 3219 C C . GLU A 1 390 ? 4.131 24.211 -1.019 1.00 92.00 390 GLU A C 1
ATOM 3221 O O . GLU A 1 390 ? 5.094 23.899 -0.314 1.00 92.00 390 GLU A O 1
ATOM 3226 N N . GLU A 1 391 ? 2.884 24.117 -0.555 1.00 94.62 391 GLU A N 1
ATOM 3227 C CA . GLU A 1 391 ? 2.536 23.617 0.775 1.00 94.62 391 GLU A CA 1
ATOM 3228 C C . GLU A 1 391 ? 2.995 22.169 0.955 1.00 94.62 391 GLU A C 1
ATOM 3230 O O . GLU A 1 391 ? 3.617 21.826 1.967 1.00 94.62 391 GLU A O 1
ATOM 3235 N N . ALA A 1 392 ? 2.757 21.318 -0.047 1.00 96.31 392 ALA A N 1
ATOM 3236 C CA . ALA A 1 392 ? 3.207 19.935 -0.014 1.00 96.31 392 ALA A CA 1
ATOM 3237 C C . ALA A 1 392 ? 4.742 19.832 0.053 1.00 96.31 392 ALA A C 1
ATOM 3239 O O . ALA A 1 392 ? 5.272 19.013 0.815 1.00 96.31 392 ALA A O 1
ATOM 3240 N N . LEU A 1 393 ? 5.476 20.686 -0.670 1.00 95.88 393 LEU A N 1
ATOM 3241 C CA . LEU A 1 393 ? 6.937 20.762 -0.584 1.00 95.88 393 LEU A CA 1
ATOM 3242 C C . LEU A 1 393 ? 7.387 21.194 0.815 1.00 95.88 393 LEU A C 1
ATOM 3244 O O . LEU A 1 393 ? 8.229 20.529 1.424 1.00 95.88 393 LEU A O 1
ATOM 3248 N N . ASN A 1 394 ? 6.767 22.231 1.377 1.00 95.31 394 ASN A N 1
ATOM 3249 C CA . ASN A 1 394 ? 7.047 22.710 2.729 1.00 95.31 394 ASN A CA 1
ATOM 3250 C C . ASN A 1 394 ? 6.843 21.614 3.789 1.00 95.31 394 ASN A C 1
ATOM 3252 O O . ASN A 1 394 ? 7.691 21.418 4.671 1.00 95.31 394 ASN A O 1
ATOM 3256 N N . PHE A 1 395 ? 5.753 20.850 3.702 1.00 96.81 395 PHE A N 1
ATOM 3257 C CA . PHE A 1 395 ? 5.499 19.716 4.594 1.00 96.81 395 PHE A CA 1
ATOM 3258 C C . PHE A 1 395 ? 6.490 18.570 4.392 1.00 96.81 395 PHE A C 1
ATOM 3260 O O . PHE A 1 395 ? 7.001 18.015 5.372 1.00 96.81 395 PHE A O 1
ATOM 3267 N N . THR A 1 396 ? 6.844 18.274 3.143 1.00 96.81 396 THR A N 1
ATOM 3268 C CA . THR A 1 396 ? 7.871 17.281 2.804 1.00 96.81 396 THR A CA 1
ATOM 3269 C C . THR A 1 396 ? 9.218 17.656 3.427 1.00 96.81 396 THR A C 1
ATOM 3271 O O . THR A 1 396 ? 9.855 16.835 4.089 1.00 96.81 396 THR A O 1
ATOM 3274 N N . VAL A 1 397 ? 9.632 18.923 3.332 1.00 95.25 397 VAL A N 1
ATOM 3275 C CA . VAL A 1 397 ? 10.861 19.431 3.962 1.00 95.25 397 VAL A CA 1
ATOM 3276 C C . VAL A 1 397 ? 10.816 19.287 5.487 1.00 95.25 397 VAL A C 1
ATOM 3278 O O . VAL A 1 397 ? 11.815 18.889 6.098 1.00 95.25 397 VAL A O 1
ATOM 3281 N N . LYS A 1 398 ? 9.671 19.561 6.130 1.00 94.38 398 LYS A N 1
ATOM 3282 C CA . LYS A 1 398 ? 9.495 19.355 7.582 1.00 94.38 398 LYS A CA 1
ATOM 3283 C C . LYS A 1 398 ? 9.673 17.883 7.981 1.00 94.38 398 LYS A C 1
ATOM 3285 O O . LYS A 1 398 ? 10.287 17.617 9.018 1.00 94.38 398 LYS A O 1
ATOM 3290 N N . LEU A 1 399 ? 9.199 16.929 7.174 1.00 92.75 399 LEU A N 1
ATOM 3291 C CA . LEU A 1 399 ? 9.443 15.501 7.412 1.00 92.75 399 LEU A CA 1
ATOM 3292 C C . LEU A 1 399 ? 10.922 15.133 7.227 1.00 92.75 399 LEU A C 1
ATOM 3294 O O . LEU A 1 399 ? 11.509 14.493 8.104 1.00 92.75 399 LEU A O 1
ATOM 3298 N N . LEU A 1 400 ? 11.560 15.613 6.155 1.00 93.50 400 LEU A N 1
ATOM 3299 C CA . LEU A 1 400 ? 12.973 15.345 5.858 1.00 93.50 400 LEU A CA 1
ATOM 3300 C C . LEU A 1 400 ? 13.927 15.843 6.959 1.00 93.50 400 LEU A C 1
ATOM 3302 O O . LEU A 1 400 ? 14.937 15.196 7.260 1.00 93.50 400 LEU A O 1
ATOM 3306 N N . LYS A 1 401 ? 13.592 16.958 7.625 1.00 91.25 401 LYS A N 1
ATOM 3307 C CA . LYS A 1 401 ? 14.365 17.516 8.753 1.00 91.25 401 LYS A CA 1
ATOM 3308 C C . LYS A 1 401 ? 14.467 16.575 9.960 1.00 91.25 401 LYS A C 1
ATOM 3310 O O . LYS A 1 401 ? 15.363 16.763 10.778 1.00 91.25 401 LYS A O 1
ATOM 3315 N N . LYS A 1 402 ? 13.616 15.547 10.068 1.00 85.00 402 LYS A N 1
ATOM 3316 C CA . LYS A 1 402 ? 13.642 14.571 11.176 1.00 85.00 402 LYS A CA 1
ATOM 3317 C C . LYS A 1 402 ? 14.828 13.592 11.096 1.00 85.00 402 LYS A C 1
ATOM 3319 O O . LYS A 1 402 ? 15.124 12.930 12.084 1.00 85.00 402 LYS A O 1
ATOM 3324 N N . GLN A 1 403 ? 15.517 13.501 9.950 1.00 83.62 403 GLN A N 1
ATOM 3325 C CA . GLN A 1 403 ? 16.742 12.706 9.717 1.00 83.62 403 GLN A CA 1
ATOM 3326 C C . GLN A 1 403 ? 16.676 11.200 10.055 1.00 83.62 403 GLN A C 1
ATOM 3328 O O . GLN A 1 403 ? 17.714 10.543 10.131 1.00 83.62 403 GLN A O 1
ATOM 3333 N N . ASN A 1 404 ? 15.483 10.629 10.226 1.00 88.56 404 ASN A N 1
ATOM 3334 C CA . ASN A 1 404 ? 15.291 9.185 10.349 1.00 88.56 404 ASN A CA 1
ATOM 3335 C C . ASN A 1 404 ? 15.217 8.564 8.934 1.00 88.56 404 ASN A C 1
ATOM 3337 O O . ASN A 1 404 ? 14.327 8.960 8.189 1.00 88.56 404 ASN A O 1
ATOM 3341 N N . PRO A 1 405 ? 16.097 7.617 8.549 1.00 91.12 405 PRO A N 1
ATOM 3342 C CA . PRO A 1 405 ? 16.087 6.935 7.250 1.00 91.12 405 PRO A CA 1
ATOM 3343 C C . PRO A 1 405 ? 14.730 6.427 6.755 1.00 91.12 405 PRO A C 1
ATOM 3345 O O . PRO A 1 405 ? 14.440 6.607 5.577 1.00 91.12 405 PRO A O 1
ATOM 3348 N N . TYR A 1 406 ? 13.878 5.871 7.620 1.00 91.38 406 TYR A N 1
ATOM 3349 C CA . TYR A 1 406 ? 12.519 5.474 7.234 1.00 91.38 406 TYR A CA 1
ATOM 3350 C C . TYR A 1 406 ? 11.654 6.685 6.890 1.00 91.38 406 TYR A C 1
ATOM 3352 O O . TYR A 1 406 ? 10.996 6.704 5.856 1.00 91.38 406 TYR A O 1
ATOM 3360 N N . LEU A 1 407 ? 11.724 7.752 7.688 1.00 91.06 407 LEU A N 1
ATOM 3361 C CA . LEU A 1 407 ? 11.022 8.993 7.356 1.00 91.06 407 LEU A CA 1
ATOM 3362 C C . LEU A 1 407 ? 11.585 9.650 6.093 1.00 91.06 407 LEU A C 1
ATOM 3364 O O . LEU A 1 407 ? 10.813 10.213 5.327 1.00 91.06 407 LEU A O 1
ATOM 3368 N N . ILE A 1 408 ? 12.895 9.553 5.842 1.00 94.44 408 ILE A N 1
ATOM 3369 C CA . ILE A 1 408 ? 13.501 10.000 4.582 1.00 94.44 408 ILE A CA 1
ATOM 3370 C C . ILE A 1 408 ? 12.924 9.203 3.414 1.00 94.44 408 ILE A C 1
ATOM 3372 O O . ILE A 1 408 ? 12.481 9.818 2.452 1.00 94.44 408 ILE A O 1
ATOM 3376 N N . LEU A 1 409 ? 12.889 7.870 3.516 1.00 94.25 409 LEU A N 1
ATOM 3377 C CA . LEU A 1 409 ? 12.315 6.993 2.497 1.00 94.25 409 LEU A CA 1
ATOM 3378 C C . LEU A 1 409 ? 10.866 7.391 2.183 1.00 94.25 409 LEU A C 1
ATOM 3380 O O . LEU A 1 409 ? 10.556 7.693 1.035 1.00 94.25 409 LEU A O 1
ATOM 3384 N N . GLN A 1 410 ? 10.012 7.486 3.206 1.00 94.19 410 GLN A N 1
ATOM 3385 C CA . GLN A 1 410 ? 8.603 7.854 3.033 1.00 94.19 410 GLN A CA 1
ATOM 3386 C C . GLN A 1 410 ? 8.436 9.271 2.458 1.00 94.19 410 GLN A C 1
ATOM 3388 O O . GLN A 1 410 ? 7.593 9.495 1.597 1.00 94.19 410 GLN A O 1
ATOM 3393 N N . SER A 1 411 ? 9.280 10.225 2.861 1.00 95.62 411 SER A N 1
ATOM 3394 C CA . SER A 1 411 ? 9.216 11.612 2.367 1.00 95.62 411 SER A CA 1
ATOM 3395 C C . SER A 1 411 ? 9.644 11.771 0.906 1.00 95.62 411 SER A C 1
ATOM 3397 O O . SER A 1 411 ? 9.392 12.819 0.315 1.00 95.62 411 SER A O 1
ATOM 3399 N N . ILE A 1 412 ? 10.296 10.770 0.303 1.00 96.69 412 ILE A N 1
ATOM 3400 C CA . ILE A 1 412 ? 10.647 10.832 -1.120 1.00 96.69 412 ILE A CA 1
ATOM 3401 C C . ILE A 1 412 ? 9.415 10.597 -2.005 1.00 96.69 412 ILE A C 1
ATOM 3403 O O . ILE A 1 412 ? 9.381 11.145 -3.100 1.00 96.69 412 ILE A O 1
ATOM 3407 N N . TYR A 1 413 ? 8.377 9.889 -1.543 1.00 95.81 413 TYR A N 1
ATOM 3408 C CA . TYR A 1 413 ? 7.142 9.703 -2.323 1.00 95.81 413 TYR A CA 1
ATOM 3409 C C . TYR A 1 413 ? 6.472 11.036 -2.706 1.00 95.81 413 TYR A C 1
ATOM 3411 O O . TYR A 1 413 ? 6.300 11.280 -3.903 1.00 95.81 413 TYR A O 1
ATOM 3419 N N . PRO A 1 414 ? 6.192 11.962 -1.762 1.00 96.88 414 PRO A N 1
ATOM 3420 C CA . PRO A 1 414 ? 5.799 13.326 -2.109 1.00 96.88 414 PRO A CA 1
ATOM 3421 C C . PRO A 1 414 ? 6.766 14.023 -3.054 1.00 96.88 414 PRO A C 1
ATOM 3423 O O . PRO A 1 414 ? 6.336 14.690 -3.988 1.00 96.88 414 PRO A O 1
ATOM 3426 N N . LEU A 1 415 ? 8.075 13.871 -2.826 1.00 97.44 415 LEU A N 1
ATOM 3427 C CA . LEU A 1 415 ? 9.095 14.547 -3.620 1.00 97.44 415 LEU A CA 1
ATOM 3428 C C . LEU A 1 415 ? 9.077 14.087 -5.083 1.00 97.44 415 LEU A C 1
ATOM 3430 O O . LEU A 1 415 ? 9.275 14.917 -5.967 1.00 97.44 415 LEU A O 1
ATOM 3434 N N . ILE A 1 416 ? 8.822 12.802 -5.350 1.00 96.62 416 ILE A N 1
ATOM 3435 C CA . ILE A 1 416 ? 8.639 12.258 -6.704 1.00 96.62 416 ILE A CA 1
ATOM 3436 C C . ILE A 1 416 ? 7.433 12.927 -7.368 1.00 96.62 416 ILE A C 1
ATOM 3438 O O . ILE A 1 416 ? 7.566 13.467 -8.468 1.00 96.62 416 ILE A O 1
ATOM 3442 N N . GLU A 1 417 ? 6.289 12.952 -6.680 1.00 96.31 417 GLU A N 1
ATOM 3443 C CA . GLU A 1 417 ? 5.052 13.538 -7.206 1.00 96.31 417 GLU A CA 1
ATOM 3444 C C . GLU A 1 417 ? 5.230 15.032 -7.511 1.00 96.31 417 GLU A C 1
ATOM 3446 O O . GLU A 1 417 ? 4.989 15.476 -8.634 1.00 96.31 417 GLU A O 1
ATOM 3451 N N . ILE A 1 418 ? 5.765 15.788 -6.546 1.00 95.69 418 ILE A N 1
ATOM 3452 C CA . ILE A 1 418 ? 6.072 17.219 -6.678 1.00 95.69 418 ILE A CA 1
ATOM 3453 C C . ILE A 1 418 ? 7.033 17.454 -7.851 1.00 95.69 418 ILE A C 1
ATOM 3455 O O . ILE A 1 418 ? 6.807 18.340 -8.675 1.00 95.69 418 ILE A O 1
ATOM 3459 N N . SER A 1 419 ? 8.075 16.625 -7.978 1.00 94.81 419 SER A N 1
ATOM 3460 C CA . SER A 1 419 ? 9.032 16.725 -9.084 1.00 94.81 419 SER A CA 1
ATOM 3461 C C . SER A 1 419 ? 8.357 16.532 -10.438 1.00 94.81 419 SER A C 1
ATOM 3463 O O . SER A 1 419 ? 8.678 17.263 -11.371 1.00 94.81 419 SER A O 1
ATOM 3465 N N . SER A 1 420 ? 7.429 15.583 -10.562 1.00 93.44 420 SER A N 1
ATOM 3466 C CA . SER A 1 420 ? 6.726 15.320 -11.824 1.00 93.44 420 SER A CA 1
ATOM 3467 C C . SER A 1 420 ? 5.756 16.441 -12.216 1.00 93.44 420 SER A C 1
ATOM 3469 O O . SER A 1 420 ? 5.620 16.756 -13.398 1.00 93.44 420 SER A O 1
ATOM 3471 N N . ARG A 1 421 ? 5.132 17.101 -11.231 1.00 90.62 421 ARG A N 1
ATOM 3472 C CA . ARG A 1 421 ? 4.073 18.095 -11.461 1.00 90.62 421 ARG A CA 1
ATOM 3473 C C . ARG A 1 421 ? 4.528 19.542 -11.460 1.00 90.62 421 ARG A C 1
ATOM 3475 O O . ARG A 1 421 ? 3.757 20.383 -11.916 1.00 90.62 421 ARG A O 1
ATOM 3482 N N . ARG A 1 422 ? 5.757 19.846 -11.025 1.00 86.88 422 ARG A N 1
ATOM 3483 C CA . ARG A 1 422 ? 6.292 21.223 -10.944 1.00 86.88 422 ARG A CA 1
ATOM 3484 C C . ARG A 1 422 ? 6.114 22.050 -12.222 1.00 86.88 422 ARG A C 1
ATOM 3486 O O . ARG A 1 422 ? 6.006 23.261 -12.157 1.00 86.88 422 ARG A O 1
ATOM 3493 N N . ASN A 1 423 ? 6.056 21.409 -13.391 1.00 82.75 423 ASN A N 1
ATOM 3494 C CA . ASN A 1 423 ? 5.855 22.100 -14.666 1.00 82.75 423 ASN A CA 1
ATOM 3495 C C . ASN A 1 423 ? 4.417 22.601 -14.884 1.00 82.75 423 ASN A C 1
ATOM 3497 O O . ASN A 1 423 ? 4.157 23.243 -15.893 1.00 82.75 423 ASN A O 1
ATOM 3501 N N . SER A 1 424 ? 3.494 22.311 -13.969 1.00 80.81 424 SER A N 1
ATOM 3502 C CA . SER A 1 424 ? 2.091 22.733 -14.039 1.00 80.81 424 SER A CA 1
ATOM 3503 C C . SER A 1 424 ? 1.809 24.003 -13.228 1.00 80.81 424 SER A C 1
ATOM 3505 O O . SER A 1 424 ? 0.661 24.430 -13.162 1.00 80.81 424 SER A O 1
ATOM 3507 N N . THR A 1 425 ? 2.828 24.584 -12.586 1.00 75.88 425 THR A N 1
ATOM 3508 C CA . THR A 1 425 ? 2.747 25.888 -11.913 1.00 75.88 425 THR A CA 1
ATOM 3509 C C . THR A 1 425 ? 3.164 27.020 -12.857 1.00 75.88 425 THR A C 1
ATOM 3511 O O . THR A 1 425 ? 3.748 26.778 -13.929 1.00 75.88 425 THR A O 1
ATOM 3514 N N . ASP A 1 426 ? 2.870 28.256 -12.446 1.00 75.88 426 ASP A N 1
ATOM 3515 C CA . ASP A 1 426 ? 3.275 29.473 -13.149 1.00 75.88 426 ASP A CA 1
ATOM 3516 C C . ASP A 1 426 ? 4.796 29.534 -13.357 1.00 75.88 426 ASP A C 1
ATOM 3518 O O . ASP A 1 426 ? 5.584 28.975 -12.589 1.00 75.88 426 ASP A O 1
ATOM 3522 N N . ILE A 1 427 ? 5.220 30.197 -14.438 1.00 69.44 427 ILE A N 1
ATOM 3523 C CA . ILE A 1 427 ? 6.601 30.144 -14.954 1.00 69.44 427 ILE A CA 1
ATOM 3524 C C . ILE A 1 427 ? 7.635 30.608 -13.915 1.00 69.44 427 ILE A C 1
ATOM 3526 O O . ILE A 1 427 ? 8.699 29.995 -13.801 1.00 69.44 427 ILE A O 1
ATOM 3530 N N . GLU A 1 428 ? 7.334 31.667 -13.162 1.00 69.44 428 GLU A N 1
ATOM 3531 C CA . GLU A 1 428 ? 8.240 32.223 -12.152 1.00 69.44 428 GLU A CA 1
ATOM 3532 C C . GLU A 1 428 ? 8.428 31.251 -10.976 1.00 69.44 428 GLU A C 1
ATOM 3534 O O . GLU A 1 428 ? 9.558 30.849 -10.674 1.00 69.44 428 GLU A O 1
ATOM 3539 N N . ASN A 1 429 ? 7.324 30.745 -10.416 1.00 76.75 429 ASN A N 1
ATOM 3540 C CA . ASN A 1 429 ? 7.352 29.763 -9.330 1.00 76.75 429 ASN A CA 1
ATOM 3541 C C . ASN A 1 429 ? 8.013 28.451 -9.771 1.00 76.75 429 ASN A C 1
ATOM 3543 O O . ASN A 1 429 ? 8.734 27.828 -8.994 1.00 76.75 429 ASN A O 1
ATOM 3547 N N . ARG A 1 430 ? 7.842 28.033 -11.033 1.00 83.12 430 ARG A N 1
ATOM 3548 C CA . ARG A 1 430 ? 8.413 26.785 -11.568 1.00 83.12 430 ARG A CA 1
ATOM 3549 C C . ARG A 1 430 ? 9.927 26.705 -11.412 1.00 83.12 430 ARG A C 1
ATOM 3551 O O . ARG A 1 430 ? 10.437 25.658 -11.012 1.00 83.12 430 ARG A O 1
ATOM 3558 N N . LYS A 1 431 ? 10.654 27.777 -11.745 1.00 84.81 431 LYS A N 1
ATOM 3559 C CA . LYS A 1 431 ? 12.125 27.773 -11.688 1.00 84.81 431 LYS A CA 1
ATOM 3560 C C . LYS A 1 431 ? 12.617 27.686 -10.246 1.00 84.81 431 LYS A C 1
ATOM 3562 O O . LYS A 1 431 ? 13.477 26.862 -9.946 1.00 84.81 431 LYS A O 1
ATOM 3567 N N . GLN A 1 432 ? 12.032 28.490 -9.361 1.00 86.88 432 GLN A N 1
ATOM 3568 C CA . GLN A 1 432 ? 12.356 28.467 -7.937 1.00 86.88 432 GLN A CA 1
ATOM 3569 C C . GLN A 1 432 ? 12.079 27.088 -7.327 1.00 86.88 432 GLN A C 1
ATOM 3571 O O . GLN A 1 432 ? 12.930 26.537 -6.626 1.00 86.88 432 GLN A O 1
ATOM 3576 N N . LEU A 1 433 ? 10.924 26.502 -7.651 1.00 89.44 433 LEU A N 1
ATOM 3577 C CA . LEU A 1 433 ? 10.541 25.182 -7.170 1.00 89.44 433 LEU A CA 1
ATOM 3578 C C . LEU A 1 433 ? 11.494 24.097 -7.692 1.00 89.44 433 LEU A C 1
ATOM 3580 O O . LEU A 1 433 ? 11.929 23.237 -6.929 1.00 89.44 433 LEU A O 1
ATOM 3584 N N . GLU A 1 434 ? 11.863 24.144 -8.978 1.00 91.25 434 GLU A N 1
ATOM 3585 C CA . GLU A 1 434 ? 12.834 23.218 -9.572 1.00 91.25 434 GLU A CA 1
ATOM 3586 C C . GLU A 1 434 ? 14.184 23.267 -8.844 1.00 91.25 434 GLU A C 1
ATOM 3588 O O . GLU A 1 434 ? 14.714 22.215 -8.472 1.00 91.25 434 GLU A O 1
ATOM 3593 N N . ASP A 1 435 ? 14.713 24.467 -8.600 1.00 91.56 435 ASP A N 1
ATOM 3594 C CA . ASP A 1 435 ? 15.992 24.662 -7.915 1.00 91.56 435 ASP A CA 1
ATOM 3595 C C . ASP A 1 435 ? 15.944 24.162 -6.461 1.00 91.56 435 ASP A C 1
ATOM 3597 O O . ASP A 1 435 ? 16.883 23.505 -5.989 1.00 91.56 435 ASP A O 1
ATOM 3601 N N . GLU A 1 436 ? 14.842 24.412 -5.750 1.00 94.31 436 GLU A N 1
ATOM 3602 C CA . GLU A 1 436 ? 14.651 23.942 -4.379 1.00 94.31 436 GLU A CA 1
ATOM 3603 C C . GLU A 1 436 ? 14.566 22.411 -4.303 1.00 94.31 436 GLU A C 1
ATOM 3605 O O . GLU A 1 436 ? 15.303 21.782 -3.530 1.00 94.31 436 GLU A O 1
ATOM 3610 N N . ILE A 1 437 ? 13.736 21.792 -5.147 1.00 95.25 437 ILE A N 1
ATOM 3611 C CA . ILE A 1 437 ? 13.596 20.332 -5.219 1.00 95.25 437 ILE A CA 1
ATOM 3612 C C . ILE A 1 437 ? 14.938 19.697 -5.591 1.00 95.25 437 ILE A C 1
ATOM 3614 O O . ILE A 1 437 ? 15.360 18.728 -4.951 1.00 95.25 437 ILE A O 1
ATOM 3618 N N . LEU A 1 438 ? 15.649 20.250 -6.580 1.00 95.50 438 LEU A N 1
ATOM 3619 C CA . LEU A 1 438 ? 16.952 19.741 -6.997 1.00 95.50 438 LEU A CA 1
ATOM 3620 C C . LEU A 1 438 ? 17.969 19.814 -5.853 1.00 95.50 438 LEU A C 1
ATOM 3622 O O . LEU A 1 438 ? 18.689 18.844 -5.595 1.00 95.50 438 LEU A O 1
ATOM 3626 N N . LYS A 1 439 ? 18.013 20.932 -5.120 1.00 96.38 439 LYS A N 1
ATOM 3627 C CA . LYS A 1 439 ? 18.885 21.102 -3.948 1.00 96.38 439 LYS A CA 1
ATOM 3628 C C . LYS A 1 439 ? 18.591 20.054 -2.873 1.00 96.38 439 LYS A C 1
ATOM 3630 O O . LYS A 1 439 ? 19.529 19.463 -2.318 1.00 96.38 439 LYS A O 1
ATOM 3635 N N . ILE A 1 440 ? 17.314 19.789 -2.597 1.00 97.12 440 ILE A N 1
ATOM 3636 C CA . ILE A 1 440 ? 16.878 18.743 -1.664 1.00 97.12 440 ILE A CA 1
ATOM 3637 C C . ILE A 1 440 ? 17.326 17.367 -2.169 1.00 97.12 440 ILE A C 1
ATOM 3639 O O . ILE A 1 440 ? 18.046 16.663 -1.456 1.00 97.12 440 ILE A O 1
ATOM 3643 N N . ALA A 1 441 ? 16.987 17.001 -3.406 1.00 97.12 441 ALA A N 1
ATOM 3644 C CA . ALA A 1 441 ? 17.300 15.701 -3.999 1.00 97.12 441 ALA A CA 1
ATOM 3645 C C . ALA A 1 441 ? 18.812 15.416 -4.033 1.00 97.12 441 ALA A C 1
ATOM 3647 O O . ALA A 1 441 ? 19.259 14.322 -3.670 1.00 97.12 441 ALA A O 1
ATOM 3648 N N . VAL A 1 442 ? 19.633 16.414 -4.382 1.00 96.81 442 VAL A N 1
ATOM 3649 C CA . VAL A 1 442 ? 21.101 16.312 -4.349 1.00 96.81 442 VAL A CA 1
ATOM 3650 C C . VAL A 1 442 ? 21.605 16.106 -2.922 1.00 96.81 442 VAL A C 1
ATOM 3652 O O . VAL A 1 442 ? 22.495 15.284 -2.695 1.00 96.81 442 VAL A O 1
ATOM 3655 N N . THR A 1 443 ? 21.038 16.808 -1.941 1.00 96.81 443 THR A N 1
ATOM 3656 C CA . THR A 1 443 ? 21.410 16.650 -0.526 1.00 96.81 443 THR A CA 1
ATOM 3657 C C . THR A 1 443 ? 21.077 15.248 -0.015 1.00 96.81 443 THR A C 1
ATOM 3659 O O . THR A 1 443 ? 21.915 14.602 0.620 1.00 96.81 443 THR A O 1
ATOM 3662 N N . LEU A 1 444 ? 19.889 14.737 -0.347 1.00 97.00 444 LEU A N 1
ATOM 3663 C CA . LEU A 1 444 ? 19.470 13.383 0.010 1.00 97.00 444 LEU A CA 1
ATOM 3664 C C . LEU A 1 444 ? 20.357 12.328 -0.652 1.00 97.00 444 LEU A C 1
ATOM 3666 O O . LEU A 1 444 ? 20.839 11.422 0.026 1.00 97.00 444 LEU A O 1
ATOM 3670 N N . THR A 1 445 ? 20.675 12.506 -1.933 1.00 96.69 445 THR A N 1
ATOM 3671 C CA . THR A 1 445 ? 21.617 11.645 -2.662 1.00 96.69 445 THR A CA 1
ATOM 3672 C C . THR A 1 445 ? 22.990 11.653 -2.011 1.00 96.69 445 THR A C 1
ATOM 3674 O O . THR A 1 445 ? 23.623 10.608 -1.873 1.00 96.69 445 THR A O 1
ATOM 3677 N N . LYS A 1 446 ? 23.471 12.811 -1.548 1.00 95.69 446 LYS A N 1
ATOM 3678 C CA . LYS A 1 446 ? 24.774 12.889 -0.886 1.00 95.69 446 LYS A CA 1
ATOM 3679 C C . LYS A 1 446 ? 24.819 12.111 0.429 1.00 95.69 446 LYS A C 1
ATOM 3681 O O . LYS A 1 446 ? 25.846 11.499 0.715 1.00 95.69 446 LYS A O 1
ATOM 3686 N N . LYS A 1 447 ? 23.732 12.137 1.204 1.00 95.31 447 LYS A N 1
ATOM 3687 C CA . LYS A 1 447 ? 23.687 11.614 2.578 1.00 95.31 447 LYS A CA 1
ATOM 3688 C C . LYS A 1 447 ? 23.163 10.176 2.690 1.00 95.31 447 LYS A C 1
ATOM 3690 O O . LYS A 1 447 ? 23.607 9.449 3.576 1.00 95.31 447 LYS A O 1
ATOM 3695 N N . TYR A 1 448 ? 22.239 9.767 1.822 1.00 95.19 448 TYR A N 1
ATOM 3696 C CA . TYR A 1 448 ? 21.438 8.550 2.009 1.00 95.19 448 TYR A CA 1
ATOM 3697 C C . TYR A 1 448 ? 21.475 7.555 0.837 1.00 95.19 448 TYR A C 1
ATOM 3699 O O . TYR A 1 448 ? 20.938 6.463 0.980 1.00 95.19 448 TYR A O 1
ATOM 3707 N N . SER A 1 449 ? 22.147 7.862 -0.278 1.00 93.81 449 SER A N 1
ATOM 3708 C CA . SER A 1 449 ? 22.229 6.964 -1.454 1.00 93.81 449 SER A CA 1
ATOM 3709 C C . SER A 1 449 ? 22.893 5.606 -1.196 1.00 93.81 449 SER A C 1
ATOM 3711 O O . SER A 1 449 ? 22.717 4.677 -1.975 1.00 93.81 449 SER A O 1
ATOM 3713 N N . ARG A 1 450 ? 23.623 5.454 -0.086 1.00 92.50 450 ARG A N 1
ATOM 3714 C CA . ARG A 1 450 ? 24.167 4.155 0.340 1.00 92.50 450 ARG A CA 1
ATOM 3715 C C . ARG A 1 450 ? 23.091 3.135 0.728 1.00 92.50 450 ARG A C 1
ATOM 3717 O O . ARG A 1 450 ? 23.392 1.950 0.770 1.00 92.50 450 ARG A O 1
ATOM 3724 N N . TYR A 1 451 ? 21.882 3.596 1.057 1.00 92.44 451 TYR A N 1
ATOM 3725 C CA . TYR A 1 451 ? 20.758 2.733 1.408 1.00 92.44 451 TYR A CA 1
ATOM 3726 C C . TYR A 1 451 ? 19.954 2.425 0.145 1.00 92.44 451 TYR A C 1
ATOM 3728 O O . TYR A 1 451 ? 19.379 3.337 -0.455 1.00 92.44 451 TYR A O 1
ATOM 3736 N N . LYS A 1 452 ? 19.903 1.149 -0.254 1.00 90.31 452 LYS A N 1
ATOM 3737 C CA . LYS A 1 452 ? 19.349 0.716 -1.550 1.00 90.31 452 LYS A CA 1
ATOM 3738 C C . LYS A 1 452 ? 17.909 1.192 -1.773 1.00 90.31 452 LYS A C 1
ATOM 3740 O O . LYS A 1 452 ? 17.616 1.773 -2.813 1.00 90.31 452 LYS A O 1
ATOM 3745 N N . ALA A 1 453 ? 17.034 1.037 -0.776 1.00 90.75 453 ALA A N 1
ATOM 3746 C CA . ALA A 1 453 ? 15.638 1.477 -0.860 1.00 90.75 453 ALA A CA 1
ATOM 3747 C C . ALA A 1 453 ? 15.507 2.991 -1.127 1.00 90.75 453 ALA A C 1
ATOM 3749 O O . ALA A 1 453 ? 14.708 3.415 -1.960 1.00 90.75 453 ALA A O 1
ATOM 3750 N N . ILE A 1 454 ? 16.343 3.810 -0.480 1.00 94.12 454 ILE A N 1
ATOM 3751 C CA . ILE A 1 454 ? 16.351 5.266 -0.680 1.00 94.12 454 ILE A CA 1
ATOM 3752 C C . ILE A 1 454 ? 16.928 5.619 -2.056 1.00 94.12 454 ILE A C 1
ATOM 3754 O O . ILE A 1 454 ? 16.384 6.484 -2.740 1.00 94.12 454 ILE A O 1
ATOM 3758 N N . ALA A 1 455 ? 17.998 4.945 -2.487 1.00 94.44 455 ALA A N 1
ATOM 3759 C CA . ALA A 1 455 ? 18.571 5.140 -3.817 1.00 94.44 455 ALA A CA 1
ATOM 3760 C C . ALA A 1 455 ? 17.548 4.845 -4.926 1.00 94.44 455 ALA A C 1
ATOM 3762 O O . ALA A 1 455 ? 17.417 5.649 -5.845 1.00 94.44 455 ALA A O 1
ATOM 3763 N N . ASN A 1 456 ? 16.776 3.758 -4.797 1.00 92.94 456 ASN A N 1
ATOM 3764 C CA . ASN A 1 456 ? 15.714 3.394 -5.740 1.00 92.94 456 ASN A CA 1
ATOM 3765 C C . ASN A 1 456 ? 14.698 4.532 -5.931 1.00 92.94 456 ASN A C 1
ATOM 3767 O O . ASN A 1 456 ? 14.369 4.882 -7.062 1.00 92.94 456 ASN A O 1
ATOM 3771 N N . LEU A 1 457 ? 14.215 5.136 -4.839 1.00 94.50 457 LEU A N 1
ATOM 3772 C CA . LEU A 1 457 ? 13.252 6.238 -4.928 1.00 94.50 457 LEU A CA 1
ATOM 3773 C C . LEU A 1 457 ? 13.898 7.539 -5.432 1.00 94.50 457 LEU A C 1
ATOM 3775 O O . LEU A 1 457 ? 13.280 8.283 -6.189 1.00 94.50 457 LEU A O 1
ATOM 3779 N N . LEU A 1 458 ? 15.158 7.810 -5.079 1.00 96.94 458 LEU A N 1
ATOM 3780 C CA . LEU A 1 458 ? 15.875 8.979 -5.600 1.00 96.94 458 LEU A CA 1
ATOM 3781 C C . LEU A 1 458 ? 16.102 8.897 -7.115 1.00 96.94 458 LEU A C 1
ATOM 3783 O O . LEU A 1 458 ? 16.011 9.926 -7.781 1.00 96.94 458 LEU A O 1
ATOM 3787 N N . VAL A 1 459 ? 16.330 7.706 -7.683 1.00 96.25 459 VAL A N 1
ATOM 3788 C CA . VAL A 1 459 ? 16.363 7.523 -9.148 1.00 96.25 459 VAL A CA 1
ATOM 3789 C C . VAL A 1 459 ? 15.058 8.021 -9.779 1.00 96.25 459 VAL A C 1
ATOM 3791 O O . VAL A 1 459 ? 15.103 8.745 -10.774 1.00 96.25 459 VAL A O 1
ATOM 3794 N N . GLN A 1 460 ? 13.907 7.733 -9.159 1.00 95.94 460 GLN A N 1
ATOM 3795 C CA . GLN A 1 460 ? 12.607 8.199 -9.653 1.00 95.94 460 GLN A CA 1
ATOM 3796 C C . GLN A 1 460 ? 12.449 9.720 -9.596 1.00 95.94 460 GLN A C 1
ATOM 3798 O O . GLN A 1 460 ? 11.909 10.316 -10.526 1.00 95.94 460 GLN A O 1
ATOM 3803 N N . VAL A 1 461 ? 12.982 10.371 -8.557 1.00 96.75 461 VAL A N 1
ATOM 3804 C CA . VAL A 1 461 ? 13.044 11.840 -8.506 1.00 96.75 461 VAL A CA 1
ATOM 3805 C C . VAL A 1 461 ? 13.819 12.369 -9.717 1.00 96.75 461 VAL A C 1
ATOM 3807 O O . VAL A 1 461 ? 13.315 13.227 -10.442 1.00 96.75 461 VAL A O 1
ATOM 3810 N N . PHE A 1 462 ? 15.004 11.816 -9.999 1.00 97.12 462 PHE A N 1
ATOM 3811 C CA . PHE A 1 462 ? 15.865 12.286 -11.090 1.00 97.12 462 PHE A CA 1
ATOM 3812 C C . PHE A 1 462 ? 15.357 11.979 -12.504 1.00 97.12 462 PHE A C 1
ATOM 3814 O O . PHE A 1 462 ? 15.783 12.671 -13.431 1.00 97.12 462 PHE A O 1
ATOM 3821 N N . PHE A 1 463 ? 14.389 11.073 -12.694 1.00 94.56 463 PHE A N 1
ATOM 3822 C CA . PHE A 1 463 ? 13.683 10.955 -13.984 1.00 94.56 463 PHE A CA 1
ATOM 3823 C C . PHE A 1 463 ? 13.012 12.256 -14.423 1.00 94.56 463 PHE A C 1
ATOM 3825 O O . PHE A 1 463 ? 12.860 12.495 -15.621 1.00 94.56 463 PHE A O 1
ATOM 3832 N N . ASN A 1 464 ? 12.675 13.121 -13.467 1.00 94.12 464 ASN A N 1
ATOM 3833 C CA . ASN A 1 464 ? 12.043 14.407 -13.724 1.00 94.12 464 ASN A CA 1
ATOM 3834 C C . ASN A 1 464 ? 13.057 15.546 -13.960 1.00 94.12 464 ASN A C 1
ATOM 3836 O O . ASN A 1 464 ? 12.653 16.651 -14.321 1.00 94.12 464 ASN A O 1
ATOM 3840 N N . PHE A 1 465 ? 14.365 15.296 -13.810 1.00 93.31 465 PHE A N 1
ATOM 3841 C CA . PHE A 1 465 ? 15.449 16.282 -13.961 1.00 93.31 465 PHE A CA 1
ATOM 3842 C C . PHE A 1 465 ? 16.332 15.977 -15.177 1.00 93.31 465 PHE A C 1
ATOM 3844 O O . PHE A 1 465 ? 17.561 15.934 -15.113 1.00 93.31 465 PHE A O 1
ATOM 3851 N N . LYS A 1 466 ? 15.695 15.790 -16.333 1.00 90.50 466 LYS A N 1
ATOM 3852 C CA . LYS A 1 466 ? 16.371 15.477 -17.599 1.00 90.50 466 LYS A CA 1
ATOM 3853 C C . LYS A 1 466 ? 17.270 16.601 -18.127 1.00 90.50 466 LYS A C 1
ATOM 3855 O O . LYS A 1 466 ? 18.122 16.346 -18.967 1.00 90.50 466 LYS A O 1
ATOM 3860 N N . SER A 1 467 ? 17.116 17.831 -17.642 1.00 90.44 467 SER A N 1
ATOM 3861 C CA . SER A 1 467 ? 17.852 18.992 -18.151 1.00 90.44 467 SER A CA 1
ATOM 3862 C C . SER A 1 467 ? 19.179 19.280 -17.440 1.00 90.44 467 SER A C 1
ATOM 3864 O O . SER A 1 467 ? 19.790 20.311 -17.714 1.00 90.44 467 SER A O 1
ATOM 3866 N N . LEU A 1 468 ? 19.624 18.414 -16.523 1.00 93.81 468 LEU A N 1
ATOM 3867 C CA . LEU A 1 468 ? 20.883 18.592 -15.789 1.00 93.81 468 LEU A CA 1
ATOM 3868 C C . LEU A 1 468 ? 22.086 18.776 -16.728 1.00 93.81 468 LEU A C 1
ATOM 3870 O O . LEU A 1 468 ? 22.123 18.213 -17.825 1.00 93.81 468 LEU A O 1
ATOM 3874 N N . ASP A 1 469 ? 23.067 19.552 -16.264 1.00 94.00 469 ASP A N 1
ATOM 3875 C CA . ASP A 1 469 ? 24.385 19.658 -16.892 1.00 94.00 469 ASP A CA 1
ATOM 3876 C C . ASP A 1 469 ? 25.209 18.373 -16.687 1.00 94.00 469 ASP A C 1
ATOM 3878 O O . ASP A 1 469 ? 24.905 17.535 -15.825 1.00 94.00 469 ASP A O 1
ATOM 3882 N N . SER A 1 470 ? 26.251 18.194 -17.505 1.00 95.06 470 SER A N 1
ATOM 3883 C CA . SER A 1 470 ? 27.027 16.950 -17.541 1.00 95.06 470 SER A CA 1
ATOM 3884 C C . SER A 1 470 ? 27.730 16.647 -16.223 1.00 95.06 470 SER A C 1
ATOM 3886 O O . SER A 1 470 ? 27.850 15.481 -15.850 1.00 95.06 470 SER A O 1
ATOM 3888 N N . GLU A 1 471 ? 28.173 17.671 -15.492 1.00 94.94 471 GLU A N 1
ATOM 3889 C CA . GLU A 1 471 ? 28.916 17.468 -14.252 1.00 94.94 471 GLU A CA 1
ATOM 3890 C C . GLU A 1 471 ? 27.991 17.053 -13.105 1.00 94.94 471 GLU A C 1
ATOM 3892 O O . GLU A 1 471 ? 28.251 16.057 -12.421 1.00 94.94 471 GLU A O 1
ATOM 3897 N N . LYS A 1 472 ? 26.852 17.737 -12.940 1.00 94.75 472 LYS A N 1
ATOM 3898 C CA . LYS A 1 472 ? 25.843 17.361 -11.942 1.00 94.75 472 LYS A CA 1
ATOM 3899 C C . LYS A 1 472 ? 25.289 15.972 -12.218 1.00 94.75 472 LYS A C 1
ATOM 3901 O O . LYS A 1 472 ? 25.276 15.145 -11.304 1.00 94.75 472 LYS A O 1
ATOM 3906 N N . ALA A 1 473 ? 24.881 15.691 -13.458 1.00 96.56 473 ALA A N 1
ATOM 3907 C CA . ALA A 1 473 ? 24.350 14.382 -13.830 1.00 96.56 473 ALA A CA 1
ATOM 3908 C C . ALA A 1 473 ? 25.368 13.265 -13.536 1.00 96.56 473 ALA A C 1
ATOM 3910 O O . ALA A 1 473 ? 25.020 12.261 -12.918 1.00 96.56 473 ALA A O 1
ATOM 3911 N N . ARG A 1 474 ? 26.651 13.468 -13.864 1.00 96.56 474 ARG A N 1
ATOM 3912 C CA . ARG A 1 474 ? 27.720 12.492 -13.595 1.00 96.56 474 ARG A CA 1
ATOM 3913 C C . ARG A 1 474 ? 27.872 12.199 -12.103 1.00 96.56 474 ARG A C 1
ATOM 3915 O O . ARG A 1 474 ? 27.962 11.035 -11.712 1.00 96.56 474 ARG A O 1
ATOM 3922 N N . VAL A 1 475 ? 27.903 13.236 -11.264 1.00 95.69 475 VAL A N 1
ATOM 3923 C CA . VAL A 1 475 ? 28.052 13.085 -9.807 1.00 95.69 475 VAL A CA 1
ATOM 3924 C C . VAL A 1 475 ? 26.834 12.404 -9.182 1.00 95.69 475 VAL A C 1
ATOM 3926 O O . VAL A 1 475 ? 26.998 11.556 -8.303 1.00 95.69 475 VAL A O 1
ATOM 3929 N N . ILE A 1 476 ? 25.627 12.765 -9.623 1.00 96.44 476 ILE A N 1
ATOM 3930 C CA . ILE A 1 476 ? 24.370 12.206 -9.115 1.00 96.44 476 ILE A CA 1
ATOM 3931 C C . ILE A 1 476 ? 24.255 10.729 -9.487 1.00 96.44 476 ILE A C 1
ATOM 3933 O O . ILE A 1 476 ? 24.106 9.897 -8.592 1.00 96.44 476 ILE A O 1
ATOM 3937 N N . LEU A 1 477 ? 24.390 10.388 -10.774 1.00 95.75 477 LEU A N 1
ATOM 3938 C CA . LEU A 1 477 ? 24.232 9.006 -11.225 1.00 95.75 477 LEU A CA 1
ATOM 3939 C C . LEU A 1 477 ? 25.257 8.081 -10.584 1.00 95.75 477 LEU A C 1
ATOM 3941 O O . LEU A 1 477 ? 24.877 7.020 -10.107 1.00 95.75 477 LEU A O 1
ATOM 3945 N N . ARG A 1 478 ? 26.516 8.524 -10.445 1.00 94.12 478 ARG A N 1
ATOM 3946 C CA . ARG A 1 478 ? 27.561 7.736 -9.776 1.00 94.12 478 ARG A CA 1
ATOM 3947 C C . ARG A 1 478 ? 27.205 7.380 -8.328 1.00 94.12 478 ARG A C 1
ATOM 3949 O O . ARG A 1 478 ? 27.615 6.336 -7.834 1.00 94.12 478 ARG A O 1
ATOM 3956 N N . ARG A 1 479 ? 26.465 8.243 -7.624 1.00 95.25 479 ARG A N 1
ATOM 3957 C CA . ARG A 1 479 ? 25.996 7.966 -6.255 1.00 95.25 479 ARG A CA 1
ATOM 3958 C C . ARG A 1 479 ? 24.772 7.053 -6.228 1.00 95.25 479 ARG A C 1
ATOM 3960 O O . ARG A 1 479 ? 24.560 6.383 -5.227 1.00 95.25 479 ARG A O 1
ATOM 3967 N N . LEU A 1 480 ? 23.983 7.032 -7.297 1.00 95.06 480 LEU A N 1
ATOM 3968 C CA . LEU A 1 480 ? 22.752 6.251 -7.414 1.00 95.06 480 LEU A CA 1
ATOM 3969 C C . LEU A 1 480 ? 22.938 4.924 -8.163 1.00 95.06 480 LEU A C 1
ATOM 3971 O O . LEU A 1 480 ? 21.949 4.257 -8.433 1.00 95.06 480 LEU A O 1
ATOM 3975 N N . GLU A 1 481 ? 24.171 4.509 -8.470 1.00 90.44 481 GLU A N 1
ATOM 3976 C CA . GLU A 1 481 ? 24.451 3.296 -9.262 1.00 90.44 481 GLU A CA 1
ATOM 3977 C C . GLU A 1 481 ? 23.866 2.005 -8.674 1.00 90.44 481 GLU A C 1
ATOM 3979 O O . GLU A 1 481 ? 23.589 1.073 -9.418 1.00 90.44 481 GLU A O 1
ATOM 3984 N N . ASN A 1 482 ? 23.653 1.951 -7.357 1.00 84.19 482 ASN A N 1
ATOM 3985 C CA . ASN A 1 482 ? 23.037 0.801 -6.687 1.00 84.19 482 ASN A CA 1
ATOM 3986 C C . ASN A 1 482 ? 21.495 0.842 -6.700 1.00 84.19 482 ASN A C 1
ATOM 3988 O O . ASN A 1 482 ? 20.855 -0.051 -6.141 1.00 84.19 482 ASN A O 1
ATOM 3992 N N . GLY A 1 483 ? 20.902 1.901 -7.254 1.00 88.62 483 GLY A N 1
ATOM 3993 C CA . GLY A 1 483 ? 19.461 2.079 -7.366 1.00 88.62 483 GLY A CA 1
ATOM 3994 C C . GLY A 1 483 ? 18.890 1.361 -8.589 1.00 88.62 483 GLY A C 1
ATOM 3995 O O . GLY A 1 483 ? 19.471 1.400 -9.670 1.00 88.62 483 GLY A O 1
ATOM 3996 N N . ARG A 1 484 ? 17.715 0.748 -8.431 1.00 87.19 484 ARG A N 1
ATOM 3997 C CA . ARG A 1 484 ? 16.930 0.168 -9.529 1.00 87.19 484 ARG A CA 1
ATOM 3998 C C . ARG A 1 484 ? 16.615 1.222 -10.587 1.00 87.19 484 ARG A C 1
ATOM 4000 O O . ARG A 1 484 ? 16.316 2.369 -10.251 1.00 87.19 484 ARG A O 1
ATOM 4007 N N . ASN A 1 485 ? 16.592 0.805 -11.848 1.00 88.25 485 ASN A N 1
ATOM 4008 C CA . ASN A 1 485 ? 16.282 1.631 -13.019 1.00 88.25 485 ASN A CA 1
ATOM 4009 C C . ASN A 1 485 ? 17.297 2.748 -13.311 1.00 88.25 485 ASN A C 1
ATOM 4011 O O . ASN A 1 485 ? 17.067 3.548 -14.222 1.00 88.25 485 ASN A O 1
ATOM 4015 N N . VAL A 1 486 ? 18.433 2.825 -12.606 1.00 93.19 486 VAL A N 1
ATOM 4016 C CA . VAL A 1 486 ? 19.454 3.853 -12.873 1.00 93.19 486 VAL A CA 1
ATOM 4017 C C . VAL A 1 486 ? 20.024 3.734 -14.291 1.00 93.19 486 VAL A C 1
ATOM 4019 O O . VAL A 1 486 ? 20.418 4.740 -14.883 1.00 93.19 486 VAL A O 1
ATOM 4022 N N . THR A 1 487 ? 20.020 2.531 -14.879 1.00 93.88 487 THR A N 1
ATOM 4023 C CA . THR A 1 487 ? 20.519 2.292 -16.244 1.00 93.88 487 THR A CA 1
ATOM 4024 C C . THR A 1 487 ? 19.763 3.110 -17.288 1.00 93.88 487 THR A C 1
ATOM 4026 O O . THR A 1 487 ? 20.378 3.637 -18.213 1.00 93.88 487 THR A O 1
ATOM 4029 N N . SER A 1 488 ? 18.459 3.322 -17.098 1.00 94.69 488 SER A N 1
ATOM 4030 C CA . SER A 1 488 ? 17.652 4.152 -17.997 1.00 94.69 488 SER A CA 1
ATOM 4031 C C . SER A 1 488 ? 18.058 5.631 -17.965 1.00 94.69 488 SER A C 1
ATOM 4033 O O . SER A 1 488 ? 18.078 6.280 -19.011 1.00 94.69 488 SER A O 1
ATOM 4035 N N . LEU A 1 489 ? 18.486 6.161 -16.809 1.00 95.81 489 LEU A N 1
ATOM 4036 C CA . LEU A 1 489 ? 19.088 7.497 -16.741 1.00 95.81 489 LEU A CA 1
ATOM 4037 C C . LEU A 1 489 ? 20.439 7.530 -17.460 1.00 95.81 489 LEU A C 1
ATOM 4039 O O . LEU A 1 489 ? 20.714 8.483 -18.185 1.00 95.81 489 LEU A O 1
ATOM 4043 N N . TYR A 1 490 ? 21.275 6.499 -17.308 1.00 96.56 490 TYR A N 1
ATOM 4044 C CA . TYR A 1 490 ? 22.538 6.426 -18.047 1.00 96.56 490 TYR A CA 1
ATOM 4045 C C . TYR A 1 490 ? 22.326 6.393 -19.563 1.00 96.56 490 TYR A C 1
ATOM 4047 O O . TYR A 1 490 ? 23.028 7.117 -20.266 1.00 96.56 490 TYR A O 1
ATOM 4055 N N . ILE A 1 491 ? 21.349 5.623 -20.060 1.00 96.56 491 ILE A N 1
ATOM 4056 C CA . ILE A 1 491 ? 20.949 5.640 -21.475 1.00 96.56 491 ILE A CA 1
ATOM 4057 C C . ILE A 1 491 ? 20.515 7.054 -21.872 1.00 96.56 491 ILE A C 1
ATOM 4059 O O . ILE A 1 491 ? 21.044 7.605 -22.836 1.00 96.56 491 ILE A O 1
ATOM 4063 N N . TYR A 1 492 ? 19.622 7.679 -21.095 1.00 96.75 492 TYR A N 1
ATOM 4064 C CA . TYR A 1 492 ? 19.147 9.035 -21.365 1.00 96.75 492 TYR A CA 1
ATOM 4065 C C . TYR A 1 492 ? 20.292 10.046 -21.516 1.00 96.75 492 TYR A C 1
ATOM 4067 O O . TYR A 1 492 ? 20.383 10.740 -22.528 1.00 96.75 492 TYR A O 1
ATOM 4075 N N . PHE A 1 493 ? 21.193 10.116 -20.534 1.00 97.19 493 PHE A N 1
ATOM 4076 C CA . PHE A 1 493 ? 22.289 11.085 -20.542 1.00 97.19 493 PHE A CA 1
ATOM 4077 C C . PHE A 1 493 ? 23.392 10.755 -21.558 1.00 97.19 493 PHE A C 1
ATOM 4079 O O . PHE A 1 493 ? 24.066 11.667 -22.032 1.00 97.19 493 PHE A O 1
ATOM 4086 N N . ALA A 1 494 ? 23.586 9.486 -21.920 1.00 96.69 494 ALA A N 1
ATOM 4087 C CA . ALA A 1 494 ? 24.561 9.106 -22.938 1.00 96.69 494 ALA A CA 1
ATOM 4088 C C . ALA A 1 494 ? 24.068 9.387 -24.365 1.00 96.69 494 ALA A C 1
ATOM 4090 O O . ALA A 1 494 ? 24.845 9.870 -25.190 1.00 96.69 494 ALA A O 1
ATOM 4091 N N . VAL A 1 495 ? 22.800 9.077 -24.638 1.00 95.50 495 VAL A N 1
ATOM 4092 C CA . VAL A 1 495 ? 22.253 8.993 -25.998 1.00 95.50 495 VAL A CA 1
ATOM 4093 C C . VAL A 1 495 ? 21.400 10.212 -26.347 1.00 95.50 495 VAL A C 1
ATOM 4095 O O . VAL A 1 495 ? 21.620 10.839 -27.374 1.00 95.50 495 VAL A O 1
ATOM 4098 N N . TYR A 1 496 ? 20.473 10.594 -25.468 1.00 95.19 496 TYR A N 1
ATOM 4099 C CA . TYR A 1 496 ? 19.401 11.544 -25.794 1.00 95.19 496 TYR A CA 1
ATOM 4100 C C . TYR A 1 496 ? 19.666 12.969 -25.302 1.00 95.19 496 TYR A C 1
ATOM 4102 O O . TYR A 1 496 ? 19.289 13.948 -25.938 1.00 95.19 496 TYR A O 1
ATOM 4110 N N . ARG A 1 497 ? 20.337 13.129 -24.156 1.00 95.00 497 ARG A N 1
ATOM 4111 C CA . ARG A 1 497 ? 20.603 14.461 -23.596 1.00 95.00 497 ARG A CA 1
ATOM 4112 C C . ARG A 1 497 ? 21.384 15.413 -24.525 1.00 95.00 497 ARG A C 1
ATOM 4114 O O . ARG A 1 497 ? 21.107 16.604 -24.427 1.00 95.00 497 ARG A O 1
ATOM 4121 N N . PRO A 1 498 ? 22.325 14.977 -25.388 1.00 93.31 498 PRO A N 1
ATOM 4122 C CA . PRO A 1 498 ? 23.006 15.880 -26.322 1.00 93.31 498 PRO A CA 1
ATOM 4123 C C . PRO A 1 498 ? 22.080 16.610 -27.298 1.00 93.31 498 PRO A C 1
ATOM 4125 O O . PRO A 1 498 ? 22.371 17.746 -27.655 1.00 93.31 498 PRO A O 1
ATOM 4128 N N . SER A 1 499 ? 20.985 15.971 -27.723 1.00 90.62 499 SER A N 1
ATOM 4129 C CA . SER A 1 499 ? 20.011 16.547 -28.658 1.00 90.62 499 SER A CA 1
ATOM 4130 C C . SER A 1 499 ? 18.826 17.216 -27.956 1.00 90.62 499 SER A C 1
ATOM 4132 O O . SER A 1 499 ? 18.132 18.028 -28.559 1.00 90.62 499 SER A O 1
ATOM 4134 N N . HIS A 1 500 ? 18.585 16.911 -26.680 1.00 92.38 500 HIS A N 1
ATOM 4135 C CA . HIS A 1 500 ? 17.545 17.553 -25.873 1.00 92.38 500 HIS A CA 1
ATOM 4136 C C . HIS A 1 500 ? 18.094 18.746 -25.084 1.00 92.38 500 HIS A C 1
ATOM 4138 O O . HIS A 1 500 ? 19.219 18.697 -24.599 1.00 92.38 500 HIS A O 1
ATOM 4144 N N . PHE A 1 501 ? 17.275 19.773 -24.835 1.00 88.06 501 PHE A N 1
ATOM 4145 C CA . PHE A 1 501 ? 17.652 20.956 -24.040 1.00 88.06 501 PHE A CA 1
ATOM 4146 C C . PHE A 1 501 ? 18.935 21.650 -24.542 1.00 88.06 501 PHE A C 1
ATOM 4148 O O . PHE A 1 501 ? 19.830 21.967 -23.747 1.00 88.06 501 PHE A O 1
ATOM 4155 N N . ILE A 1 502 ? 19.053 21.822 -25.863 1.00 86.50 502 ILE A N 1
ATOM 4156 C CA . ILE A 1 502 ? 20.206 22.457 -26.528 1.00 86.50 502 ILE A CA 1
ATOM 4157 C C . ILE A 1 502 ? 20.347 23.915 -26.067 1.00 86.50 502 ILE A C 1
ATOM 4159 O O . ILE A 1 502 ? 21.456 24.410 -25.870 1.00 86.50 502 ILE A O 1
ATOM 4163 N N . GLU A 1 503 ? 19.225 24.578 -25.787 1.00 85.50 503 GLU A N 1
ATOM 4164 C CA . GLU A 1 503 ? 19.158 25.942 -25.263 1.00 85.50 503 GLU A CA 1
ATOM 4165 C C . GLU A 1 503 ? 19.829 26.110 -23.889 1.00 85.50 503 GLU A C 1
ATOM 4167 O O . GLU A 1 503 ? 20.175 27.225 -23.506 1.00 85.50 503 GLU A O 1
ATOM 4172 N N . LYS A 1 504 ? 20.060 25.014 -23.147 1.00 82.06 504 LYS A N 1
ATOM 4173 C CA . LYS A 1 504 ? 20.759 25.031 -21.849 1.00 82.06 504 LYS A CA 1
ATOM 4174 C C . LYS A 1 504 ? 22.282 24.862 -21.959 1.00 82.06 504 LYS A C 1
ATOM 4176 O O . LYS A 1 504 ? 22.949 24.753 -20.930 1.00 82.06 504 LYS A O 1
ATOM 4181 N N . GLY A 1 505 ? 22.832 24.844 -23.173 1.00 85.19 505 GLY A N 1
ATOM 4182 C CA . GLY A 1 505 ? 24.269 24.769 -23.436 1.00 85.19 505 GLY A CA 1
ATOM 4183 C C . GLY A 1 505 ? 24.765 23.377 -23.830 1.00 85.19 505 GLY A C 1
ATOM 4184 O O . GLY A 1 505 ? 24.008 22.409 -23.917 1.00 85.19 505 GLY A O 1
ATOM 4185 N N . THR A 1 506 ? 26.072 23.279 -24.085 1.00 88.56 506 THR A N 1
ATOM 4186 C CA . THR A 1 506 ? 26.709 22.047 -24.564 1.00 88.56 506 THR A CA 1
ATOM 4187 C C . THR A 1 506 ? 26.751 20.975 -23.473 1.00 88.56 506 THR A C 1
ATOM 4189 O O . THR A 1 506 ? 27.166 21.216 -22.339 1.00 88.56 506 THR A O 1
ATOM 4192 N N . PHE A 1 507 ? 26.332 19.753 -23.814 1.00 95.50 507 PHE A N 1
ATOM 4193 C CA . PHE A 1 507 ? 26.330 18.619 -22.891 1.00 95.50 507 PHE A CA 1
ATOM 4194 C C . PHE A 1 507 ? 27.403 17.594 -23.271 1.00 95.50 507 PHE A C 1
ATOM 4196 O O . PHE A 1 507 ? 27.348 16.983 -24.336 1.00 95.50 507 PHE A O 1
ATOM 4203 N N . ASN A 1 508 ? 28.364 17.352 -22.375 1.00 96.00 508 ASN A N 1
ATOM 4204 C CA . ASN A 1 508 ? 29.380 16.320 -22.573 1.00 96.00 508 ASN A CA 1
ATOM 4205 C C . ASN A 1 508 ? 28.846 14.933 -22.167 1.00 96.00 508 ASN A C 1
ATOM 4207 O O . ASN A 1 508 ? 28.856 14.575 -20.987 1.00 96.00 508 ASN A O 1
ATOM 4211 N N . ASN A 1 509 ? 28.421 14.130 -23.146 1.00 96.19 509 ASN A N 1
ATOM 4212 C CA . ASN A 1 509 ? 27.915 12.769 -22.925 1.00 96.19 509 ASN A CA 1
ATOM 4213 C C . ASN A 1 509 ? 29.004 11.690 -22.784 1.00 96.19 509 ASN A C 1
ATOM 4215 O O . ASN A 1 509 ? 28.712 10.566 -22.363 1.00 96.19 509 ASN A O 1
ATOM 4219 N N . ARG A 1 510 ? 30.267 12.010 -23.084 1.00 97.00 510 ARG A N 1
ATOM 4220 C CA . ARG A 1 510 ? 31.381 11.048 -23.104 1.00 97.00 510 ARG A CA 1
ATOM 4221 C C . ARG A 1 510 ? 31.544 10.261 -21.789 1.00 97.00 510 ARG A C 1
ATOM 4223 O O . ARG A 1 510 ? 31.726 9.045 -21.861 1.00 97.00 510 ARG A O 1
ATOM 4230 N N . PRO A 1 511 ? 31.421 10.866 -20.585 1.00 96.75 511 PRO A N 1
ATOM 4231 C CA . PRO A 1 511 ? 31.482 10.122 -19.323 1.00 96.75 511 PRO A CA 1
ATOM 4232 C C . PRO A 1 511 ? 30.379 9.065 -19.174 1.00 96.75 511 PRO A C 1
ATOM 4234 O O . PRO A 1 511 ? 30.621 8.005 -18.598 1.00 96.75 511 PRO A O 1
ATOM 4237 N N . PHE A 1 512 ? 29.184 9.330 -19.705 1.00 97.00 512 PHE A N 1
ATOM 4238 C CA . PHE A 1 512 ? 28.031 8.431 -19.615 1.00 97.00 512 PHE A CA 1
ATOM 4239 C C . PHE A 1 512 ? 28.155 7.284 -20.616 1.00 97.00 512 PHE A C 1
ATOM 4241 O O . PHE A 1 512 ? 27.964 6.133 -20.233 1.00 97.00 512 PHE A O 1
ATOM 4248 N N . ILE A 1 513 ? 28.597 7.571 -21.847 1.00 96.44 513 ILE A N 1
ATOM 4249 C CA . ILE A 1 513 ? 28.950 6.548 -22.846 1.00 96.44 513 ILE A CA 1
ATOM 4250 C C . ILE A 1 513 ? 30.014 5.598 -22.282 1.00 96.44 513 ILE A C 1
ATOM 4252 O O . ILE A 1 513 ? 29.870 4.378 -22.356 1.00 96.44 513 ILE A O 1
ATOM 4256 N N . ASN A 1 514 ? 31.070 6.142 -21.669 1.00 95.69 514 ASN A N 1
ATOM 4257 C CA . ASN A 1 514 ? 32.121 5.337 -21.049 1.00 95.69 514 ASN A CA 1
ATOM 4258 C C . ASN A 1 514 ? 31.574 4.456 -19.919 1.00 95.69 514 ASN A C 1
ATOM 4260 O O . ASN A 1 514 ? 31.974 3.297 -19.799 1.00 95.69 514 ASN A O 1
ATOM 4264 N N . ARG A 1 515 ? 30.638 4.972 -19.111 1.00 94.81 515 ARG A N 1
ATOM 4265 C CA . ARG A 1 515 ? 30.026 4.198 -18.026 1.00 94.81 515 ARG A CA 1
ATOM 4266 C C . ARG A 1 515 ? 29.092 3.099 -18.537 1.00 94.81 515 ARG A C 1
ATOM 4268 O O . ARG A 1 515 ? 29.174 1.988 -18.024 1.00 94.81 515 ARG A O 1
ATOM 4275 N N . LEU A 1 516 ? 28.298 3.358 -19.578 1.00 94.56 516 LEU A N 1
ATOM 4276 C CA . LEU A 1 516 ? 27.494 2.333 -20.256 1.00 94.56 516 LEU A CA 1
ATOM 4277 C C . LEU A 1 516 ? 28.372 1.222 -20.838 1.00 94.56 516 LEU A C 1
ATOM 4279 O O . LEU A 1 516 ? 28.132 0.046 -20.580 1.00 94.56 516 LEU A O 1
ATOM 4283 N N . ASN A 1 517 ? 29.446 1.584 -21.546 1.00 93.88 517 ASN A N 1
ATOM 4284 C CA . ASN A 1 517 ? 30.408 0.608 -22.063 1.00 93.88 517 ASN A CA 1
ATOM 4285 C C . ASN A 1 517 ? 31.035 -0.226 -20.934 1.00 93.88 517 ASN A C 1
ATOM 4287 O O . ASN A 1 517 ? 31.246 -1.425 -21.107 1.00 93.88 517 ASN A O 1
ATOM 4291 N N . TYR A 1 518 ? 31.311 0.386 -19.778 1.00 93.75 518 TYR A N 1
ATOM 4292 C CA . TYR A 1 518 ? 31.783 -0.334 -18.597 1.00 93.75 518 TYR A CA 1
ATOM 4293 C C . TYR A 1 518 ? 30.728 -1.312 -18.058 1.00 93.75 518 TYR A C 1
ATOM 4295 O O . TYR A 1 518 ? 31.084 -2.451 -17.764 1.00 93.75 518 TYR A O 1
ATOM 4303 N N . PHE A 1 519 ? 29.453 -0.913 -17.962 1.00 92.06 519 PHE A N 1
ATOM 4304 C CA . PHE A 1 519 ? 28.367 -1.813 -17.547 1.00 92.06 519 PHE A CA 1
ATOM 4305 C C . PHE A 1 519 ? 28.242 -3.031 -18.459 1.00 92.06 519 PHE A C 1
ATOM 4307 O O . PHE A 1 519 ? 28.135 -4.149 -17.963 1.00 92.06 519 PHE A O 1
ATOM 4314 N N . ILE A 1 520 ? 28.347 -2.829 -19.772 1.00 90.25 520 ILE A N 1
ATOM 4315 C CA . ILE A 1 520 ? 28.294 -3.908 -20.763 1.00 90.25 520 ILE A CA 1
ATOM 4316 C C . ILE A 1 520 ? 29.514 -4.833 -20.600 1.00 90.25 520 ILE A C 1
ATOM 4318 O O . ILE A 1 520 ? 29.370 -6.020 -20.297 1.00 90.25 520 ILE A O 1
ATOM 4322 N N . LYS A 1 521 ? 30.732 -4.289 -20.717 1.00 89.06 521 LYS A N 1
ATOM 4323 C CA . LYS A 1 521 ? 31.962 -5.086 -20.883 1.00 89.06 521 LYS A CA 1
ATOM 4324 C C . LYS A 1 521 ? 32.549 -5.660 -19.594 1.00 89.06 521 LYS A C 1
ATOM 4326 O O . LYS A 1 521 ? 33.172 -6.712 -19.630 1.00 89.06 521 LYS A O 1
ATOM 4331 N N . SER A 1 522 ? 32.398 -4.984 -18.457 1.00 88.38 522 SER A N 1
ATOM 4332 C CA . SER A 1 522 ? 33.102 -5.369 -17.227 1.00 88.38 522 SER A CA 1
ATOM 4333 C C . SER A 1 522 ? 32.481 -6.599 -16.571 1.00 88.38 522 SER A C 1
ATOM 4335 O O . SER A 1 522 ? 31.278 -6.633 -16.317 1.00 88.38 522 SER A O 1
ATOM 4337 N N . GLU A 1 523 ? 33.291 -7.596 -16.221 1.00 84.31 523 GLU A N 1
ATOM 4338 C CA . GLU A 1 523 ? 32.843 -8.747 -15.422 1.00 84.31 523 GLU A CA 1
ATOM 4339 C C . GLU A 1 523 ? 32.551 -8.384 -13.960 1.00 84.31 523 GLU A C 1
ATOM 4341 O O . GLU A 1 523 ? 31.792 -9.077 -13.293 1.00 84.31 523 GLU A O 1
ATOM 4346 N N . LYS A 1 524 ? 33.091 -7.257 -13.471 1.00 87.25 524 LYS A N 1
ATOM 4347 C CA . LYS A 1 524 ? 32.883 -6.772 -12.093 1.00 87.25 524 LYS A CA 1
ATOM 4348 C C . LYS A 1 524 ? 31.491 -6.176 -11.861 1.00 87.25 524 LYS A C 1
ATOM 4350 O O . LYS A 1 524 ? 31.156 -5.821 -10.734 1.00 87.25 524 LYS A O 1
ATOM 4355 N N . VAL A 1 525 ? 30.716 -5.970 -12.922 1.00 85.81 525 VAL A N 1
ATOM 4356 C CA . VAL A 1 525 ? 29.372 -5.386 -12.851 1.00 85.81 525 VAL A CA 1
ATOM 4357 C C . VAL A 1 525 ? 28.369 -6.489 -12.544 1.00 85.81 525 VAL A C 1
ATOM 4359 O O . VAL A 1 525 ? 28.389 -7.539 -13.184 1.00 85.81 525 VAL A O 1
ATOM 4362 N N . GLN A 1 526 ? 27.487 -6.234 -11.573 1.00 84.31 526 GLN A N 1
ATOM 4363 C CA . GLN A 1 526 ? 26.455 -7.185 -11.163 1.00 84.31 526 GLN A CA 1
ATOM 4364 C C . GLN A 1 526 ? 25.569 -7.579 -12.361 1.00 84.31 526 GLN A C 1
ATOM 4366 O O . GLN A 1 526 ? 25.165 -6.688 -13.114 1.00 84.31 526 GLN A O 1
ATOM 4371 N N . PRO A 1 527 ? 25.237 -8.874 -12.537 1.00 84.50 527 PRO A N 1
ATOM 4372 C CA . PRO A 1 527 ? 24.406 -9.340 -13.651 1.00 84.50 527 PRO A CA 1
ATOM 4373 C C . PRO A 1 527 ? 23.072 -8.596 -13.783 1.00 84.50 527 PRO A C 1
ATOM 4375 O O . PRO A 1 527 ? 22.676 -8.259 -14.894 1.00 84.50 527 PRO A O 1
ATOM 4378 N N . ASP A 1 528 ? 22.445 -8.250 -12.655 1.00 84.69 528 ASP A N 1
ATOM 4379 C CA . ASP A 1 528 ? 21.178 -7.512 -12.607 1.00 84.69 528 ASP A CA 1
ATOM 4380 C C . ASP A 1 528 ? 21.257 -6.162 -13.340 1.00 84.69 528 ASP A C 1
ATOM 4382 O O . ASP A 1 528 ? 20.330 -5.797 -14.052 1.00 84.69 528 ASP A O 1
ATOM 4386 N N . ILE A 1 529 ? 22.380 -5.436 -13.240 1.00 87.38 529 ILE A N 1
ATOM 4387 C CA . ILE A 1 529 ? 22.568 -4.147 -13.932 1.00 87.38 529 ILE A CA 1
ATOM 4388 C C . ILE A 1 529 ? 22.668 -4.359 -15.447 1.00 87.38 529 ILE A C 1
ATOM 4390 O O . ILE A 1 529 ? 22.183 -3.540 -16.226 1.00 87.38 529 ILE A O 1
ATOM 4394 N N . LYS A 1 530 ? 23.308 -5.451 -15.883 1.00 88.31 530 LYS A N 1
ATOM 4395 C CA . LYS A 1 530 ? 23.453 -5.766 -17.311 1.00 88.31 530 LYS A CA 1
ATOM 4396 C C . LYS A 1 530 ? 22.128 -6.180 -17.935 1.00 88.31 530 LYS A C 1
ATOM 4398 O O . LYS A 1 530 ? 21.855 -5.801 -19.070 1.00 88.31 530 LYS A O 1
ATOM 4403 N N . GLU A 1 531 ? 21.342 -6.961 -17.204 1.00 87.44 531 GLU A N 1
ATOM 4404 C CA . GLU A 1 531 ? 19.994 -7.355 -17.606 1.00 87.44 531 GLU A CA 1
ATOM 4405 C C . GLU A 1 531 ? 19.059 -6.145 -17.638 1.00 87.44 531 GLU A C 1
ATOM 4407 O O . GLU A 1 531 ? 18.385 -5.928 -18.640 1.00 87.44 531 GLU A O 1
ATOM 4412 N N . GLU A 1 532 ? 19.085 -5.306 -16.596 1.00 89.69 532 GLU A N 1
ATOM 4413 C CA . GLU A 1 532 ? 18.307 -4.067 -16.552 1.00 89.69 532 GLU A CA 1
ATOM 4414 C C . GLU A 1 532 ? 18.648 -3.174 -17.751 1.00 89.69 532 GLU A C 1
ATOM 4416 O O . GLU A 1 532 ? 17.747 -2.682 -18.420 1.00 89.69 532 GLU A O 1
ATOM 4421 N N . LEU A 1 533 ? 19.933 -3.013 -18.084 1.00 92.31 533 LEU A N 1
ATOM 4422 C CA . LEU A 1 533 ? 20.355 -2.202 -19.225 1.00 92.31 533 LEU A CA 1
ATOM 4423 C C . LEU A 1 533 ? 19.766 -2.705 -20.554 1.00 92.31 533 LEU A C 1
ATOM 4425 O O . LEU A 1 533 ? 19.239 -1.897 -21.319 1.00 92.31 533 LEU A O 1
ATOM 4429 N N . LEU A 1 534 ? 19.832 -4.015 -20.816 1.00 91.19 534 LEU A N 1
ATOM 4430 C CA . LEU A 1 534 ? 19.209 -4.614 -22.001 1.00 91.19 534 LEU A CA 1
ATOM 4431 C C . LEU A 1 534 ? 17.696 -4.430 -21.998 1.00 91.19 534 LEU A C 1
ATOM 4433 O O . LEU A 1 534 ? 17.125 -4.047 -23.014 1.00 91.19 534 LEU A O 1
ATOM 4437 N N . TRP A 1 535 ? 17.053 -4.672 -20.856 1.00 92.56 535 TRP A N 1
ATOM 4438 C CA . TRP A 1 535 ? 15.611 -4.521 -20.708 1.00 92.56 535 TRP A CA 1
ATOM 4439 C C . TRP A 1 535 ? 15.162 -3.091 -21.023 1.00 92.56 535 TRP A C 1
ATOM 4441 O O . TRP A 1 535 ? 14.159 -2.881 -21.700 1.00 92.56 535 TRP A O 1
ATOM 4451 N N . GLN A 1 536 ? 15.934 -2.093 -20.585 1.00 93.50 536 GLN A N 1
ATOM 4452 C CA . GLN A 1 536 ? 15.666 -0.693 -20.901 1.00 93.50 536 GLN A CA 1
ATOM 4453 C C . GLN A 1 536 ? 15.842 -0.384 -22.392 1.00 93.50 536 GLN A C 1
ATOM 4455 O O . GLN A 1 536 ? 15.028 0.354 -22.942 1.00 93.50 536 GLN A O 1
ATOM 4460 N N . MET A 1 537 ? 16.865 -0.942 -23.050 1.00 93.50 537 MET A N 1
ATOM 4461 C CA . MET A 1 537 ? 17.047 -0.791 -24.501 1.00 93.50 537 MET A CA 1
ATOM 4462 C C . MET A 1 537 ? 15.890 -1.424 -25.273 1.00 93.50 537 MET A C 1
ATOM 4464 O O . MET A 1 537 ? 15.305 -0.758 -26.121 1.00 93.50 537 MET A O 1
ATOM 4468 N N . TRP A 1 538 ? 15.518 -2.659 -24.931 1.00 92.56 538 TRP A N 1
ATOM 4469 C CA . TRP A 1 538 ? 14.359 -3.337 -25.508 1.00 92.56 538 TRP A CA 1
ATOM 4470 C C . TRP A 1 538 ? 13.088 -2.502 -25.361 1.00 92.56 538 TRP A C 1
ATOM 4472 O O . TRP A 1 538 ? 12.416 -2.245 -26.351 1.00 92.56 538 TRP A O 1
ATOM 4482 N N . ARG A 1 539 ? 12.790 -2.010 -24.151 1.00 93.69 539 ARG A N 1
ATOM 4483 C CA . ARG A 1 539 ? 11.589 -1.206 -23.895 1.00 93.69 539 ARG A CA 1
ATOM 4484 C C . ARG A 1 539 ? 11.543 0.057 -24.757 1.00 93.69 539 ARG A C 1
ATOM 4486 O O . ARG A 1 539 ? 10.500 0.376 -25.309 1.00 93.69 539 ARG A O 1
ATOM 4493 N N . ILE A 1 540 ? 12.674 0.754 -24.898 1.00 92.56 540 ILE A N 1
ATOM 4494 C CA . ILE A 1 540 ? 12.762 1.938 -25.764 1.00 92.56 540 ILE A CA 1
ATOM 4495 C C . ILE A 1 540 ? 12.475 1.574 -27.226 1.00 92.56 540 ILE A C 1
ATOM 4497 O O . ILE A 1 540 ? 11.760 2.311 -27.896 1.00 92.56 540 ILE A O 1
ATOM 4501 N N . LEU A 1 541 ? 13.011 0.453 -27.713 1.00 90.50 541 LEU A N 1
ATOM 4502 C CA . LEU A 1 541 ? 12.804 0.000 -29.091 1.00 90.50 541 LEU A CA 1
ATOM 4503 C C . LEU A 1 541 ? 11.382 -0.504 -29.341 1.00 90.50 541 LEU A C 1
ATOM 4505 O O . LEU A 1 541 ? 10.848 -0.267 -30.417 1.00 90.50 541 LEU A O 1
ATOM 4509 N N . ALA A 1 542 ? 10.768 -1.163 -28.359 1.00 89.62 542 ALA A N 1
ATOM 4510 C CA . ALA A 1 542 ? 9.381 -1.603 -28.438 1.00 89.62 542 ALA A CA 1
ATOM 4511 C C . ALA A 1 542 ? 8.425 -0.402 -28.547 1.00 89.62 542 ALA A C 1
ATOM 4513 O O . ALA A 1 542 ? 7.483 -0.439 -29.333 1.00 89.62 542 ALA A O 1
ATOM 4514 N N . ASP A 1 543 ? 8.704 0.679 -27.807 1.00 90.81 543 ASP A N 1
ATOM 4515 C CA . ASP A 1 543 ? 7.915 1.915 -27.854 1.00 90.81 543 ASP A CA 1
ATOM 4516 C C . ASP A 1 543 ? 8.218 2.762 -29.108 1.00 90.81 543 ASP A C 1
ATOM 4518 O O . ASP A 1 543 ? 7.316 3.368 -29.690 1.00 90.81 543 ASP A O 1
ATOM 4522 N N . ASN A 1 544 ? 9.488 2.844 -29.527 1.00 88.94 544 ASN A N 1
ATOM 4523 C CA . ASN A 1 544 ? 9.927 3.611 -30.694 1.00 88.94 544 ASN A CA 1
ATOM 4524 C C . ASN A 1 544 ? 11.080 2.911 -31.444 1.00 88.94 544 ASN A C 1
ATOM 4526 O O . ASN A 1 544 ? 12.260 3.188 -31.190 1.00 88.94 544 ASN A O 1
ATOM 4530 N N . PRO A 1 545 ? 10.760 2.077 -32.446 1.00 86.00 545 PRO A N 1
ATOM 4531 C CA . PRO A 1 545 ? 11.764 1.317 -33.190 1.00 86.00 545 PRO A CA 1
ATOM 4532 C C . PRO A 1 545 ? 12.811 2.159 -33.942 1.00 86.00 545 PRO A C 1
ATOM 4534 O O . PRO A 1 545 ? 13.930 1.699 -34.181 1.00 86.00 545 PRO A O 1
ATOM 4537 N N . LYS A 1 546 ? 12.505 3.424 -34.278 1.00 86.06 546 LYS A N 1
ATOM 4538 C CA . LYS A 1 546 ? 13.449 4.334 -34.962 1.00 86.06 546 LYS A CA 1
ATOM 4539 C C . LYS A 1 546 ? 14.697 4.633 -34.127 1.00 86.06 546 LYS A C 1
ATOM 4541 O O . LYS A 1 546 ? 15.731 4.993 -34.687 1.00 86.06 546 LYS A O 1
ATOM 4546 N N . GLU A 1 547 ? 14.628 4.445 -32.809 1.00 90.56 547 GLU A N 1
ATOM 4547 C CA . GLU A 1 547 ? 15.766 4.637 -31.906 1.00 90.56 547 GLU A CA 1
ATOM 4548 C C . GLU A 1 547 ? 16.852 3.563 -32.038 1.00 90.56 547 GLU A C 1
ATOM 4550 O O . GLU A 1 547 ? 17.913 3.683 -31.419 1.00 90.56 547 GLU A O 1
ATOM 4555 N N . MET A 1 548 ? 16.642 2.544 -32.882 1.00 88.38 548 MET A N 1
ATOM 4556 C CA . MET A 1 548 ? 17.657 1.539 -33.200 1.00 88.38 548 MET A CA 1
ATOM 4557 C C . MET A 1 548 ? 18.987 2.178 -33.607 1.00 88.38 548 MET A C 1
ATOM 4559 O O . MET A 1 548 ? 20.024 1.799 -33.072 1.00 88.38 548 MET A O 1
ATOM 4563 N N . VAL A 1 549 ? 18.960 3.213 -34.454 1.00 88.12 549 VAL A N 1
ATOM 4564 C CA . VAL A 1 549 ? 20.170 3.916 -34.930 1.00 88.12 549 VAL A CA 1
ATOM 4565 C C . VAL A 1 549 ? 21.020 4.446 -33.768 1.00 88.12 549 VAL A C 1
ATOM 4567 O O . VAL A 1 549 ? 22.250 4.430 -33.820 1.00 88.12 549 VAL A O 1
ATOM 4570 N N . ASN A 1 550 ? 20.369 4.884 -32.690 1.00 91.38 550 ASN A N 1
ATOM 4571 C CA . ASN A 1 550 ? 21.022 5.480 -31.531 1.00 91.38 550 ASN A CA 1
ATOM 4572 C C . ASN A 1 550 ? 21.505 4.432 -30.509 1.00 91.38 550 ASN A C 1
ATOM 4574 O O . ASN A 1 550 ? 22.493 4.660 -29.802 1.00 91.38 550 ASN A O 1
ATOM 4578 N N . LEU A 1 551 ? 20.821 3.287 -30.411 1.00 92.50 551 LEU A N 1
ATOM 4579 C CA . LEU A 1 551 ? 21.112 2.229 -29.433 1.00 92.50 551 LEU A CA 1
ATOM 4580 C C . LEU A 1 551 ? 22.002 1.104 -29.980 1.00 92.50 551 LEU A C 1
ATOM 4582 O O . LEU A 1 551 ? 22.715 0.460 -29.203 1.00 92.50 551 LEU A O 1
ATOM 4586 N N . GLU A 1 552 ? 22.023 0.904 -31.298 1.00 89.81 552 GLU A N 1
ATOM 4587 C CA . GLU A 1 552 ? 22.800 -0.125 -31.996 1.00 89.81 552 GLU A CA 1
ATOM 4588 C C . GLU A 1 552 ? 24.271 -0.208 -31.535 1.00 89.81 552 GLU A C 1
ATOM 4590 O O . GLU A 1 552 ? 24.718 -1.312 -31.205 1.00 89.81 552 GLU A O 1
ATOM 4595 N N . PRO A 1 553 ? 25.027 0.902 -31.368 1.00 91.31 553 PRO A N 1
ATOM 4596 C CA . PRO A 1 553 ? 26.431 0.838 -30.940 1.00 91.31 553 PRO A CA 1
ATOM 4597 C C . PRO A 1 553 ? 26.660 0.228 -29.548 1.00 91.31 553 PRO A C 1
ATOM 4599 O O . PRO A 1 553 ? 27.805 -0.063 -29.177 1.00 91.31 553 PRO A O 1
ATOM 4602 N N . PHE A 1 554 ? 25.608 0.105 -28.736 1.00 91.69 554 PHE A N 1
ATOM 4603 C CA . PHE A 1 554 ? 25.640 -0.538 -27.424 1.00 91.69 554 PHE A CA 1
ATOM 4604 C C . PHE A 1 554 ? 25.117 -1.973 -27.485 1.00 91.69 554 PHE A C 1
ATOM 4606 O O . PHE A 1 554 ? 25.709 -2.842 -26.847 1.00 91.69 554 PHE A O 1
ATOM 4613 N N . ILE A 1 555 ? 24.067 -2.222 -28.273 1.00 88.56 555 ILE A N 1
ATOM 4614 C CA . ILE A 1 555 ? 23.488 -3.559 -28.460 1.00 88.56 555 ILE A CA 1
ATOM 4615 C C . ILE A 1 555 ? 24.510 -4.494 -29.113 1.00 88.56 555 ILE A C 1
ATOM 4617 O O . ILE A 1 555 ? 24.765 -5.568 -28.577 1.00 88.56 555 ILE A O 1
ATOM 4621 N N . VAL A 1 556 ? 25.193 -4.054 -30.178 1.00 86.56 556 VAL A N 1
ATOM 4622 C CA . VAL A 1 556 ? 26.244 -4.848 -30.848 1.00 86.56 556 VAL A CA 1
ATOM 4623 C C . VAL A 1 556 ? 27.335 -5.269 -29.862 1.00 86.56 556 VAL A C 1
ATOM 4625 O O . VAL A 1 556 ? 27.685 -6.439 -29.774 1.00 86.56 556 VAL A O 1
ATOM 4628 N N . LYS A 1 557 ? 27.797 -4.345 -29.011 1.00 86.94 557 LYS A N 1
ATOM 4629 C CA . LYS A 1 557 ? 28.799 -4.662 -27.978 1.00 86.94 557 LYS A CA 1
ATOM 4630 C C . LYS A 1 557 ? 28.310 -5.677 -26.956 1.00 86.94 557 LYS A C 1
ATOM 4632 O O . LYS A 1 557 ? 29.144 -6.285 -26.296 1.00 86.94 557 LYS A O 1
ATOM 4637 N N . TYR A 1 558 ? 27.000 -5.774 -26.748 1.00 82.56 558 TYR A N 1
ATOM 4638 C CA . TYR A 1 558 ? 26.407 -6.769 -25.868 1.00 82.56 558 TYR A CA 1
ATOM 4639 C C . TYR A 1 558 ? 26.364 -8.140 -26.545 1.00 82.56 558 TYR A C 1
ATOM 4641 O O . TYR A 1 558 ? 26.692 -9.137 -25.908 1.00 82.56 558 TYR A O 1
ATOM 4649 N N . LEU A 1 559 ? 26.018 -8.176 -27.835 1.00 78.88 559 LEU A N 1
ATOM 4650 C CA . LEU A 1 559 ? 26.022 -9.385 -28.663 1.00 78.88 559 LEU A CA 1
ATOM 4651 C C . LEU A 1 559 ? 27.427 -9.985 -28.824 1.00 78.88 559 LEU A C 1
ATOM 4653 O O . LEU A 1 559 ? 27.562 -11.203 -28.901 1.00 78.88 559 LEU A O 1
ATOM 4657 N N . ASP A 1 560 ? 28.464 -9.143 -28.798 1.00 79.75 560 ASP A N 1
ATOM 4658 C CA . ASP A 1 560 ? 29.870 -9.563 -28.840 1.00 79.75 560 ASP A CA 1
ATOM 4659 C C . ASP A 1 560 ? 30.373 -10.192 -27.522 1.00 79.75 560 ASP A C 1
ATOM 4661 O O . ASP A 1 560 ? 31.492 -10.711 -27.464 1.00 79.75 560 ASP A O 1
ATOM 4665 N N . LEU A 1 561 ? 29.605 -10.117 -26.426 1.00 77.62 561 LEU A N 1
ATOM 4666 C CA . LEU A 1 561 ? 30.013 -10.706 -25.148 1.00 77.62 561 LEU A CA 1
ATOM 4667 C C . LEU A 1 561 ? 29.835 -12.230 -25.149 1.00 77.62 561 LEU A C 1
ATOM 4669 O O . LEU A 1 561 ? 28.950 -12.753 -25.826 1.00 77.62 561 LEU A O 1
ATOM 4673 N N . PRO A 1 562 ? 30.600 -12.960 -24.310 1.00 74.38 562 PRO A N 1
ATOM 4674 C CA . PRO A 1 562 ? 30.331 -14.369 -24.064 1.00 74.38 562 PRO A CA 1
ATOM 4675 C C . PRO A 1 562 ? 28.870 -14.573 -23.660 1.00 74.38 562 PRO A C 1
ATOM 4677 O O . PRO A 1 562 ? 28.386 -13.962 -22.701 1.00 74.38 562 PRO A O 1
ATOM 4680 N N . PHE A 1 563 ? 28.183 -15.436 -24.402 1.00 71.38 563 PHE A N 1
ATOM 4681 C CA . PHE A 1 563 ? 26.763 -15.690 -24.225 1.00 71.38 563 PHE A CA 1
ATOM 4682 C C . PHE A 1 563 ? 26.444 -16.194 -22.817 1.00 71.38 563 PHE A C 1
ATOM 4684 O O . PHE A 1 563 ? 27.112 -17.082 -22.284 1.00 71.38 563 PHE A O 1
ATOM 4691 N N . LYS A 1 564 ? 25.400 -15.618 -22.216 1.00 76.56 564 LYS A N 1
ATOM 4692 C CA . LYS A 1 564 ? 24.854 -16.040 -20.924 1.00 76.56 564 LYS A CA 1
ATOM 4693 C C . LYS A 1 564 ? 23.353 -16.235 -21.064 1.00 76.56 564 LYS A C 1
ATOM 4695 O O . LYS A 1 564 ? 22.654 -15.307 -21.464 1.00 76.56 564 LYS A O 1
ATOM 4700 N N . GLN A 1 565 ? 22.867 -17.403 -20.647 1.00 75.50 565 GLN A N 1
ATOM 4701 C CA . GLN A 1 565 ? 21.452 -17.791 -20.720 1.00 75.50 565 GLN A CA 1
ATOM 4702 C C . GLN A 1 565 ? 20.507 -16.730 -20.136 1.00 75.50 565 GLN A C 1
ATOM 4704 O O . GLN A 1 565 ? 19.469 -16.449 -20.718 1.00 75.50 565 GLN A O 1
ATOM 4709 N N . ARG A 1 566 ? 20.896 -16.074 -19.034 1.00 81.00 566 ARG A N 1
ATOM 4710 C CA . ARG A 1 566 ? 20.096 -15.028 -18.373 1.00 81.00 566 ARG A CA 1
ATOM 4711 C C . ARG A 1 566 ? 19.732 -13.838 -19.276 1.00 81.00 566 ARG A C 1
ATOM 4713 O O . ARG A 1 566 ? 18.763 -13.151 -18.993 1.00 81.00 566 ARG A O 1
ATOM 4720 N N . TYR A 1 567 ? 20.497 -13.572 -20.333 1.00 83.38 567 TYR A N 1
ATOM 4721 C CA . TYR A 1 567 ? 20.253 -12.435 -21.230 1.00 83.38 567 TYR A CA 1
ATOM 4722 C C . TYR A 1 567 ? 19.560 -12.829 -22.534 1.00 83.38 567 TYR A C 1
ATOM 4724 O O . TYR A 1 567 ? 19.161 -11.943 -23.284 1.00 83.38 567 TYR A O 1
ATOM 4732 N N . LEU A 1 568 ? 19.430 -14.135 -22.794 1.00 80.12 568 LEU A N 1
ATOM 4733 C CA . LEU A 1 568 ? 18.921 -14.688 -24.046 1.00 80.12 568 LEU A CA 1
ATOM 4734 C C . LEU A 1 568 ? 17.577 -14.069 -24.426 1.00 80.12 568 LEU A C 1
ATOM 4736 O O . LEU A 1 568 ? 17.468 -13.467 -25.486 1.00 80.12 568 LEU A O 1
ATOM 4740 N N . TYR A 1 569 ? 16.612 -14.142 -23.511 1.00 81.50 569 TYR A N 1
ATOM 4741 C CA . TYR A 1 569 ? 15.240 -13.721 -23.766 1.00 81.50 569 TYR A CA 1
ATOM 4742 C C . TYR A 1 569 ? 15.126 -12.244 -24.163 1.00 81.50 569 TYR A C 1
ATOM 4744 O O . TYR A 1 569 ? 14.452 -11.882 -25.121 1.00 81.50 569 TYR A O 1
ATOM 4752 N N . THR A 1 570 ? 15.831 -11.361 -23.452 1.00 84.38 570 THR A N 1
ATOM 4753 C CA . THR A 1 570 ? 15.797 -9.924 -23.755 1.00 84.38 570 THR A CA 1
ATOM 4754 C C . THR A 1 570 ? 16.517 -9.602 -25.064 1.00 84.38 570 THR A C 1
ATOM 4756 O O . THR A 1 570 ? 16.115 -8.681 -25.766 1.00 84.38 570 THR A O 1
ATOM 4759 N N . VAL A 1 571 ? 17.579 -10.340 -25.401 1.00 86.38 571 VAL A N 1
ATOM 4760 C CA . VAL A 1 571 ? 18.291 -10.179 -26.676 1.00 86.38 571 VAL A CA 1
ATOM 4761 C C . VAL A 1 571 ? 17.433 -10.650 -27.849 1.00 86.38 571 VAL A C 1
ATOM 4763 O O . VAL A 1 571 ? 17.341 -9.935 -28.841 1.00 86.38 571 VAL A O 1
ATOM 4766 N N . GLU A 1 572 ? 16.788 -11.808 -27.726 1.00 85.88 572 GLU A N 1
ATOM 4767 C CA . GLU A 1 572 ? 15.864 -12.353 -28.727 1.00 85.88 572 GLU A CA 1
ATOM 4768 C C . GLU A 1 572 ? 14.736 -11.360 -29.026 1.00 85.88 572 GLU A C 1
ATOM 4770 O O . GLU A 1 572 ? 14.594 -10.920 -30.165 1.00 85.88 572 GLU A O 1
ATOM 4775 N N . ARG A 1 573 ? 14.076 -10.845 -27.984 1.00 86.56 573 ARG A N 1
ATOM 4776 C CA . ARG A 1 573 ? 13.060 -9.793 -28.117 1.00 86.56 573 ARG A CA 1
ATOM 4777 C C . ARG A 1 573 ? 13.556 -8.501 -28.769 1.00 86.56 573 ARG A C 1
ATOM 4779 O O . ARG A 1 573 ? 12.772 -7.779 -29.372 1.00 86.56 573 ARG A O 1
ATOM 4786 N N . ILE A 1 574 ? 14.831 -8.132 -28.610 1.00 87.50 574 ILE A N 1
ATOM 4787 C CA . ILE A 1 574 ? 15.400 -6.983 -29.338 1.00 87.50 574 ILE A CA 1
ATOM 4788 C C . ILE A 1 574 ? 15.525 -7.323 -30.821 1.00 87.50 574 ILE A C 1
ATOM 4790 O O . ILE A 1 574 ? 15.209 -6.479 -31.654 1.00 87.50 574 ILE A O 1
ATOM 4794 N N . ILE A 1 575 ? 15.980 -8.535 -31.144 1.00 85.88 575 ILE A N 1
ATOM 4795 C CA . ILE A 1 575 ? 16.162 -9.005 -32.519 1.00 85.88 575 ILE A CA 1
ATOM 4796 C C . ILE A 1 575 ? 14.822 -9.094 -33.255 1.00 85.88 575 ILE A C 1
ATOM 4798 O O . ILE A 1 575 ? 14.771 -8.690 -34.413 1.00 85.88 575 ILE A O 1
ATOM 4802 N N . GLU A 1 576 ? 13.751 -9.525 -32.586 1.00 83.88 576 GLU A N 1
ATOM 4803 C CA . GLU A 1 576 ? 12.372 -9.554 -33.110 1.00 83.88 576 GLU A CA 1
ATOM 4804 C C . GLU A 1 576 ? 11.851 -8.183 -33.561 1.00 83.88 576 GLU A C 1
ATOM 4806 O O . GLU A 1 576 ? 11.001 -8.099 -34.440 1.00 83.88 576 GLU A O 1
ATOM 4811 N N . LEU A 1 577 ? 12.367 -7.086 -33.001 1.00 80.31 577 LEU A N 1
ATOM 4812 C CA . LEU A 1 577 ? 11.940 -5.732 -33.373 1.00 80.31 577 LEU A CA 1
ATOM 4813 C C . LEU A 1 577 ? 12.641 -5.206 -34.640 1.00 80.31 577 LEU A C 1
ATOM 4815 O O . LEU A 1 577 ? 12.236 -4.182 -35.191 1.00 80.31 577 LEU A O 1
ATOM 4819 N N . ILE A 1 578 ? 13.700 -5.877 -35.106 1.00 75.50 578 ILE A N 1
ATOM 4820 C CA . ILE A 1 578 ? 14.571 -5.424 -36.205 1.00 75.50 578 ILE A CA 1
ATOM 4821 C C . ILE A 1 578 ? 14.031 -5.718 -37.618 1.00 75.50 578 ILE A C 1
ATOM 4823 O O . ILE A 1 578 ? 14.247 -4.861 -38.476 1.00 75.50 578 ILE A O 1
ATOM 4827 N N . PRO A 1 579 ? 13.354 -6.849 -37.924 1.00 61.09 579 PRO A N 1
ATOM 4828 C CA . PRO A 1 579 ? 12.900 -7.185 -39.278 1.00 61.09 579 PRO A CA 1
ATOM 4829 C C . PRO A 1 579 ? 12.104 -6.079 -39.978 1.00 61.09 579 PRO A C 1
ATOM 4831 O O . PRO A 1 579 ? 12.265 -5.880 -41.179 1.00 61.09 579 PRO A O 1
ATOM 4834 N N . ASN A 1 580 ? 11.334 -5.293 -39.219 1.00 64.38 580 ASN A N 1
ATOM 4835 C CA . ASN A 1 580 ? 10.574 -4.140 -39.717 1.00 64.38 580 ASN A CA 1
ATOM 4836 C C . ASN A 1 580 ? 11.448 -2.955 -40.187 1.00 64.38 580 ASN A C 1
ATOM 4838 O O . ASN A 1 580 ? 10.937 -2.013 -40.793 1.00 64.38 580 ASN A O 1
ATOM 4842 N N . HIS A 1 581 ? 12.755 -2.981 -39.909 1.00 65.75 581 HIS A N 1
ATOM 4843 C CA . HIS A 1 581 ? 13.707 -1.901 -40.183 1.00 65.75 581 HIS A CA 1
ATOM 4844 C C . HIS A 1 581 ? 14.928 -2.339 -40.999 1.00 65.75 581 HIS A C 1
ATOM 4846 O O . HIS A 1 581 ? 15.359 -1.591 -41.873 1.00 65.75 581 HIS A O 1
ATOM 4852 N N . ASP A 1 582 ? 15.500 -3.512 -40.707 1.00 80.00 582 ASP A N 1
ATOM 4853 C CA . ASP A 1 582 ? 16.734 -4.014 -41.325 1.00 80.00 582 ASP A CA 1
ATOM 4854 C C . ASP A 1 582 ? 16.799 -5.553 -41.237 1.00 80.00 582 ASP A C 1
ATOM 4856 O O . ASP A 1 582 ? 17.392 -6.137 -40.325 1.00 80.00 582 ASP A O 1
ATOM 4860 N N . ILE A 1 583 ? 16.144 -6.230 -42.185 1.00 83.00 583 ILE A N 1
ATOM 4861 C CA . ILE A 1 583 ? 16.032 -7.698 -42.198 1.00 83.00 583 ILE A CA 1
ATOM 4862 C C . ILE A 1 583 ? 17.396 -8.407 -42.231 1.00 83.00 583 ILE A C 1
ATOM 4864 O O . ILE A 1 583 ? 17.565 -9.449 -41.598 1.00 83.00 583 ILE A O 1
ATOM 4868 N N . ASP A 1 584 ? 18.385 -7.836 -42.922 1.00 84.44 584 ASP A N 1
ATOM 4869 C CA . ASP A 1 584 ? 19.712 -8.440 -43.057 1.00 84.44 584 ASP A CA 1
ATOM 4870 C C . ASP A 1 584 ? 20.479 -8.380 -41.726 1.00 84.44 584 ASP A C 1
ATOM 4872 O O . ASP A 1 584 ? 21.142 -9.347 -41.337 1.00 84.44 584 ASP A O 1
ATOM 4876 N N . LYS A 1 585 ? 20.315 -7.291 -40.966 1.00 83.44 585 LYS A N 1
ATOM 4877 C CA . LYS A 1 585 ? 20.863 -7.163 -39.611 1.00 83.44 585 LYS A CA 1
ATOM 4878 C C . LYS A 1 585 ? 20.166 -8.076 -38.605 1.00 83.44 585 LYS A C 1
ATOM 4880 O O . LYS A 1 585 ? 20.854 -8.714 -37.807 1.00 83.44 585 LYS A O 1
ATOM 4885 N N . SER A 1 586 ? 18.834 -8.184 -38.662 1.00 83.81 586 SER A N 1
ATOM 4886 C CA . SER A 1 586 ? 18.084 -9.132 -37.821 1.00 83.81 586 SER A CA 1
ATOM 4887 C C . SER A 1 586 ? 18.600 -10.558 -38.026 1.00 83.81 586 SER A C 1
ATOM 4889 O O . SER A 1 586 ? 18.992 -11.226 -37.069 1.00 83.81 586 SER A O 1
ATOM 4891 N N . LEU A 1 587 ? 18.734 -10.974 -39.290 1.00 86.38 587 LEU A N 1
ATOM 4892 C CA . LEU A 1 587 ? 19.289 -12.271 -39.666 1.00 86.38 587 LEU A CA 1
ATOM 4893 C C . LEU A 1 587 ? 20.711 -12.474 -39.122 1.00 86.38 587 LEU A C 1
ATOM 4895 O O . LEU A 1 587 ? 21.018 -13.537 -38.575 1.00 86.38 587 LEU A O 1
ATOM 4899 N N . GLN A 1 588 ? 21.584 -11.473 -39.260 1.00 87.69 588 GLN A N 1
ATOM 4900 C CA . GLN A 1 588 ? 22.958 -11.540 -38.763 1.00 87.69 588 GLN A CA 1
ATOM 4901 C C . GLN A 1 588 ? 23.001 -11.749 -37.243 1.00 87.69 588 GLN A C 1
ATOM 4903 O O . GLN A 1 588 ? 23.723 -12.625 -36.760 1.00 87.69 588 GLN A O 1
ATOM 4908 N N . TRP A 1 589 ? 22.242 -10.953 -36.487 1.00 87.81 589 TR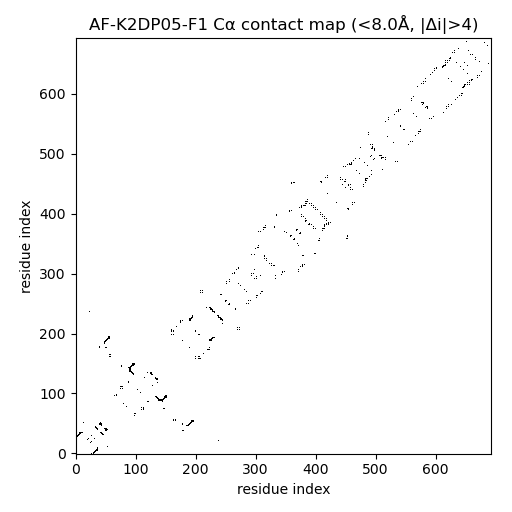P A N 1
ATOM 4909 C CA . TRP A 1 589 ? 22.234 -11.010 -35.024 1.00 87.81 589 TRP A CA 1
ATOM 4910 C C . TRP A 1 589 ? 21.599 -12.297 -34.514 1.00 87.81 589 TRP A C 1
ATOM 4912 O O . TRP A 1 589 ? 22.135 -12.921 -33.598 1.00 87.81 589 TRP A O 1
ATOM 4922 N N . TYR A 1 590 ? 20.516 -12.737 -35.150 1.00 89.25 590 TYR A N 1
ATOM 4923 C CA . TYR A 1 590 ? 19.858 -13.986 -34.808 1.00 89.25 590 TYR A CA 1
ATOM 4924 C C . TYR A 1 590 ? 20.768 -15.194 -35.060 1.00 89.25 590 TYR A C 1
ATOM 4926 O O . TYR A 1 590 ? 20.963 -16.027 -34.179 1.00 89.25 590 TYR A O 1
ATOM 4934 N N . THR A 1 591 ? 21.446 -15.240 -36.210 1.00 88.69 591 THR A N 1
ATOM 4935 C CA . THR A 1 591 ? 22.421 -16.302 -36.515 1.00 88.69 591 THR A CA 1
ATOM 4936 C C . THR A 1 591 ? 23.555 -16.342 -35.482 1.00 88.69 591 THR A C 1
ATOM 4938 O O . THR A 1 591 ? 23.960 -17.417 -35.032 1.00 88.69 591 THR A O 1
ATOM 4941 N N . ALA A 1 592 ? 24.066 -15.174 -35.074 1.00 86.06 592 ALA A N 1
ATOM 4942 C CA . ALA A 1 592 ? 25.088 -15.084 -34.033 1.00 86.06 592 ALA A CA 1
ATOM 4943 C C . ALA A 1 592 ? 24.573 -15.604 -32.679 1.00 86.06 592 ALA A C 1
ATOM 4945 O O . ALA A 1 592 ? 25.294 -16.326 -31.987 1.00 86.06 592 ALA A O 1
ATOM 4946 N N . LEU A 1 593 ? 23.320 -15.292 -32.329 1.00 88.25 593 LEU A N 1
ATOM 4947 C CA 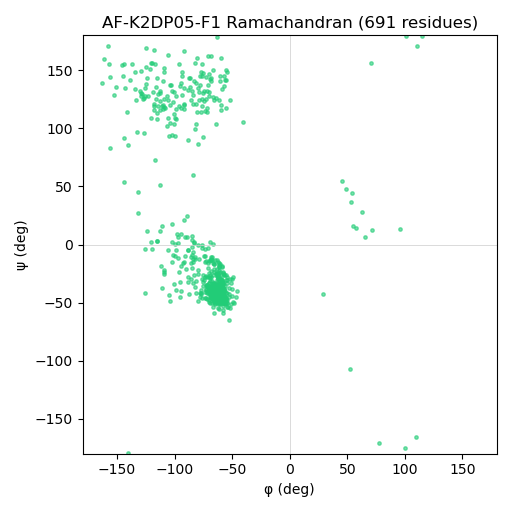. LEU A 1 593 ? 22.662 -15.773 -31.116 1.00 88.25 593 LEU A CA 1
ATOM 4948 C C . LEU A 1 593 ? 22.559 -17.306 -31.092 1.00 88.25 593 LEU A C 1
ATOM 4950 O O . LEU A 1 593 ? 22.988 -17.922 -30.114 1.00 88.25 593 LEU A O 1
ATOM 4954 N N . LEU A 1 594 ? 22.071 -17.921 -32.177 1.00 89.38 594 LEU A N 1
ATOM 4955 C CA . LEU A 1 594 ? 21.937 -19.379 -32.293 1.00 89.38 594 LEU A CA 1
ATOM 4956 C C . LEU A 1 594 ? 23.292 -20.087 -32.157 1.00 89.38 594 LEU A C 1
ATOM 4958 O O . LEU A 1 594 ? 23.446 -21.010 -31.354 1.00 89.38 594 LEU A O 1
ATOM 4962 N N . LYS A 1 595 ? 24.318 -19.604 -32.869 1.00 87.06 595 LYS A N 1
ATOM 4963 C CA . LYS A 1 595 ? 25.679 -20.164 -32.804 1.00 87.06 595 LYS A CA 1
ATOM 4964 C C . LYS A 1 595 ? 26.270 -20.089 -31.393 1.00 87.06 595 LYS A C 1
ATOM 4966 O O . LYS A 1 595 ? 26.918 -21.028 -30.914 1.00 87.06 595 LYS A O 1
ATOM 4971 N N . ASN A 1 596 ? 26.052 -18.965 -30.720 1.00 83.62 596 ASN A N 1
ATOM 4972 C CA . ASN A 1 596 ? 26.518 -18.747 -29.361 1.00 83.62 596 ASN A CA 1
ATOM 4973 C C . ASN A 1 596 ? 25.809 -19.666 -28.352 1.00 83.62 596 ASN A C 1
ATOM 4975 O O . ASN A 1 596 ? 26.469 -20.230 -27.475 1.00 83.62 596 ASN A O 1
ATOM 4979 N N . ALA A 1 597 ? 24.500 -19.877 -28.506 1.00 85.56 597 ALA A N 1
ATOM 4980 C CA . ALA A 1 597 ? 23.742 -20.819 -27.688 1.00 85.56 597 ALA A CA 1
ATOM 4981 C C . ALA A 1 597 ? 24.198 -22.271 -27.903 1.00 85.56 597 ALA A C 1
ATOM 4983 O O . ALA A 1 597 ? 24.400 -22.997 -26.929 1.00 85.56 597 ALA A O 1
ATOM 4984 N N . GLY A 1 598 ? 24.466 -22.675 -29.148 1.00 85.94 598 GLY A N 1
ATOM 4985 C CA . GLY A 1 598 ? 25.001 -24.006 -29.458 1.00 85.94 598 GLY A CA 1
ATOM 4986 C C . GLY A 1 598 ? 26.365 -24.246 -28.815 1.00 85.94 598 GLY A C 1
ATOM 4987 O O . GLY A 1 598 ? 26.598 -25.283 -28.195 1.00 85.94 598 GLY A O 1
ATOM 4988 N N . THR A 1 599 ? 27.239 -23.235 -28.854 1.00 83.94 599 THR A N 1
ATOM 4989 C CA . THR A 1 599 ? 28.542 -23.275 -28.169 1.00 83.94 599 THR A CA 1
ATOM 4990 C C . THR A 1 599 ? 28.395 -23.445 -26.651 1.00 83.94 599 THR A C 1
ATOM 4992 O O . THR A 1 599 ? 29.236 -24.092 -26.026 1.00 83.94 599 THR A O 1
ATOM 4995 N N . LEU A 1 600 ? 27.348 -22.878 -26.042 1.00 81.62 600 LEU A N 1
ATOM 4996 C CA . LEU A 1 600 ? 27.068 -23.036 -24.614 1.00 81.62 600 LEU A CA 1
ATOM 4997 C C . LEU A 1 600 ? 26.545 -24.448 -24.290 1.00 81.62 600 LEU A C 1
ATOM 4999 O O . LEU A 1 600 ? 27.051 -25.076 -23.363 1.00 81.62 600 LEU A O 1
ATOM 5003 N N . LEU A 1 601 ? 25.589 -24.970 -25.067 1.00 82.44 601 LEU A N 1
ATOM 5004 C CA . LEU A 1 601 ? 25.010 -26.310 -24.862 1.00 82.44 601 LEU A CA 1
ATOM 5005 C C . LEU A 1 601 ? 26.054 -27.427 -24.978 1.00 82.44 601 LEU A C 1
ATOM 5007 O O . LEU A 1 601 ? 26.038 -28.384 -24.204 1.00 82.44 601 LEU A O 1
ATOM 5011 N N . LEU A 1 602 ? 27.017 -27.277 -25.892 1.00 83.25 602 LEU A N 1
ATOM 5012 C CA . LEU A 1 602 ? 28.125 -28.223 -26.046 1.00 83.25 602 LEU A CA 1
ATOM 5013 C C . LEU A 1 602 ? 29.062 -28.264 -24.829 1.00 83.25 602 LEU A C 1
ATOM 5015 O O . LEU A 1 602 ? 29.723 -29.275 -24.605 1.00 83.25 602 LEU A O 1
ATOM 5019 N N . LYS A 1 603 ? 29.109 -27.200 -24.016 1.00 79.50 603 LYS A N 1
ATOM 5020 C CA . LYS A 1 603 ? 29.989 -27.093 -22.842 1.00 79.50 603 LYS A CA 1
ATOM 5021 C C . LYS A 1 603 ? 29.426 -27.725 -21.562 1.00 79.50 603 LYS A C 1
ATOM 5023 O O . LYS A 1 603 ? 30.061 -27.513 -20.540 1.00 79.50 603 LYS A O 1
ATOM 5028 N N . LYS A 1 604 ? 28.286 -28.444 -21.626 1.00 60.81 604 LYS A N 1
ATOM 5029 C CA . LYS A 1 604 ? 27.540 -29.269 -20.624 1.00 60.81 604 LYS A CA 1
ATOM 5030 C C . LYS A 1 604 ? 27.622 -28.933 -19.115 1.00 60.81 604 LYS A C 1
ATOM 5032 O O . LYS A 1 604 ? 26.584 -28.919 -18.467 1.00 60.81 604 LYS A O 1
ATOM 5037 N N . ASP A 1 605 ? 28.780 -28.601 -18.561 1.00 55.84 605 ASP A N 1
ATOM 5038 C CA . ASP A 1 605 ? 29.040 -28.273 -17.151 1.00 55.84 605 ASP A CA 1
ATOM 5039 C C . ASP A 1 605 ? 28.586 -26.860 -16.720 1.00 55.84 605 ASP A C 1
ATOM 5041 O O . ASP A 1 605 ? 28.720 -26.492 -15.555 1.00 55.84 605 ASP A O 1
ATOM 5045 N N . THR A 1 606 ? 28.067 -26.031 -17.637 1.00 52.47 606 THR A N 1
ATOM 5046 C CA . THR A 1 606 ? 27.798 -24.596 -17.381 1.00 52.47 606 THR A CA 1
ATOM 5047 C C . THR A 1 606 ? 26.338 -24.160 -17.527 1.00 52.47 606 THR A C 1
ATOM 5049 O O . THR A 1 606 ? 26.028 -23.003 -17.237 1.00 52.47 606 THR A O 1
ATOM 5052 N N . VAL A 1 607 ? 25.427 -25.046 -17.945 1.00 57.03 607 VAL A N 1
ATOM 5053 C CA . VAL A 1 607 ? 24.031 -24.675 -18.230 1.00 57.03 607 VAL A CA 1
ATOM 5054 C C . VAL A 1 607 ? 23.117 -25.062 -17.066 1.00 57.03 607 VAL A C 1
ATOM 5056 O O . VAL A 1 607 ? 22.758 -26.223 -16.890 1.00 57.03 607 VAL A O 1
ATOM 5059 N N . THR A 1 608 ? 22.713 -24.078 -16.262 1.00 55.12 608 THR A N 1
ATOM 5060 C CA . THR A 1 608 ? 21.675 -24.245 -15.235 1.00 55.12 608 THR A CA 1
ATOM 5061 C C . THR A 1 608 ? 20.295 -23.978 -15.846 1.00 55.12 608 THR A C 1
ATOM 5063 O O . THR A 1 608 ? 19.821 -22.845 -15.825 1.00 55.12 608 THR A O 1
ATOM 5066 N N . GLY A 1 609 ? 19.646 -25.017 -16.383 1.00 62.00 609 GLY A N 1
ATOM 5067 C CA . GLY A 1 609 ? 18.269 -24.976 -16.908 1.00 62.00 609 GLY A CA 1
ATOM 5068 C C . GLY A 1 609 ? 18.159 -25.116 -18.433 1.00 62.00 609 GLY A C 1
ATOM 5069 O O . GLY A 1 609 ? 19.155 -25.079 -19.142 1.00 62.00 609 GLY A O 1
ATOM 5070 N N . SER A 1 610 ? 16.943 -25.277 -18.959 1.00 74.62 610 SER A N 1
ATOM 5071 C CA . SER A 1 610 ? 16.701 -25.392 -20.408 1.00 74.62 610 SER A CA 1
ATOM 5072 C C . SER A 1 610 ? 16.887 -24.047 -21.127 1.00 74.62 610 SER A C 1
ATOM 5074 O O . SER A 1 610 ? 16.543 -22.997 -20.583 1.00 74.62 610 SER A O 1
ATOM 5076 N N . ILE A 1 611 ? 17.420 -24.072 -22.351 1.00 81.94 611 ILE A N 1
ATOM 5077 C CA . ILE A 1 611 ? 17.471 -22.919 -23.265 1.00 81.94 611 ILE A CA 1
ATOM 5078 C C . ILE A 1 611 ? 16.174 -22.899 -24.079 1.00 81.94 611 ILE A C 1
ATOM 5080 O O . ILE A 1 611 ? 15.769 -23.952 -24.565 1.00 81.94 611 ILE A O 1
ATOM 5084 N N . TRP A 1 612 ? 15.534 -21.735 -24.192 1.00 86.00 612 TRP A N 1
ATOM 5085 C CA . TRP A 1 612 ? 14.250 -21.548 -24.873 1.00 86.00 612 TRP A CA 1
ATOM 5086 C C . TRP A 1 612 ? 14.394 -20.452 -25.923 1.00 86.00 612 TRP A C 1
ATOM 5088 O O . TRP A 1 612 ? 14.968 -19.410 -25.610 1.00 86.00 612 TRP A O 1
ATOM 5098 N N . PHE A 1 613 ? 13.872 -20.710 -27.117 1.00 86.25 613 PHE A N 1
ATOM 5099 C CA . PHE A 1 613 ? 13.704 -19.746 -28.198 1.00 86.25 613 PHE A CA 1
ATOM 5100 C C . PHE A 1 613 ? 12.233 -19.710 -28.630 1.00 86.25 613 PHE A C 1
ATOM 5102 O O . PHE A 1 613 ? 11.586 -20.758 -28.670 1.00 86.25 613 PHE A O 1
ATOM 5109 N N . GLU A 1 614 ? 11.745 -18.523 -28.979 1.00 83.25 614 GLU A N 1
ATOM 5110 C CA . GLU A 1 614 ? 10.413 -18.240 -29.539 1.00 83.25 614 GLU A CA 1
ATOM 5111 C C . GLU A 1 614 ? 10.625 -17.665 -30.950 1.00 83.25 614 GLU A C 1
ATOM 5113 O O . GLU A 1 614 ? 10.562 -16.470 -31.211 1.00 83.25 614 GLU A O 1
ATOM 5118 N N . SER A 1 615 ? 11.016 -18.543 -31.874 1.00 84.81 615 SER A N 1
ATOM 5119 C CA . SER A 1 615 ? 11.629 -18.156 -33.155 1.00 84.81 615 SER A CA 1
ATOM 5120 C C . SER A 1 615 ? 10.620 -17.837 -34.258 1.00 84.81 615 SER A C 1
ATOM 5122 O O . SER A 1 615 ? 10.996 -17.368 -35.334 1.00 84.81 615 SER A O 1
ATOM 5124 N N . GLU A 1 616 ? 9.347 -18.148 -34.033 1.00 88.62 616 GLU A N 1
ATOM 5125 C CA . GLU A 1 616 ? 8.306 -18.214 -35.051 1.00 88.62 616 GLU A CA 1
ATOM 5126 C C . GLU A 1 616 ? 8.144 -16.889 -35.802 1.00 88.62 616 GLU A C 1
ATOM 5128 O O . GLU A 1 616 ? 8.097 -16.887 -37.032 1.00 88.62 616 GLU A O 1
ATOM 5133 N N . ASP A 1 617 ? 8.105 -15.758 -35.097 1.00 85.75 617 ASP A N 1
ATOM 5134 C CA . ASP A 1 617 ? 7.867 -14.453 -35.721 1.00 85.75 617 ASP A CA 1
ATOM 5135 C C . ASP A 1 617 ? 9.067 -13.970 -36.548 1.00 85.75 617 ASP A C 1
ATOM 5137 O O . ASP A 1 617 ? 8.890 -13.542 -37.693 1.00 85.75 617 ASP A O 1
ATOM 5141 N N . ILE A 1 618 ? 10.295 -14.166 -36.052 1.00 86.88 618 ILE A N 1
ATOM 5142 C CA . ILE A 1 618 ? 11.525 -13.888 -36.815 1.00 86.88 618 ILE A CA 1
ATOM 5143 C C . ILE A 1 618 ? 11.542 -14.720 -38.106 1.00 86.88 618 ILE A C 1
ATOM 5145 O O . ILE A 1 618 ? 11.851 -14.212 -39.187 1.00 86.88 618 ILE A O 1
ATOM 5149 N N . LEU A 1 619 ? 11.192 -16.007 -38.016 1.00 90.94 619 LEU A N 1
ATOM 5150 C CA . LEU A 1 619 ? 11.176 -16.902 -39.170 1.00 90.94 619 LEU A CA 1
ATOM 5151 C C . LEU A 1 619 ? 10.091 -16.530 -40.187 1.00 90.94 619 LEU A C 1
ATOM 5153 O O . LEU A 1 619 ? 10.356 -16.603 -41.388 1.00 90.94 619 LEU A O 1
ATOM 5157 N N . LYS A 1 620 ? 8.903 -16.094 -39.744 1.00 90.75 620 LYS A N 1
ATOM 5158 C CA . LYS A 1 620 ? 7.840 -15.595 -40.638 1.00 90.75 620 LYS A CA 1
ATOM 5159 C C . LYS A 1 620 ? 8.320 -14.393 -41.452 1.00 90.75 620 LYS A C 1
ATOM 5161 O O . LYS A 1 620 ? 8.069 -14.335 -42.657 1.00 90.75 620 LYS A O 1
ATOM 5166 N N . ASP A 1 621 ? 9.027 -13.456 -40.827 1.00 87.50 621 ASP A N 1
ATOM 5167 C CA . ASP A 1 621 ? 9.537 -12.271 -41.521 1.00 87.50 621 ASP A CA 1
ATOM 5168 C C . ASP A 1 621 ? 10.664 -12.609 -42.500 1.00 87.50 621 ASP A C 1
ATOM 5170 O O . ASP A 1 621 ? 10.709 -12.075 -43.614 1.00 87.50 621 ASP A O 1
ATOM 5174 N N . ILE A 1 622 ? 11.545 -13.542 -42.136 1.00 88.88 622 ILE A N 1
ATOM 5175 C CA . ILE A 1 622 ? 12.606 -14.028 -43.026 1.00 88.88 622 ILE A CA 1
ATOM 5176 C C . ILE A 1 622 ? 12.020 -14.814 -44.200 1.00 88.88 622 ILE A C 1
ATOM 5178 O O . ILE A 1 622 ? 12.484 -14.637 -45.325 1.00 88.88 622 ILE A O 1
ATOM 5182 N N . ALA A 1 623 ? 10.981 -15.624 -43.987 1.00 91.56 623 ALA A N 1
ATOM 5183 C CA . ALA A 1 623 ? 10.300 -16.343 -45.061 1.00 91.56 623 ALA A CA 1
ATOM 5184 C C . ALA A 1 623 ? 9.739 -15.382 -46.120 1.00 91.56 623 ALA A C 1
ATOM 5186 O O . ALA A 1 623 ? 9.938 -15.598 -47.313 1.00 91.56 623 ALA A O 1
ATOM 5187 N N . LYS A 1 624 ? 9.115 -14.279 -45.692 1.00 90.81 624 LYS A N 1
ATOM 5188 C CA . LYS A 1 624 ? 8.557 -13.269 -46.604 1.00 90.81 624 LYS A CA 1
ATOM 5189 C C . LYS A 1 624 ? 9.633 -12.487 -47.361 1.00 90.81 624 LYS A C 1
ATOM 5191 O O . LYS A 1 624 ? 9.480 -12.213 -48.545 1.00 90.81 624 LYS A O 1
ATOM 5196 N N . ASN A 1 625 ? 10.723 -12.107 -46.688 1.00 88.75 625 ASN A N 1
ATOM 5197 C CA . ASN A 1 625 ? 11.648 -11.088 -47.205 1.00 88.75 625 ASN A CA 1
ATOM 5198 C C . ASN A 1 625 ? 13.015 -11.626 -47.670 1.00 88.75 625 ASN A C 1
ATOM 5200 O O . ASN A 1 625 ? 13.700 -10.985 -48.475 1.00 88.75 625 ASN A O 1
ATOM 5204 N N . ARG A 1 626 ? 13.461 -12.765 -47.128 1.00 90.88 626 ARG A N 1
ATOM 5205 C CA . ARG A 1 626 ? 14.777 -13.394 -47.358 1.00 90.88 626 ARG A CA 1
ATOM 5206 C C . ARG A 1 626 ? 14.667 -14.934 -47.382 1.00 90.88 626 ARG A C 1
ATOM 5208 O O . ARG A 1 626 ? 15.415 -15.616 -46.673 1.00 90.88 626 ARG A O 1
ATOM 5215 N N . PRO A 1 627 ? 13.784 -15.517 -48.216 1.00 91.75 627 PRO A N 1
ATOM 5216 C CA . PRO A 1 627 ? 13.452 -16.945 -48.156 1.00 91.75 627 PRO A CA 1
ATOM 5217 C C . PRO A 1 627 ? 14.655 -17.876 -48.375 1.00 91.75 627 PRO A C 1
ATOM 5219 O O . PRO A 1 627 ? 14.744 -18.935 -47.761 1.00 91.75 627 PRO A O 1
ATOM 5222 N N . TYR A 1 628 ? 15.647 -17.451 -49.161 1.00 91.25 628 TYR A N 1
ATOM 5223 C CA . TYR A 1 628 ? 16.881 -18.204 -49.429 1.00 91.25 628 TYR A CA 1
ATOM 5224 C C . TYR A 1 628 ? 17.779 -18.427 -48.194 1.00 91.25 628 TYR A C 1
ATOM 5226 O O . TYR A 1 628 ? 18.718 -19.219 -48.245 1.00 91.25 628 TYR A O 1
ATOM 5234 N N . LYS A 1 629 ? 17.535 -17.726 -47.078 1.00 91.62 629 LYS A N 1
ATOM 5235 C CA . LYS A 1 629 ? 18.272 -17.897 -45.809 1.00 91.62 629 LYS A CA 1
ATOM 5236 C C . LYS A 1 629 ? 17.534 -18.760 -44.791 1.00 91.62 629 LYS A C 1
ATOM 5238 O O . LYS A 1 629 ? 18.129 -19.158 -43.790 1.00 91.62 629 LYS A O 1
ATOM 5243 N N . LEU A 1 630 ? 16.269 -19.073 -45.055 1.00 92.25 630 LEU A N 1
ATOM 5244 C CA . LEU A 1 630 ? 15.372 -19.704 -44.098 1.00 92.25 630 LEU A CA 1
ATOM 5245 C C . LEU A 1 630 ? 15.801 -21.138 -43.740 1.00 92.25 630 LEU A C 1
ATOM 5247 O O . LEU A 1 630 ? 15.860 -21.480 -42.562 1.00 92.25 630 LEU A O 1
ATOM 5251 N N . VAL A 1 631 ? 16.183 -21.952 -44.733 1.00 93.94 631 VAL A N 1
ATOM 5252 C CA . VAL A 1 631 ? 16.632 -23.345 -44.512 1.00 93.94 631 VAL A CA 1
ATOM 5253 C C . VAL A 1 631 ? 17.852 -23.411 -43.601 1.00 93.94 631 VAL A C 1
ATOM 5255 O O . VAL A 1 631 ? 17.892 -24.226 -42.682 1.00 93.94 631 VAL A O 1
ATOM 5258 N N . ALA A 1 632 ? 18.833 -22.531 -43.815 1.00 93.12 632 ALA A N 1
ATOM 5259 C CA . ALA A 1 632 ? 20.037 -22.496 -42.993 1.00 93.12 632 ALA A CA 1
ATOM 5260 C C . ALA A 1 632 ? 19.710 -22.187 -41.522 1.00 93.12 632 ALA A C 1
ATOM 5262 O O . ALA A 1 632 ? 20.239 -22.846 -40.632 1.00 93.12 632 ALA A O 1
ATOM 5263 N N . LEU A 1 633 ? 18.804 -21.239 -41.267 1.00 93.25 633 LEU A N 1
ATOM 5264 C CA . LEU A 1 633 ? 18.382 -20.893 -39.909 1.00 93.25 633 LEU A CA 1
ATOM 5265 C C . LEU A 1 633 ? 17.607 -22.012 -39.221 1.00 93.25 633 LEU A C 1
ATOM 5267 O O . LEU A 1 633 ? 17.918 -22.357 -38.083 1.00 93.25 633 LEU A O 1
ATOM 5271 N N . VAL A 1 634 ? 16.621 -22.598 -39.906 1.00 94.81 634 VAL A N 1
ATOM 5272 C CA . VAL A 1 634 ? 15.841 -23.704 -39.336 1.00 94.81 634 VAL A CA 1
ATOM 5273 C C . VAL A 1 634 ? 16.744 -24.901 -39.061 1.00 94.81 634 VAL A C 1
ATOM 5275 O O . VAL A 1 634 ? 16.613 -25.531 -38.019 1.00 94.81 634 VAL A O 1
ATOM 5278 N N . LYS A 1 635 ? 17.736 -25.169 -39.915 1.00 94.94 635 LYS A N 1
ATOM 5279 C CA . LYS A 1 635 ? 18.741 -26.203 -39.653 1.00 94.94 635 LYS A CA 1
ATOM 5280 C C . LYS A 1 635 ? 19.538 -25.938 -38.371 1.00 94.94 635 LYS A C 1
ATOM 5282 O O . LYS A 1 635 ? 19.748 -26.872 -37.602 1.00 94.94 635 LYS A O 1
ATOM 5287 N N . GLU A 1 636 ? 19.949 -24.697 -38.111 1.00 93.75 636 GLU A N 1
ATOM 5288 C CA . GLU A 1 636 ? 20.616 -24.342 -36.848 1.00 93.75 636 GLU A CA 1
ATOM 5289 C C . GLU A 1 636 ? 19.688 -24.511 -35.636 1.00 93.75 636 GLU A C 1
ATOM 5291 O O . GLU A 1 636 ? 20.110 -25.058 -34.619 1.00 93.75 636 GLU A O 1
ATOM 5296 N N . LEU A 1 637 ? 18.411 -24.134 -35.747 1.00 94.19 637 LEU A N 1
ATOM 5297 C CA . LEU A 1 637 ? 17.421 -24.378 -34.691 1.00 94.19 637 LEU A CA 1
ATOM 5298 C C . LEU A 1 637 ? 17.230 -25.874 -34.420 1.00 94.19 637 LEU A C 1
ATOM 5300 O O . LEU A 1 637 ? 17.261 -26.298 -33.267 1.00 94.19 637 LEU A O 1
ATOM 5304 N N . VAL A 1 638 ? 17.112 -26.695 -35.464 1.00 93.69 638 VAL A N 1
ATOM 5305 C CA . VAL A 1 638 ? 17.032 -28.158 -35.329 1.00 93.69 638 VAL A CA 1
ATOM 5306 C C . VAL A 1 638 ? 18.278 -28.709 -34.632 1.00 93.69 638 VAL A C 1
ATOM 5308 O O . VAL A 1 638 ? 18.149 -29.531 -33.727 1.00 93.69 638 VAL A O 1
ATOM 5311 N N . ASN A 1 639 ? 19.476 -28.222 -34.972 1.00 92.31 639 ASN A N 1
ATOM 5312 C CA . ASN A 1 639 ? 20.708 -28.622 -34.284 1.00 92.31 639 ASN A CA 1
ATOM 5313 C C . ASN A 1 639 ? 20.670 -28.259 -32.788 1.00 92.31 639 ASN A C 1
ATOM 5315 O O . ASN A 1 639 ? 21.082 -29.057 -31.948 1.00 92.31 639 ASN A O 1
ATOM 5319 N N . LEU A 1 640 ? 20.166 -27.074 -32.427 1.00 90.69 640 LEU A N 1
ATOM 5320 C CA . LEU A 1 640 ? 20.007 -26.677 -31.022 1.00 90.69 640 LEU A CA 1
ATOM 5321 C C . LEU A 1 640 ? 18.973 -27.538 -30.293 1.00 90.69 640 LEU A C 1
ATOM 5323 O O . LEU A 1 640 ? 19.190 -27.910 -29.138 1.00 90.69 640 LEU A O 1
ATOM 5327 N N . TRP A 1 641 ? 17.877 -27.885 -30.964 1.00 91.75 641 TRP A N 1
ATOM 5328 C CA . TRP A 1 641 ? 16.860 -28.789 -30.438 1.00 91.75 641 TRP A CA 1
ATOM 5329 C C . TRP A 1 641 ? 17.427 -30.186 -30.158 1.00 91.75 641 TRP A C 1
ATOM 5331 O O . TRP A 1 641 ? 17.183 -30.748 -29.091 1.00 91.75 641 TRP A O 1
ATOM 5341 N N . GLU A 1 642 ? 18.278 -30.707 -31.046 1.00 89.75 642 GLU A N 1
ATOM 5342 C CA . GLU A 1 642 ? 19.008 -31.969 -30.838 1.00 89.75 642 GLU A CA 1
ATOM 5343 C C . GLU A 1 642 ? 19.961 -31.913 -29.635 1.00 89.75 642 GLU A C 1
ATOM 5345 O O . GLU A 1 642 ? 20.197 -32.926 -28.975 1.00 89.75 642 GLU A O 1
ATOM 5350 N N . LEU A 1 643 ? 20.473 -30.724 -29.309 1.00 87.56 643 LEU A N 1
ATOM 5351 C CA . LEU A 1 643 ? 21.283 -30.470 -28.116 1.00 87.56 643 LEU A CA 1
ATOM 5352 C C . LEU A 1 643 ? 20.445 -30.226 -26.845 1.00 87.56 643 LEU A C 1
ATOM 5354 O O . LEU A 1 643 ? 21.017 -29.999 -25.777 1.00 87.56 643 LEU A O 1
ATOM 5358 N N . GLY A 1 644 ? 19.113 -30.300 -26.932 1.00 86.19 644 GLY A N 1
ATOM 5359 C CA . GLY A 1 644 ? 18.191 -30.184 -25.800 1.00 86.19 644 GLY A CA 1
ATOM 5360 C C . GLY A 1 644 ? 17.609 -28.786 -25.565 1.00 86.19 644 GLY A C 1
ATOM 5361 O O . GLY A 1 644 ? 17.038 -28.552 -24.497 1.00 86.19 644 GLY A O 1
ATOM 5362 N N . ALA A 1 645 ? 17.740 -27.854 -26.517 1.00 87.88 645 ALA A N 1
ATOM 5363 C CA . ALA A 1 645 ? 17.021 -26.580 -26.468 1.00 87.88 645 ALA A CA 1
ATOM 5364 C C . ALA A 1 645 ? 15.537 -26.753 -26.836 1.00 87.88 645 ALA A C 1
ATOM 5366 O O . ALA A 1 645 ? 15.173 -27.566 -27.686 1.00 87.88 645 ALA A O 1
ATOM 5367 N N . PHE A 1 646 ? 14.674 -25.944 -26.233 1.00 88.88 646 PHE A N 1
ATOM 5368 C CA . PHE A 1 646 ? 13.328 -25.709 -26.738 1.00 88.88 646 PHE A CA 1
ATOM 5369 C C . PHE A 1 646 ? 13.396 -24.608 -27.803 1.00 88.88 646 PHE A C 1
ATOM 5371 O O . PHE A 1 646 ? 13.986 -23.561 -27.546 1.00 88.88 646 PHE A O 1
ATOM 5378 N N . ILE A 1 647 ? 12.830 -24.849 -28.987 1.00 89.31 647 ILE A N 1
ATOM 5379 C CA . ILE A 1 647 ? 12.934 -23.924 -30.132 1.00 89.31 647 ILE A CA 1
ATOM 5380 C C . ILE A 1 647 ? 11.600 -23.310 -30.571 1.00 89.31 647 ILE A C 1
ATOM 5382 O O . ILE A 1 647 ? 11.590 -22.600 -31.569 1.00 89.31 647 ILE A O 1
ATOM 5386 N N . GLY A 1 648 ? 10.504 -23.605 -29.863 1.00 86.25 648 GLY A N 1
ATOM 5387 C CA . GLY A 1 648 ? 9.139 -23.248 -30.267 1.00 86.25 648 GLY A CA 1
ATOM 5388 C C . GLY A 1 648 ? 8.301 -24.461 -30.688 1.00 86.25 648 GLY A C 1
ATOM 5389 O O . GLY A 1 648 ? 8.683 -25.607 -30.415 1.00 86.25 648 GLY A O 1
ATOM 5390 N N . ASP A 1 649 ? 7.156 -24.230 -31.341 1.00 89.56 649 ASP A N 1
ATOM 5391 C CA . ASP A 1 649 ? 6.334 -25.296 -31.940 1.00 89.56 649 ASP A CA 1
ATOM 5392 C C . ASP A 1 649 ? 6.925 -25.703 -33.306 1.00 89.56 649 ASP A C 1
ATOM 5394 O O . ASP A 1 649 ? 6.880 -24.916 -34.259 1.00 89.56 649 ASP A O 1
ATOM 5398 N N . PRO A 1 650 ? 7.436 -26.944 -33.464 1.00 91.19 650 PRO A N 1
ATOM 5399 C CA . PRO A 1 650 ? 7.958 -27.409 -34.745 1.00 91.19 650 PRO A CA 1
ATOM 5400 C C . PRO A 1 650 ? 6.943 -27.294 -35.889 1.00 91.19 650 PRO A C 1
ATOM 5402 O O . PRO A 1 650 ? 7.334 -27.090 -37.029 1.00 91.19 650 PRO A O 1
ATOM 5405 N N . VAL A 1 651 ? 5.639 -27.416 -35.631 1.00 90.94 651 VAL A N 1
ATOM 540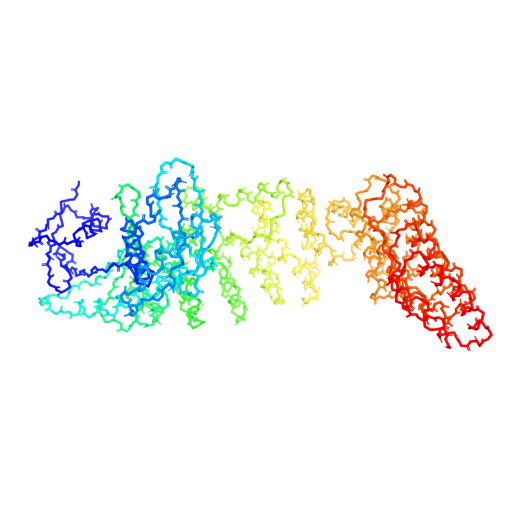6 C CA . VAL A 1 651 ? 4.632 -27.255 -36.690 1.00 90.94 651 VAL A CA 1
ATOM 5407 C C . VAL A 1 651 ? 4.590 -25.811 -37.184 1.00 90.94 651 VAL A C 1
ATOM 5409 O O . VAL A 1 651 ? 4.535 -25.583 -38.389 1.00 90.94 651 VAL A O 1
ATOM 5412 N N . GLU A 1 652 ? 4.629 -24.826 -36.287 1.00 92.12 652 GLU A N 1
ATOM 5413 C CA . GLU A 1 652 ? 4.598 -23.415 -36.685 1.00 92.12 652 GLU A CA 1
ATOM 5414 C C . GLU A 1 652 ? 5.879 -23.009 -37.414 1.00 92.12 652 GLU A C 1
ATOM 5416 O O . GLU A 1 652 ? 5.803 -22.430 -38.498 1.00 92.12 652 GLU A O 1
ATOM 5421 N N . ILE A 1 653 ? 7.041 -23.395 -36.875 1.00 93.81 653 ILE A N 1
ATOM 5422 C CA . ILE A 1 653 ? 8.365 -23.138 -37.463 1.00 93.81 653 ILE A CA 1
ATOM 5423 C C . ILE A 1 653 ? 8.443 -23.661 -38.893 1.00 93.81 653 ILE A C 1
ATOM 5425 O O . ILE A 1 653 ? 8.901 -22.958 -39.790 1.00 93.81 653 ILE A O 1
ATOM 5429 N N . PHE A 1 654 ? 7.998 -24.895 -39.120 1.00 94.81 654 PHE A N 1
ATOM 5430 C CA . PHE A 1 654 ? 8.093 -25.504 -40.438 1.00 94.81 654 PHE A CA 1
ATOM 5431 C C . PHE A 1 654 ? 6.986 -25.027 -41.375 1.00 94.81 654 PHE A C 1
ATOM 5433 O O . PHE A 1 654 ? 7.203 -25.056 -42.575 1.00 94.81 654 PHE A O 1
ATOM 5440 N N . ASN A 1 655 ? 5.850 -24.518 -40.886 1.00 94.06 655 ASN A N 1
ATOM 5441 C CA . ASN A 1 655 ? 4.799 -23.940 -41.735 1.00 94.06 655 ASN A CA 1
ATOM 5442 C C . ASN A 1 655 ? 5.157 -22.568 -42.324 1.00 94.06 655 ASN A C 1
ATOM 5444 O O . ASN A 1 655 ? 4.527 -22.142 -43.294 1.00 94.06 655 ASN A O 1
ATOM 5448 N N . VAL A 1 656 ? 6.181 -21.874 -41.815 1.00 94.75 656 VAL A N 1
ATOM 5449 C CA . VAL A 1 656 ? 6.532 -20.528 -42.309 1.00 94.75 656 VAL A CA 1
ATOM 5450 C C . VAL A 1 656 ? 6.928 -20.498 -43.794 1.00 94.75 656 VAL A C 1
ATOM 5452 O O . VAL A 1 656 ? 6.771 -19.455 -44.426 1.00 94.75 656 VAL A O 1
ATOM 5455 N N . TYR A 1 657 ? 7.354 -21.622 -44.399 1.00 94.56 657 TYR A N 1
ATOM 5456 C CA . TYR A 1 657 ? 7.622 -21.706 -45.850 1.00 94.56 657 TYR A CA 1
ATOM 5457 C C . TYR A 1 657 ? 6.397 -21.348 -46.705 1.00 94.56 657 TYR A C 1
ATOM 5459 O O . TYR A 1 657 ? 6.536 -20.930 -47.855 1.00 94.56 657 TYR A O 1
ATOM 5467 N N . GLN A 1 658 ? 5.185 -21.494 -46.156 1.00 93.81 658 GLN A N 1
ATOM 5468 C CA . GLN A 1 658 ? 3.955 -21.166 -46.865 1.00 93.81 658 GLN A CA 1
ATOM 5469 C C . GLN A 1 658 ? 3.869 -19.680 -47.223 1.00 93.81 658 GLN A C 1
ATOM 5471 O O . GLN A 1 658 ? 3.222 -19.357 -48.220 1.00 93.81 658 GLN A O 1
ATOM 5476 N N . LEU A 1 659 ? 4.561 -18.823 -46.462 1.00 94.50 659 LEU A N 1
ATOM 5477 C CA . LEU A 1 659 ? 4.623 -17.368 -46.621 1.00 94.50 659 LEU A CA 1
ATOM 5478 C C . LEU A 1 659 ? 5.597 -16.903 -47.719 1.00 94.50 659 LEU A C 1
ATOM 5480 O O . LEU A 1 659 ? 5.752 -15.701 -47.912 1.00 94.50 659 LEU A O 1
ATOM 5484 N N . ILE A 1 660 ? 6.279 -17.826 -48.404 1.00 95.00 660 ILE A N 1
ATOM 5485 C CA . ILE A 1 660 ? 7.197 -17.517 -49.505 1.00 95.00 660 ILE A CA 1
ATOM 5486 C C . ILE A 1 660 ? 6.392 -17.312 -50.795 1.00 95.00 660 ILE A C 1
ATOM 5488 O O . ILE A 1 660 ? 5.711 -18.232 -51.253 1.00 95.00 660 ILE A O 1
ATOM 5492 N N . ASP A 1 661 ? 6.509 -16.132 -51.408 1.00 93.19 661 ASP A N 1
ATOM 5493 C CA . ASP A 1 661 ? 5.778 -15.797 -52.641 1.00 93.19 661 ASP A CA 1
ATOM 5494 C C . ASP A 1 661 ? 6.364 -16.476 -53.895 1.00 93.19 661 ASP A C 1
ATOM 5496 O O . ASP A 1 661 ? 5.626 -16.890 -54.794 1.00 93.19 661 ASP A O 1
ATOM 5500 N N . ASP A 1 662 ? 7.692 -16.626 -53.968 1.00 94.69 662 ASP A N 1
ATOM 5501 C CA . ASP A 1 662 ? 8.358 -17.295 -55.090 1.00 94.69 662 ASP A CA 1
ATOM 5502 C C . ASP A 1 662 ? 8.115 -18.810 -55.041 1.00 94.69 662 ASP A C 1
ATOM 5504 O O . ASP A 1 662 ? 8.590 -19.511 -54.145 1.00 94.69 662 ASP A O 1
ATOM 5508 N N . LYS A 1 663 ? 7.394 -19.329 -56.040 1.00 92.88 663 LYS A N 1
ATOM 5509 C CA . LYS A 1 663 ? 7.010 -20.746 -56.115 1.00 92.88 663 LYS A CA 1
ATOM 5510 C C . LYS A 1 663 ? 8.202 -21.700 -56.191 1.00 92.88 663 LYS A C 1
ATOM 5512 O O . LYS A 1 663 ? 8.124 -22.785 -55.620 1.00 92.88 663 LYS A O 1
ATOM 5517 N N . ASN A 1 664 ? 9.280 -21.330 -56.882 1.00 93.31 664 ASN A N 1
ATOM 5518 C CA . ASN A 1 664 ? 10.443 -22.203 -57.030 1.00 93.31 664 ASN A CA 1
ATOM 5519 C C . ASN A 1 664 ? 11.198 -22.298 -55.706 1.00 93.31 664 ASN A C 1
ATOM 5521 O O . ASN A 1 664 ? 11.481 -23.403 -55.242 1.00 93.31 664 ASN A O 1
ATOM 5525 N N . ILE A 1 665 ? 11.435 -21.151 -55.062 1.00 93.56 665 ILE A N 1
ATOM 5526 C CA . ILE A 1 665 ? 12.090 -21.104 -53.750 1.00 93.56 665 ILE A CA 1
ATOM 5527 C C . ILE A 1 665 ? 11.220 -21.810 -52.706 1.00 93.56 665 ILE A C 1
ATOM 5529 O O . ILE A 1 665 ? 11.726 -22.600 -51.915 1.00 93.56 665 ILE A O 1
ATOM 5533 N N . LYS A 1 666 ? 9.900 -21.598 -52.728 1.00 94.94 666 LYS A N 1
ATOM 5534 C CA . LYS A 1 666 ? 8.959 -22.274 -51.827 1.00 94.94 666 LYS A CA 1
ATOM 5535 C C . LYS A 1 666 ? 9.039 -23.796 -51.939 1.00 94.94 666 LYS A C 1
ATOM 5537 O O . LYS A 1 666 ? 9.083 -24.468 -50.912 1.00 94.94 666 LYS A O 1
ATOM 5542 N N . LEU A 1 667 ? 9.076 -24.337 -53.159 1.00 93.12 667 LEU A N 1
ATOM 5543 C CA . LEU A 1 667 ? 9.204 -25.779 -53.396 1.00 93.12 667 LEU A CA 1
ATOM 5544 C C . LEU A 1 667 ? 10.553 -26.329 -52.918 1.00 93.12 667 LEU A C 1
ATOM 5546 O O . LEU A 1 667 ? 10.601 -27.428 -52.370 1.00 93.12 667 LEU A O 1
ATOM 5550 N N . GLU A 1 668 ? 11.641 -25.584 -53.115 1.00 94.25 668 GLU A N 1
ATOM 5551 C CA . GLU A 1 668 ? 12.973 -25.962 -52.630 1.00 94.25 668 GLU A CA 1
ATOM 5552 C C . GLU A 1 668 ? 13.021 -25.997 -51.096 1.00 94.25 668 GLU A C 1
ATOM 5554 O O . GLU A 1 668 ? 13.389 -27.013 -50.507 1.00 94.25 668 GLU A O 1
ATOM 5559 N N . VAL A 1 669 ? 12.558 -24.925 -50.446 1.00 95.06 669 VAL A N 1
ATOM 5560 C CA . VAL A 1 669 ? 12.483 -24.825 -48.982 1.00 95.06 669 VAL A CA 1
ATOM 5561 C C . VAL A 1 669 ? 11.590 -25.921 -48.400 1.00 95.06 669 VAL A C 1
ATOM 5563 O O . VAL A 1 669 ? 11.971 -26.544 -47.414 1.00 95.06 669 VAL A O 1
ATOM 5566 N N . CYS A 1 670 ? 10.434 -26.190 -49.017 1.00 94.75 670 CYS A N 1
ATOM 5567 C CA . CYS A 1 670 ? 9.494 -27.231 -48.593 1.00 94.75 670 CYS A CA 1
ATOM 5568 C C . CYS A 1 670 ? 10.156 -28.616 -48.528 1.00 94.75 670 CYS A C 1
ATOM 5570 O O . CYS A 1 670 ? 10.039 -29.304 -47.515 1.00 94.75 670 CYS A O 1
ATOM 5572 N N . LYS A 1 671 ? 10.915 -28.997 -49.565 1.00 94.12 671 LYS A N 1
ATOM 5573 C CA . LYS A 1 671 ? 11.629 -30.284 -49.610 1.00 94.12 671 LYS A CA 1
ATOM 5574 C C . LYS A 1 671 ? 12.669 -30.407 -48.498 1.00 94.12 671 LYS A C 1
ATOM 5576 O O . LYS A 1 671 ? 12.737 -31.435 -47.828 1.00 94.12 671 LYS A O 1
ATOM 5581 N N . GLU A 1 672 ? 13.467 -29.364 -48.279 1.00 96.31 672 GLU A N 1
ATOM 5582 C CA . GLU A 1 672 ? 14.474 -29.349 -47.208 1.00 96.31 672 GLU A CA 1
ATOM 5583 C C . GLU A 1 672 ? 13.824 -29.398 -45.816 1.00 96.31 672 GLU A C 1
ATOM 5585 O O . GLU A 1 672 ? 14.281 -30.110 -44.917 1.00 96.31 672 GLU A O 1
ATOM 5590 N N . PHE A 1 673 ? 12.715 -28.682 -45.641 1.00 96.19 673 PHE A N 1
ATOM 5591 C CA . PHE A 1 673 ? 11.924 -28.688 -44.416 1.00 96.19 673 PHE A CA 1
ATOM 5592 C C . PHE A 1 673 ? 11.321 -30.061 -44.127 1.00 96.19 673 PHE A C 1
ATOM 5594 O O . PHE A 1 673 ? 11.400 -30.527 -42.993 1.00 96.19 673 PHE A O 1
ATOM 5601 N N . GLU A 1 674 ? 10.790 -30.753 -45.132 1.00 94.50 674 GLU A N 1
ATOM 5602 C CA . GLU A 1 674 ? 10.265 -32.108 -44.971 1.00 94.50 674 GLU A CA 1
ATOM 5603 C C . GLU A 1 674 ? 11.347 -33.075 -44.453 1.00 94.50 674 GLU A C 1
ATOM 5605 O O . GLU A 1 674 ? 11.105 -33.854 -43.524 1.00 94.50 674 GLU A O 1
ATOM 5610 N N . VAL A 1 675 ? 12.569 -32.992 -44.993 1.00 94.94 675 VAL A N 1
ATOM 5611 C CA . VAL A 1 675 ? 13.711 -33.811 -44.549 1.00 94.94 675 VAL A CA 1
ATOM 5612 C C . VAL A 1 675 ? 14.068 -33.520 -43.088 1.00 94.94 675 VAL A C 1
ATOM 5614 O O . VAL A 1 675 ? 14.205 -34.450 -42.284 1.00 94.94 675 VAL A O 1
ATOM 5617 N N . LEU A 1 676 ? 14.195 -32.242 -42.724 1.00 95.44 676 LEU A N 1
ATOM 5618 C CA . LEU A 1 676 ? 14.521 -31.819 -41.359 1.00 95.44 676 LEU A CA 1
ATOM 5619 C C . LEU A 1 676 ? 13.413 -32.198 -40.357 1.00 95.44 676 LEU A C 1
ATOM 5621 O O . LEU A 1 676 ? 13.715 -32.690 -39.268 1.00 95.44 676 LEU A O 1
ATOM 5625 N N . TYR A 1 677 ? 12.140 -32.055 -40.730 1.00 94.56 677 TYR A N 1
ATOM 5626 C CA . TYR A 1 677 ? 11.005 -32.396 -39.871 1.00 94.56 677 TYR A CA 1
ATOM 5627 C C . TYR A 1 677 ? 10.918 -33.901 -39.618 1.00 94.56 677 TYR A C 1
ATOM 5629 O O . TYR A 1 677 ? 10.765 -34.342 -38.476 1.00 94.56 677 TYR A O 1
ATOM 5637 N N . ARG A 1 678 ? 11.093 -34.716 -40.670 1.00 92.56 678 ARG A N 1
ATOM 5638 C CA . ARG A 1 678 ? 11.170 -36.180 -40.547 1.00 92.56 678 ARG A CA 1
ATOM 5639 C C . ARG A 1 678 ? 12.315 -36.597 -39.625 1.00 92.56 678 ARG A C 1
ATOM 5641 O O . ARG A 1 678 ? 12.127 -37.486 -38.796 1.00 92.56 678 ARG A O 1
ATOM 5648 N N . LYS A 1 679 ? 13.476 -35.931 -39.704 1.00 92.88 679 LYS A N 1
ATOM 5649 C CA . LYS A 1 679 ? 14.598 -36.159 -38.776 1.00 92.88 679 LYS A CA 1
ATOM 5650 C C . LYS A 1 679 ? 14.180 -35.905 -37.323 1.00 92.88 679 LYS A C 1
ATOM 5652 O O . LYS A 1 679 ? 14.380 -36.779 -36.481 1.00 92.88 679 LYS A O 1
ATOM 5657 N N . MET A 1 680 ? 13.543 -34.767 -37.034 1.00 93.19 680 MET A N 1
ATOM 5658 C CA . MET A 1 680 ? 13.049 -34.457 -35.685 1.00 93.19 680 MET A CA 1
ATOM 5659 C C . MET A 1 680 ? 12.007 -35.472 -35.197 1.00 93.19 680 MET A C 1
ATOM 5661 O O . MET A 1 680 ? 12.088 -35.939 -34.063 1.00 93.19 680 MET A O 1
ATOM 5665 N N . LYS A 1 681 ? 11.050 -35.854 -36.050 1.00 91.50 681 LYS A N 1
ATOM 5666 C CA . LYS A 1 681 ? 9.990 -36.827 -35.740 1.00 91.50 681 LYS A CA 1
ATOM 5667 C C . LYS A 1 681 ? 10.546 -38.227 -35.459 1.00 91.50 681 LYS A C 1
ATOM 5669 O O . LYS A 1 681 ? 10.048 -38.907 -34.565 1.00 91.50 681 LYS A O 1
ATOM 5674 N N . ASN A 1 682 ? 11.607 -38.631 -36.161 1.00 91.44 682 ASN A N 1
ATOM 5675 C CA . ASN A 1 682 ? 12.320 -39.882 -35.892 1.00 91.44 682 ASN A CA 1
ATOM 5676 C C . ASN A 1 682 ? 13.004 -39.870 -34.516 1.00 91.44 682 ASN A C 1
ATOM 5678 O O . ASN A 1 682 ? 13.025 -40.892 -33.835 1.00 91.44 682 ASN A O 1
ATOM 5682 N N . ILE A 1 683 ? 13.544 -38.721 -34.094 1.00 90.00 683 ILE A N 1
ATOM 5683 C CA . ILE A 1 683 ? 14.159 -38.550 -32.768 1.00 90.00 683 ILE A CA 1
ATOM 5684 C C . ILE A 1 683 ? 13.084 -38.481 -31.671 1.00 90.00 683 ILE A C 1
ATOM 5686 O O . ILE A 1 683 ? 13.246 -39.071 -30.603 1.00 90.00 683 ILE A O 1
ATOM 5690 N N . ASN A 1 684 ? 11.972 -37.785 -31.924 1.00 88.25 684 ASN A N 1
ATOM 5691 C CA . ASN A 1 684 ? 10.856 -37.645 -30.993 1.00 88.25 684 ASN A CA 1
ATOM 5692 C C . ASN A 1 684 ? 9.502 -37.914 -31.683 1.00 88.25 684 ASN A C 1
ATOM 5694 O O . ASN A 1 684 ? 8.882 -36.989 -32.222 1.00 88.25 684 ASN A O 1
ATOM 5698 N N . PRO A 1 685 ? 8.971 -39.148 -31.573 1.00 87.94 685 PRO A N 1
ATOM 5699 C CA . PRO A 1 685 ? 7.701 -39.526 -32.195 1.00 87.94 685 PRO A CA 1
ATOM 5700 C C . PRO A 1 685 ? 6.482 -38.720 -31.720 1.00 87.94 685 PRO A C 1
ATOM 5702 O O . PRO A 1 685 ? 5.447 -38.736 -32.388 1.00 87.94 685 PRO A O 1
ATOM 5705 N N . LYS A 1 686 ? 6.579 -38.007 -30.584 1.00 88.81 686 LYS A N 1
ATOM 5706 C CA . LYS A 1 686 ? 5.482 -37.206 -30.009 1.00 88.81 686 LYS A CA 1
ATOM 5707 C C . LYS A 1 686 ? 5.274 -35.850 -30.685 1.00 88.81 686 LYS A C 1
ATOM 5709 O O . LYS A 1 686 ? 4.259 -35.214 -30.410 1.00 88.81 686 LYS A O 1
ATOM 5714 N N . ILE A 1 687 ? 6.205 -35.387 -31.524 1.00 87.81 687 ILE A N 1
ATOM 5715 C CA . ILE A 1 687 ? 5.981 -34.190 -32.355 1.00 87.81 687 ILE A CA 1
ATOM 5716 C C . ILE A 1 687 ? 4.708 -34.421 -33.180 1.00 87.81 687 ILE A C 1
ATOM 5718 O O . ILE A 1 687 ? 4.456 -35.553 -33.578 1.00 87.81 687 ILE A O 1
ATOM 5722 N N . LYS A 1 688 ? 3.860 -33.412 -33.397 1.00 89.12 688 LYS A N 1
ATOM 5723 C CA . LYS A 1 688 ? 2.615 -33.591 -34.169 1.00 89.12 688 LYS A CA 1
ATOM 5724 C C . LYS A 1 688 ? 2.917 -34.079 -35.596 1.00 89.12 688 LYS A C 1
ATOM 5726 O O . LYS A 1 688 ? 4.048 -34.010 -36.060 1.00 89.12 688 LYS A O 1
ATOM 5731 N N . GLU A 1 689 ? 1.934 -34.659 -36.270 1.00 86.12 689 GLU A N 1
ATOM 5732 C CA . GLU A 1 689 ? 2.064 -34.897 -37.711 1.00 86.12 689 GLU A CA 1
ATOM 5733 C C . GLU A 1 689 ? 1.807 -33.592 -38.465 1.00 86.12 689 GLU A C 1
ATOM 5735 O O . GLU A 1 689 ? 0.987 -32.775 -38.043 1.00 86.12 689 GLU A O 1
ATOM 5740 N N . MET A 1 690 ? 2.530 -33.398 -39.562 1.00 85.50 690 MET A N 1
ATOM 5741 C CA . MET A 1 690 ? 2.423 -32.237 -40.434 1.00 85.50 690 MET A CA 1
ATOM 5742 C C . MET A 1 690 ? 2.400 -32.732 -41.878 1.00 85.50 690 MET A C 1
ATOM 5744 O O . MET A 1 690 ? 3.208 -33.590 -42.238 1.00 85.50 690 MET A O 1
ATOM 5748 N N . SER A 1 691 ? 1.478 -32.196 -42.680 1.00 80.50 691 SER A N 1
ATOM 5749 C CA . SER A 1 691 ? 1.479 -32.406 -44.128 1.00 80.50 691 SER A CA 1
ATOM 5750 C C . SER A 1 691 ? 2.212 -31.258 -44.818 1.00 80.50 691 SER A C 1
ATOM 5752 O O . SER A 1 691 ? 2.043 -30.103 -44.427 1.00 80.50 691 SER A O 1
ATOM 5754 N N . PHE A 1 692 ? 3.017 -31.586 -45.827 1.00 81.06 692 PHE A N 1
ATOM 5755 C CA . PHE A 1 692 ? 3.768 -30.632 -46.651 1.00 81.06 692 PHE A CA 1
ATOM 5756 C C . PHE A 1 692 ? 3.113 -30.402 -48.031 1.00 81.06 692 PHE A C 1
ATOM 5758 O O . PHE A 1 692 ? 3.779 -29.894 -48.932 1.00 81.06 692 PHE A O 1
ATOM 5765 N N . ASP A 1 693 ? 1.830 -30.768 -48.174 1.00 62.19 693 ASP A N 1
ATOM 5766 C CA . ASP A 1 693 ? 1.040 -30.681 -49.419 1.00 62.19 693 ASP A CA 1
ATOM 5767 C C . ASP A 1 693 ? 0.998 -29.283 -50.067 1.00 62.19 693 ASP A C 1
ATOM 5769 O O . ASP A 1 693 ? 0.857 -28.263 -49.343 1.00 62.19 693 ASP A O 1
#

pLDDT: mean 86.93, std 9.52, range [36.12, 97.94]

Nearest PDB structures (foldseek):
  5xah-assembly3_C  TM=5.157E-01  e=1.514E-02  Homo sapiens
  2x19-assembly1_B  TM=4.258E-01  e=5.211E-03  Homo sapiens
  3q15-assembly1_A-2  TM=2.673E-01  e=9.941E-01  Bacillus subtilis
  6xns-assembly2_D  TM=1.782E-01  e=6.044E+00  synthetic construct

Sequence (693 aa):
MTEIIRQGNPKQEDAYLIPFLTNFYGKRHAKIEFIALERPDYFIKQLNTYVEVKEIHDSESNKSHAIWGKIVNKISSEVYSNPKYKQVRGTYLVNVPENIKTPTEQTYFAKEADSILNSILENKLGAKISSLSITISKINNSGSYVGFGNIGKGGSIDPSNIVYKNIKPCFKKANTQLGYKWHEKNGKKILLLVNKYYFPLWDWDLFNSIANTYKDLREYENIEEIWYLLPKENNEYECKLLYGKELFKELENKSFTEITSNNALLLSRWFAPLLKVSASYEEKLLYALKYILKYKHPFDVFTDNYPLEEIARFGNVLIGKGQYEEAIWLIEKFLNKYPKRANANKGELSVLRELNFDIKRNEEVNNITTVFGHLAWVIQKLSCNTKYIEEALNFTVKLLKKQNPYLILQSIYPLIEISSRRNSTDIENRKQLEDEILKIAVTLTKKYSRYKAIANLLVQVFFNFKSLDSEKARVILRRLENGRNVTSLYIYFAVYRPSHFIEKGTFNNRPFINRLNYFIKSEKVQPDIKEELLWQMWRILADNPKEMVNLEPFIVKYLDLPFKQRYLYTVERIIELIPNHDIDKSLQWYTALLKNAGTLLLKKDTVTGSIWFESEDILKDIAKNRPYKLVALVKELVNLWELGAFIGDPVEIFNVYQLIDDKNIKLEVCKEFEVLYRKMKNINPKIKEMSFD

Solvent-accessible surface area (backbone atoms only — not comparable to full-atom values): 38564 Å² total; per-residue (Å²): 130,46,46,77,46,81,45,74,74,90,56,83,62,49,77,52,50,53,56,50,47,45,74,73,42,37,84,80,37,69,62,48,46,35,35,62,46,91,54,28,45,29,40,32,63,92,72,42,29,36,35,32,78,42,75,36,50,58,67,65,60,52,49,39,50,51,52,36,49,56,51,50,52,49,26,49,53,34,32,74,70,36,82,68,49,82,73,50,78,11,25,32,37,38,30,42,54,57,84,65,74,83,76,91,56,79,67,49,37,52,53,46,21,52,49,52,50,52,28,58,75,69,71,39,62,45,49,64,54,94,90,43,77,26,44,38,44,76,77,46,78,62,66,66,44,78,45,77,44,73,48,78,81,91,69,92,80,59,54,24,61,55,51,26,68,40,47,55,64,50,51,61,52,45,28,55,33,52,56,47,86,70,70,97,66,94,46,53,30,35,37,39,37,34,56,74,44,89,60,55,92,47,72,67,31,52,38,41,17,51,43,76,41,45,75,62,56,73,71,41,85,33,47,40,31,34,34,36,39,40,76,43,97,82,81,43,70,49,79,42,76,75,45,48,45,66,63,52,51,24,42,75,66,71,55,77,85,78,79,50,71,67,53,52,44,45,49,40,59,42,47,61,30,41,52,71,72,35,78,83,40,48,65,40,52,50,52,50,49,50,62,69,40,68,92,46,48,58,68,79,64,49,74,52,62,69,41,50,31,47,59,38,43,44,28,49,55,31,47,73,70,69,38,48,72,59,24,50,53,51,51,50,54,56,67,79,56,75,77,49,87,91,74,37,48,66,59,60,64,47,52,58,48,51,50,32,49,39,39,75,72,55,42,84,81,85,77,77,86,41,44,69,39,34,40,23,55,30,36,26,60,44,24,72,42,64,90,37,33,65,60,27,49,55,53,37,51,61,46,45,72,68,73,43,64,47,48,42,45,40,29,42,56,24,48,32,48,38,47,67,47,43,82,70,47,59,74,74,60,28,53,56,49,50,54,52,52,49,54,50,54,53,51,47,46,74,76,43,24,89,27,40,64,41,10,30,54,50,42,57,35,50,69,58,53,73,78,62,54,45,68,60,46,52,58,52,48,69,50,27,66,78,13,62,73,37,52,55,54,43,49,39,46,35,65,48,38,62,78,45,65,55,91,80,50,92,54,67,29,64,71,35,44,53,48,51,52,42,47,64,71,40,85,87,45,59,65,67,60,45,47,48,40,47,49,46,52,34,53,48,35,74,77,40,57,81,49,45,80,76,46,43,82,57,52,55,61,52,71,73,42,87,76,52,79,92,47,47,66,55,50,49,59,42,42,61,64,27,53,88,78,40,50,71,58,25,49,52,54,50,53,53,49,54,54,43,51,44,59,50,56,74,56,66,88,76,66,91,70,82,51,77,43,81,46,52,66,55,46,41,53,33,16,58,77,43,48,92,53,40,63,64,52,52,50,52,48,52,54,34,38,76,68,63,33,47,57,59,58,68,69,60,56,63,51,27,50,74,56,29,82,53,67,68,62,27,54,54,48,46,54,54,44,52,55,53,49,52,51,50,35,73,78,39,75,82,55,80,89,80,85,90,126

Radius of gyration: 37.57 Å; Cα contacts (8 Å, |Δi|>4): 923; chains: 1; bounding box: 72×89×108 Å

Secondary structure (DSSP, 8-state):
--EEEEESS--TTHHHHHHHHHHHHTTT-SEEEEEE-SSSSEEEGGGTEEEEEEEE--HHHHHHHHHHHHHHHHHHHHHHHSGGGGG--EEEEEEEETTPPPPS-THHHHHHHHHHHHHHHTT-SEEEETTEEEEEEEEESSSEEEEEEEEPPP----HHHHHHHHHHHHHHHHHHHTTS--SS---EEEEEEEE-SS--SSHHHHHHHHHTTHHHHHH-SS--EEEEEEE-TTS-EEEEEEEEHHHHHHHHHT--S---HHHHHHHHHHHHHHHHH-GGGHHHHHHHHHHHTSSS-HHHH---HHHHHHHHHHHHHHHHTT-HHHHHHHHHHHHT-PPPTTTS-HHHHHHHHHHHHHHHTT-------SHHHHHHHHHHHHHTSGGGHHHHHHHHHHHHTT--HHHHHHHHHHHHHHHHHGGGS-HHHHHHHHHHHHHHHHHHHHHHTTSHHHHHHHHHHHTT-TT--HHHHHHHHHHSTTSTTHHHHHHIIIIITTTS-GGG-----HHHHHHHHHHHH-TTS-HHHHHHHHHHHHHHHHH-GGGHHHHHHHHHHHHTSPP-HHHHHHHHHHHHTSTTT-HHHHHHHHHHHHHHHHHHHTT-TT--S--B---HHHHHHHHHH-GGGHHHHHHHHHHHHHTT-B-S-HHHHHHGGGG---HHHHHHHHHHHHHHHHHHHHH-TTSPP----